Protein AF-A0A8C9U1U5-F1 (afdb_monomer_lite)

InterPro domains:
  IPR011989 Armadillo-like helical [G3DSA:1.25.10.10] (22-219)
  IPR016024 Armadillo-type fold [SSF48371] (52-272)
  IPR021850 Symplekin/Pta1 [PTHR15245] (126-450)
  IPR022075 Symplekin C-terminal [PF12295] (234-415)

Secondary structure (DSSP, 8-state):
--------------GGGSS------------HHHHHHHHHHHHHHS-HHHHHHHHHHHHIIIIII-GGGTTTSHHHHHHGGG-S-HHHHHHHHHHHHHHHHH-TTHHHHHHHHHHHTT----TTS-----HHHHHHHHHHHHHHTTT-TTHHHHHHHHHHHS-HHHHHHHHHHTHHHHHHH-TT-HHHHHHHHT--TT-HHHHHHHHHHHTSSSPPPHHHHHHHHHHHHHT---GGGHHHHGGGS-HHHHHHHHHHHTTS-HHHHHHHHHHHHTTT--SS-----SS-HHHHHHHHHTS-TTTS-HHHHHHHHHHHHH-TTTS-HHHHHHHHHHHHH-SSPPTTHHHHHHHHHHH-GGGHHHHHHHHHHHHHTTGGGSHHHHHHHHHHHHHTTTTTHHHHTTS-HHHHHHHHHH-GGGHHHHHHHHHT--HHHHHHHHHHHS-THHHHSSSS-SS-------TTSHHHHHHHHHHHHHHHT-SS---THHHHHHHHHHHHH-

Radius of gyration: 40.91 Å; chains: 1; bounding box: 82×93×133 Å

Organism: Scleropages formosus (NCBI:txid113540)

Foldseek 3Di:
DDDDDDDDDDDPDDPVPPPDDDDDDDDPPQDLLNLLVVLLVVLVPDDDPVSLVSLVVSLCSCLPVPVVCCVVCVVSLLVQCPPPDPVSVVSSLVSVLSNCVRPVVVVVVLVVLLVVQQDPPDPDDDDPDDLVNLCSSCVSVLSCCLVPVLSVVSVLVSLQRGDPVSVVSCLVPNLVSLVSNAQPNPNLLVCLLVPDVSCPSVNLSSLCSRQVAHAHDLSSQVSLVNCCVPPNVQLSSCQSNQLVDALVVNLVSVQVQLPDDLVSLLSSVCVQDVVRHPDDDCSPRNDQLLRVLLSLLVDDCVSHPPVSSVSSNVSSVVPDVRCDLVSLLVSLVVQLPDPPRRLCSLVSLQSSCVVPVVCLVVSLVSLLSCLVVVLVVRVSSLVSSLVSLVVNPPSSLVSLLLHQPVSNVVSCVVPVVVLVSSLVVLVPDDPVVVVVSCVSRPDPVVVPPPPDDDDDDDDDDDPPVVVVVVVVVVVVVVVVVPVPDDDPVVVSVVVVVVSVVD

Sequence (502 aa):
MASGAGESAGARTSIAKQFFTGEEDTAIDMTTSEKVVDLLNQAALISTEEKLTVLKQVQELIINKDPSLLDNFLDEIIAFQTDKSMEVRKFVIGFIEEACKRDNELLLKLIANLNMLLKDESVNVASPWTEETVKQCLYLYLSLLPLNHRLVHELASVYTEAIADIKRTILRVIEQPIRGMGMNSPDLLLLVENCPKGAETLVTRCLHILTDKVPPSPELVERVRDLYHKRVPDVRFLIPVINGLEKKEVIQALPKLIKLNPIVVKEVFNRLLGTQHSEGSSSMSPLTPGELLISLHNIDTSKCDMKSIIKATNLCFAEKNVYTSEVLAVVMQQLMEQNPLPMLLMRTVIQSLTMYPRLGGFVMNILSRLILKQVWKYPKVWEGFVKCCQRTKPQSFNVLLQLPPPQLTSVFERCPEMREPLLQHVHSFTPHQVSALRRANAPRAAAQNRQLCGSRPSSFLSREGLTIVIVLSAVNRLYTHMSQFTAPSVFLGLVIQLVTVV

Structure (mmCIF, N/CA/C/O backbone):
data_AF-A0A8C9U1U5-F1
#
_entry.id   AF-A0A8C9U1U5-F1
#
loop_
_atom_site.group_PDB
_atom_site.id
_atom_site.type_symbol
_atom_site.label_atom_id
_atom_site.label_alt_id
_atom_site.label_comp_id
_atom_site.label_asym_id
_atom_site.label_entity_id
_atom_site.label_seq_id
_atom_site.pdbx_PDB_ins_code
_atom_site.Cartn_x
_atom_site.Cartn_y
_atom_site.Cartn_z
_atom_site.occupancy
_atom_site.B_iso_or_equiv
_atom_site.auth_seq_id
_atom_site.auth_comp_id
_atom_site.auth_asym_id
_atom_site.auth_atom_id
_atom_site.pdbx_PDB_model_num
ATOM 1 N N . MET A 1 1 ? -18.528 -66.879 57.654 1.00 36.94 1 MET A N 1
ATOM 2 C CA . MET A 1 1 ? -17.717 -65.943 58.460 1.00 36.94 1 MET A CA 1
ATOM 3 C C . MET A 1 1 ? -17.721 -64.623 57.703 1.00 36.94 1 MET A C 1
ATOM 5 O O . MET A 1 1 ? -17.312 -64.645 56.554 1.00 36.94 1 MET A O 1
ATOM 9 N N . ALA A 1 2 ? -18.596 -63.686 58.101 1.00 29.75 2 ALA A N 1
ATOM 10 C CA . ALA A 1 2 ? -18.235 -62.394 58.727 1.00 29.75 2 ALA A CA 1
ATOM 11 C C . ALA A 1 2 ? -17.279 -61.585 57.824 1.00 29.75 2 ALA A C 1
ATOM 13 O O . ALA A 1 2 ? -16.225 -62.104 57.492 1.00 29.75 2 ALA A O 1
ATOM 14 N N . SER A 1 3 ? -17.485 -60.350 57.365 1.00 27.97 3 SER A N 1
ATOM 15 C CA . SER A 1 3 ? -18.305 -59.159 57.694 1.00 27.97 3 SER A CA 1
ATOM 16 C C . SER A 1 3 ? -17.463 -58.006 57.092 1.00 27.97 3 SER A C 1
ATOM 18 O O . SER A 1 3 ? -16.244 -58.098 57.170 1.00 27.97 3 SER A O 1
ATOM 20 N N . GLY A 1 4 ? -17.913 -56.901 56.510 1.00 27.88 4 GLY A N 1
ATOM 21 C CA . GLY A 1 4 ? -19.214 -56.340 56.189 1.00 27.88 4 GLY A CA 1
ATOM 22 C C . GLY A 1 4 ? -19.012 -55.093 55.296 1.00 27.88 4 GLY A C 1
ATOM 23 O O . GLY A 1 4 ? -17.874 -54.781 54.960 1.00 27.88 4 GLY A O 1
ATOM 24 N N . ALA A 1 5 ? -20.141 -54.466 54.929 1.00 30.23 5 ALA A N 1
ATOM 25 C CA . ALA A 1 5 ? -20.425 -53.057 54.566 1.00 30.23 5 ALA A CA 1
ATOM 26 C C . ALA A 1 5 ? -19.316 -52.186 53.921 1.00 30.23 5 ALA A C 1
ATOM 28 O O . ALA A 1 5 ? -18.199 -52.126 54.404 1.00 30.23 5 ALA A O 1
ATOM 29 N N . GLY A 1 6 ? -19.541 -51.359 52.903 1.00 28.97 6 GLY A N 1
ATOM 30 C CA . GLY A 1 6 ? -20.740 -50.763 52.316 1.00 28.97 6 GLY A CA 1
ATOM 31 C C . GLY A 1 6 ? -20.292 -49.489 51.571 1.00 28.97 6 GLY A C 1
ATOM 32 O O . GLY A 1 6 ? -19.286 -48.882 51.931 1.00 28.97 6 GLY A O 1
ATOM 33 N N . GLU A 1 7 ? -20.992 -49.151 50.492 1.00 30.89 7 GLU A N 1
ATOM 34 C CA . GLU A 1 7 ? -20.741 -48.053 49.544 1.00 30.89 7 GLU A CA 1
ATOM 35 C C . GLU A 1 7 ? -20.596 -46.656 50.182 1.00 30.89 7 GLU A C 1
ATOM 37 O O . GLU A 1 7 ? -21.217 -46.379 51.203 1.00 30.89 7 GLU A O 1
ATOM 42 N N . SER A 1 8 ? -19.906 -45.725 49.503 1.00 30.03 8 SER A N 1
ATOM 43 C CA . SER A 1 8 ? -20.505 -44.418 49.165 1.00 30.03 8 SER A CA 1
ATOM 44 C C . SER A 1 8 ? -19.622 -43.581 48.230 1.00 30.03 8 SER A C 1
ATOM 46 O O . SER A 1 8 ? -18.437 -43.349 48.476 1.00 30.03 8 SER A O 1
ATOM 48 N N . ALA A 1 9 ? -20.254 -43.096 47.162 1.00 32.84 9 ALA A N 1
ATOM 49 C CA . ALA A 1 9 ? -19.763 -42.074 46.258 1.00 32.84 9 ALA A CA 1
ATOM 50 C C . ALA A 1 9 ? -19.710 -40.705 46.965 1.00 32.84 9 ALA A C 1
ATOM 52 O O . ALA A 1 9 ? -20.729 -40.156 47.383 1.00 32.84 9 ALA A O 1
ATOM 53 N N . GLY A 1 10 ? -18.510 -40.132 47.069 1.00 29.27 10 GLY A N 1
ATOM 54 C CA . GLY A 1 10 ? -18.291 -38.795 47.618 1.00 29.27 10 GLY A CA 1
ATOM 55 C C . GLY A 1 10 ? -18.718 -37.701 46.640 1.00 29.27 10 GLY A C 1
ATOM 56 O O . GLY A 1 10 ? -18.004 -37.386 45.687 1.00 29.27 10 GLY A O 1
ATOM 57 N N . ALA A 1 11 ? -19.883 -37.110 46.899 1.00 31.72 11 ALA A N 1
ATOM 58 C CA . ALA A 1 11 ? -20.341 -35.870 46.293 1.00 31.72 11 ALA A CA 1
ATOM 59 C C . ALA A 1 11 ? -19.343 -34.728 46.562 1.00 31.72 11 ALA A C 1
ATOM 61 O O . ALA A 1 11 ? -18.920 -34.499 47.694 1.00 31.72 11 ALA A O 1
ATOM 62 N N . ARG A 1 12 ? -18.990 -33.982 45.509 1.00 37.56 12 ARG A N 1
ATOM 63 C CA . ARG A 1 12 ? -18.224 -32.731 45.587 1.00 37.56 12 ARG A CA 1
ATOM 64 C C . ARG A 1 12 ? -19.080 -31.652 46.254 1.00 37.56 12 ARG A C 1
ATOM 66 O O . ARG A 1 12 ? -19.808 -30.927 45.582 1.00 37.56 12 ARG A O 1
ATOM 73 N N . THR A 1 13 ? -19.010 -31.553 47.575 1.00 33.50 13 THR A N 1
ATOM 74 C CA . THR A 1 13 ? -19.577 -30.432 48.327 1.00 33.50 13 THR A CA 1
ATOM 75 C C . THR A 1 13 ? -18.634 -29.232 48.309 1.00 33.50 13 THR A C 1
ATOM 77 O O . THR A 1 13 ? -17.442 -29.350 48.581 1.00 33.50 13 THR A O 1
ATOM 80 N N . SER A 1 14 ? -19.220 -28.086 47.964 1.00 36.41 14 SER A N 1
ATOM 81 C CA . SER A 1 14 ? -18.634 -26.748 47.892 1.00 36.41 14 SER A CA 1
ATOM 82 C C . SER A 1 14 ? -17.838 -26.357 49.146 1.00 36.41 14 SER A C 1
ATOM 84 O O . SER A 1 14 ? -18.272 -26.585 50.275 1.00 36.41 14 SER A O 1
ATOM 86 N N . ILE A 1 15 ? -16.706 -25.686 48.914 1.00 37.25 15 ILE A N 1
ATOM 87 C CA . ILE A 1 15 ? -15.763 -25.096 49.885 1.00 37.25 15 ILE A CA 1
ATOM 88 C C . ILE A 1 15 ? -16.439 -24.061 50.824 1.00 37.25 15 ILE A C 1
ATOM 90 O O . ILE A 1 15 ? -15.867 -23.647 51.827 1.00 37.25 15 ILE A O 1
ATOM 94 N N . ALA A 1 16 ? -17.701 -23.700 50.574 1.00 40.09 16 ALA A N 1
ATOM 95 C CA . ALA A 1 16 ? -18.465 -22.707 51.331 1.00 40.09 16 ALA A CA 1
ATOM 96 C C . ALA A 1 16 ? -18.775 -23.060 52.805 1.00 40.09 16 ALA A C 1
ATOM 98 O O . ALA A 1 16 ? -19.239 -22.196 53.543 1.00 40.09 16 ALA A O 1
ATOM 99 N N . LYS A 1 17 ? -18.543 -24.298 53.266 1.00 35.84 17 LYS A N 1
ATOM 100 C CA . LYS A 1 17 ? -18.922 -24.731 54.630 1.00 35.84 17 LYS A CA 1
ATOM 101 C C . LYS A 1 17 ? -17.814 -24.684 55.689 1.00 35.84 17 LYS A C 1
ATOM 103 O O . LYS A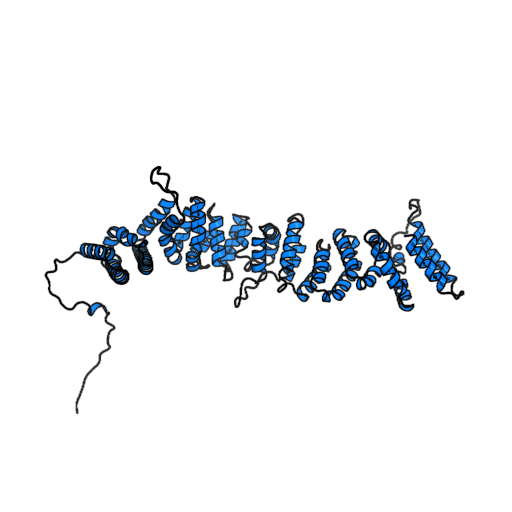 1 17 ? -18.099 -24.997 56.837 1.00 35.84 17 LYS A O 1
ATOM 108 N N . GLN A 1 18 ? -16.587 -24.287 55.350 1.00 37.84 18 GLN A N 1
ATOM 109 C CA . GLN A 1 18 ? -15.467 -24.281 56.311 1.00 37.84 18 GLN A CA 1
ATOM 110 C C . GLN A 1 18 ? -15.172 -22.923 56.971 1.00 37.84 18 GLN A C 1
ATOM 112 O O . GLN A 1 18 ? -14.269 -22.850 57.794 1.00 37.84 18 GLN A O 1
ATOM 117 N N . PHE A 1 19 ? -15.931 -21.866 56.670 1.00 44.72 19 PHE A N 1
ATOM 118 C CA . PHE A 1 19 ? -15.656 -20.513 57.185 1.00 44.72 19 PHE A CA 1
ATOM 119 C C . PHE A 1 19 ? -16.608 -20.021 58.282 1.00 44.72 19 PHE A C 1
ATOM 121 O O . PHE A 1 19 ? -16.478 -18.889 58.733 1.00 44.72 19 PHE A O 1
ATOM 128 N N . PHE A 1 20 ? -17.541 -20.855 58.741 1.00 46.31 20 PHE A N 1
ATOM 129 C CA . PHE A 1 20 ? -18.458 -20.499 59.823 1.00 46.31 20 PHE A CA 1
ATOM 130 C C . PHE A 1 20 ? -18.368 -21.524 60.951 1.00 46.31 20 PHE A C 1
ATOM 132 O O . PHE A 1 20 ? -19.188 -22.434 61.048 1.00 46.31 20 PHE A O 1
ATOM 139 N N . THR A 1 21 ? -17.366 -21.373 61.813 1.00 38.06 21 THR A N 1
ATOM 140 C CA . THR A 1 21 ? -17.381 -21.975 63.150 1.00 38.06 21 THR A CA 1
ATOM 141 C C . THR A 1 21 ? -16.980 -20.931 64.182 1.00 38.06 21 THR A C 1
ATOM 143 O O . THR A 1 21 ? -15.796 -20.703 64.396 1.00 38.06 21 THR A O 1
ATOM 146 N N . GLY A 1 22 ? -18.012 -20.337 64.787 1.00 34.94 22 GLY A N 1
ATOM 147 C CA . GLY A 1 22 ? -18.087 -19.986 66.205 1.00 34.94 22 GLY A CA 1
ATOM 148 C C . GLY A 1 22 ? -17.239 -18.825 66.710 1.00 34.94 22 GLY A C 1
ATOM 149 O O . GLY A 1 22 ? -16.126 -19.058 67.150 1.00 34.94 22 GLY A O 1
ATOM 150 N N . GLU A 1 23 ? -17.859 -17.650 66.807 1.00 31.56 23 GLU A N 1
ATOM 151 C CA . GLU A 1 23 ? -17.844 -16.818 68.018 1.00 31.56 23 GLU A CA 1
ATOM 152 C C . GLU A 1 23 ? -19.253 -16.214 68.156 1.00 31.56 23 GLU A C 1
ATOM 154 O O . GLU A 1 23 ? -19.746 -15.527 67.260 1.00 31.56 23 GLU A O 1
ATOM 159 N N . GLU A 1 24 ? -19.956 -16.597 69.224 1.00 40.12 24 GLU A N 1
ATOM 160 C CA . GLU A 1 24 ? -21.225 -15.997 69.632 1.00 40.12 24 GLU A CA 1
ATOM 161 C C . GLU A 1 24 ? -20.920 -14.636 70.258 1.00 40.12 24 GLU A C 1
ATOM 163 O O . GLU A 1 24 ? -20.481 -14.570 71.401 1.00 40.12 24 GLU A O 1
ATOM 168 N N . ASP A 1 25 ? -21.184 -13.562 69.520 1.00 32.47 25 ASP A N 1
ATOM 169 C CA . ASP A 1 25 ? -21.393 -12.235 70.087 1.00 32.47 25 ASP A CA 1
ATOM 170 C C . ASP A 1 25 ? -22.599 -11.604 69.392 1.00 32.47 25 ASP A C 1
ATOM 172 O O . ASP A 1 25 ? -22.828 -11.786 68.196 1.00 32.47 25 ASP A O 1
ATOM 176 N N . THR A 1 26 ? -23.430 -10.934 70.183 1.00 40.25 26 THR A N 1
ATOM 177 C CA . THR A 1 26 ? -24.767 -10.419 69.860 1.00 40.25 26 THR A CA 1
ATOM 178 C C . THR A 1 26 ? -24.855 -9.730 68.490 1.00 40.25 26 THR A C 1
ATOM 180 O O . THR A 1 26 ? -24.622 -8.527 68.375 1.00 40.25 26 THR A O 1
ATOM 183 N N . ALA A 1 27 ? -25.229 -10.474 67.448 1.00 40.09 27 ALA A N 1
ATOM 184 C CA . ALA A 1 27 ? -25.406 -9.935 66.108 1.00 40.09 27 ALA A CA 1
ATOM 185 C C . ALA A 1 27 ? -26.854 -9.466 65.930 1.00 40.09 27 ALA A C 1
ATOM 187 O O . ALA A 1 27 ? -27.779 -10.267 65.798 1.00 40.09 27 ALA A O 1
ATOM 188 N N . ILE A 1 28 ? -27.043 -8.147 65.927 1.00 46.84 28 ILE A N 1
ATOM 189 C CA . ILE A 1 28 ? -28.168 -7.521 65.228 1.00 46.84 28 ILE A CA 1
ATOM 190 C C . ILE A 1 28 ? -28.139 -8.095 63.808 1.00 46.84 28 ILE A C 1
ATOM 192 O O . ILE A 1 28 ? -27.076 -8.103 63.187 1.00 46.84 28 ILE A O 1
ATOM 196 N N . ASP A 1 29 ? -29.259 -8.645 63.339 1.00 52.19 29 ASP A N 1
ATOM 197 C CA . ASP A 1 29 ? -29.371 -9.280 62.023 1.00 52.19 29 ASP A CA 1
ATOM 198 C C . ASP A 1 29 ? -29.174 -8.204 60.940 1.00 52.19 29 ASP A C 1
ATOM 200 O O . ASP A 1 29 ? -30.119 -7.558 60.490 1.00 52.19 29 ASP A O 1
ATOM 204 N N . MET A 1 30 ? -27.907 -7.918 60.629 1.00 69.69 30 MET A N 1
ATOM 205 C CA . MET A 1 30 ? -27.501 -6.851 59.726 1.00 69.69 30 MET A CA 1
ATOM 206 C C . MET A 1 30 ? -28.062 -7.146 58.345 1.00 69.69 30 MET A C 1
ATOM 208 O O . MET A 1 30 ? -27.804 -8.199 57.748 1.00 69.69 30 MET A O 1
ATOM 212 N N . THR A 1 31 ? -28.807 -6.186 57.815 1.00 85.69 31 THR A N 1
ATOM 213 C CA . THR A 1 31 ? -29.347 -6.279 56.465 1.00 85.69 31 THR A CA 1
ATOM 214 C C . THR A 1 31 ? -28.204 -6.380 55.451 1.00 85.69 31 THR A C 1
ATOM 216 O O . THR A 1 31 ? -27.090 -5.895 55.670 1.00 85.69 31 THR A O 1
ATOM 219 N N . THR A 1 32 ? -28.458 -7.010 54.297 1.00 84.25 32 THR A N 1
ATOM 220 C CA . THR A 1 32 ? -27.439 -7.125 53.235 1.00 84.25 32 THR A CA 1
ATOM 221 C C . THR A 1 32 ? -26.893 -5.746 52.829 1.00 84.25 32 THR A C 1
ATOM 223 O O . THR A 1 32 ? -25.700 -5.630 52.569 1.00 84.25 32 THR A O 1
ATOM 226 N N . SER A 1 33 ? -27.730 -4.702 52.865 1.00 86.56 33 SER A N 1
ATOM 227 C CA . SER A 1 33 ? -27.341 -3.307 52.620 1.00 86.56 33 SER A CA 1
ATOM 228 C C . SER A 1 33 ? -26.359 -2.764 53.666 1.00 86.56 33 SER A C 1
ATOM 230 O O . SER A 1 33 ? -25.322 -2.224 53.297 1.00 86.56 33 SER A O 1
ATOM 232 N N . GLU A 1 34 ? -26.636 -2.930 54.964 1.00 87.81 34 GLU A N 1
ATOM 233 C CA . GLU A 1 34 ? -25.729 -2.487 56.041 1.00 87.81 34 GLU A CA 1
ATOM 234 C C . GLU A 1 34 ? -24.377 -3.196 55.953 1.00 87.81 34 GLU A C 1
ATOM 236 O O . GLU A 1 34 ? -23.325 -2.574 56.085 1.00 87.81 34 GLU A O 1
ATOM 241 N N . LYS A 1 35 ? -24.393 -4.491 55.623 1.00 88.69 35 LYS A N 1
ATOM 242 C CA . LYS A 1 35 ? -23.168 -5.267 55.423 1.00 88.69 35 LYS A CA 1
ATOM 243 C C . LYS A 1 35 ? -22.339 -4.771 54.241 1.00 88.69 35 LYS A C 1
ATOM 245 O O . LYS A 1 35 ? -21.115 -4.771 54.320 1.00 88.69 35 LYS A O 1
ATOM 250 N N . VAL A 1 36 ? -22.982 -4.348 53.153 1.00 89.12 36 VAL A N 1
ATOM 251 C CA . VAL A 1 36 ? -22.293 -3.752 51.998 1.00 89.12 36 VAL A CA 1
ATOM 252 C C . VAL A 1 36 ? -21.662 -2.409 52.370 1.00 89.12 36 VAL A C 1
ATOM 254 O O . VAL A 1 36 ? -20.499 -2.187 52.039 1.00 89.12 36 VAL A O 1
ATOM 257 N N . VAL A 1 37 ? -22.379 -1.553 53.107 1.00 89.38 37 VAL A N 1
ATOM 258 C CA . VAL A 1 37 ? -21.862 -0.258 53.586 1.00 89.38 37 VAL A CA 1
ATOM 259 C C . VAL A 1 37 ? -20.627 -0.445 54.468 1.00 89.38 37 VAL A C 1
ATOM 261 O O . VAL A 1 37 ? -19.604 0.203 54.234 1.00 89.38 37 VAL A O 1
ATOM 264 N N . ASP A 1 38 ? -20.683 -1.359 55.437 1.00 89.06 38 ASP A N 1
ATOM 265 C CA . ASP A 1 38 ? -19.552 -1.633 56.327 1.00 89.06 38 ASP A CA 1
ATOM 266 C C . ASP A 1 38 ? -18.327 -2.123 55.556 1.00 89.06 38 ASP A C 1
ATOM 268 O O . ASP A 1 38 ? -17.222 -1.621 55.766 1.00 89.06 38 ASP A O 1
ATOM 272 N N . LEU A 1 39 ? -18.519 -3.047 54.611 1.00 89.44 39 LEU A N 1
ATOM 273 C CA . LEU A 1 39 ? -17.436 -3.570 53.779 1.00 89.44 39 LEU A CA 1
ATOM 274 C C . LEU A 1 39 ? -16.828 -2.484 52.874 1.00 89.44 39 LEU A C 1
ATOM 276 O O . LEU A 1 39 ? -15.608 -2.434 52.723 1.00 89.44 39 LEU A O 1
ATOM 280 N N . LEU A 1 40 ? -17.630 -1.581 52.301 1.00 89.12 40 LEU A N 1
ATOM 281 C CA . LEU A 1 40 ? -17.127 -0.466 51.486 1.00 89.12 40 LEU A CA 1
ATOM 282 C C . LEU A 1 40 ? -16.319 0.539 52.318 1.00 89.12 40 LEU A C 1
ATOM 284 O O . LEU A 1 40 ? -15.228 0.946 51.908 1.00 89.12 40 LEU A O 1
ATOM 288 N N . ASN A 1 41 ? -16.800 0.878 53.517 1.00 89.50 41 ASN A N 1
ATOM 289 C CA . ASN A 1 41 ? -16.069 1.725 54.462 1.00 89.50 41 ASN A CA 1
ATOM 290 C C . ASN A 1 41 ? -14.750 1.072 54.896 1.00 89.50 41 ASN A C 1
ATOM 292 O O . ASN A 1 41 ? -13.712 1.736 54.958 1.00 89.50 41 ASN A O 1
ATOM 296 N N . GLN A 1 42 ? -14.759 -0.243 55.128 1.00 88.19 42 GLN A N 1
ATOM 297 C CA . GLN A 1 42 ? -13.549 -1.013 55.402 1.00 88.19 42 GLN A CA 1
ATOM 298 C C . GLN A 1 42 ? -12.574 -0.939 54.218 1.00 88.19 42 GLN A C 1
ATOM 300 O O . GLN A 1 42 ? -11.396 -0.623 54.391 1.00 88.19 42 GLN A O 1
ATOM 305 N N . ALA A 1 43 ? -13.060 -1.178 52.998 1.00 86.88 43 ALA A N 1
ATOM 306 C CA . ALA A 1 43 ? -12.252 -1.159 51.783 1.00 86.88 43 ALA A CA 1
ATOM 307 C C . ALA A 1 43 ? -11.609 0.214 51.515 1.00 86.88 43 ALA A C 1
ATOM 309 O O . ALA A 1 43 ? -10.512 0.281 50.955 1.00 86.88 43 ALA A O 1
ATOM 310 N N . ALA A 1 44 ? -12.234 1.313 51.944 1.00 84.62 44 ALA A N 1
ATOM 311 C CA . ALA A 1 44 ? -11.650 2.650 51.843 1.00 84.62 44 ALA A CA 1
ATOM 312 C C . ALA A 1 44 ? -10.406 2.838 52.739 1.00 84.62 44 ALA A C 1
ATOM 314 O O . ALA A 1 44 ? -9.504 3.598 52.381 1.00 84.62 44 ALA A O 1
ATOM 315 N N . LEU A 1 45 ? -10.331 2.128 53.872 1.00 84.62 45 LEU A N 1
ATOM 316 C CA . LEU A 1 45 ? -9.301 2.296 54.907 1.00 84.62 45 LEU A CA 1
ATOM 317 C C . LEU A 1 45 ? -8.188 1.235 54.859 1.00 84.62 45 LEU A C 1
ATOM 319 O O . LEU A 1 45 ? -7.083 1.482 55.343 1.00 84.62 45 LEU A O 1
ATOM 323 N N . ILE A 1 46 ? -8.464 0.058 54.292 1.00 83.75 46 ILE A N 1
ATOM 324 C CA . ILE A 1 46 ? -7.548 -1.091 54.321 1.00 83.75 46 ILE A CA 1
ATOM 325 C C . ILE A 1 46 ? -6.447 -1.007 53.240 1.00 83.75 46 ILE A C 1
ATOM 327 O O . ILE A 1 46 ? -6.592 -0.383 52.182 1.00 83.75 46 ILE A O 1
ATOM 331 N N . SER A 1 47 ? -5.321 -1.675 53.515 1.00 76.56 47 SER A N 1
ATOM 332 C CA . SER A 1 47 ? -4.209 -1.900 52.589 1.00 76.56 47 SER A CA 1
ATOM 333 C C . SER A 1 47 ? -4.598 -2.712 51.336 1.00 76.56 47 SER A C 1
ATOM 335 O O . SER A 1 47 ? -5.631 -3.372 51.261 1.00 76.56 47 SER A O 1
ATOM 337 N N . THR A 1 48 ? -3.752 -2.656 50.310 1.00 70.19 48 THR A N 1
ATOM 338 C CA . THR A 1 48 ? -4.045 -3.125 48.950 1.00 70.19 48 THR A CA 1
ATOM 339 C C . THR A 1 48 ? -4.495 -4.590 48.806 1.00 70.19 48 THR A C 1
ATOM 341 O O . THR A 1 48 ? -5.366 -4.865 47.981 1.00 70.19 48 THR A O 1
ATOM 344 N N . GLU A 1 49 ? -3.896 -5.533 49.540 1.00 70.25 49 GLU A N 1
ATOM 345 C CA . GLU A 1 49 ? -4.164 -6.974 49.360 1.00 70.25 49 GLU A CA 1
ATOM 346 C C . GLU A 1 49 ? -5.499 -7.404 49.978 1.00 70.25 49 GLU A C 1
ATOM 348 O O . GLU A 1 49 ? -6.288 -8.105 49.345 1.00 70.25 49 GLU A O 1
ATOM 353 N N . GLU A 1 50 ? -5.796 -6.931 51.186 1.00 82.19 50 GLU A N 1
ATOM 354 C CA . GLU A 1 50 ? -7.041 -7.243 51.893 1.00 82.19 50 GLU A CA 1
ATOM 355 C C . GLU A 1 50 ? -8.247 -6.515 51.282 1.00 82.19 50 GLU A C 1
ATOM 357 O O . GLU A 1 50 ? -9.339 -7.084 51.200 1.00 82.19 50 GLU A O 1
ATOM 362 N N . LYS A 1 51 ? -8.036 -5.301 50.749 1.00 85.81 51 LYS A N 1
ATOM 363 C CA . LYS A 1 51 ? -9.065 -4.513 50.054 1.00 85.81 51 LYS A CA 1
ATOM 364 C C . LYS A 1 51 ? -9.737 -5.298 48.927 1.00 85.81 51 LYS A C 1
ATOM 366 O O . LYS A 1 51 ? -10.951 -5.242 48.762 1.00 85.81 51 LYS A O 1
ATOM 371 N N . LEU A 1 52 ? -8.961 -6.068 48.169 1.00 84.81 52 LEU A N 1
ATOM 372 C CA . LEU A 1 52 ? -9.464 -6.830 47.025 1.00 84.81 52 LEU A CA 1
ATOM 373 C C . LEU A 1 52 ? -10.388 -7.979 47.460 1.00 84.81 52 LEU A C 1
ATOM 375 O O . LEU A 1 52 ? -11.367 -8.286 46.781 1.00 84.81 52 LEU A O 1
ATOM 379 N N . THR A 1 53 ? -10.110 -8.587 48.612 1.00 87.00 53 THR A N 1
ATOM 380 C CA . THR A 1 53 ? -10.959 -9.625 49.212 1.00 87.00 53 THR A CA 1
ATOM 381 C C . THR A 1 53 ? -12.292 -9.044 49.673 1.00 87.00 53 THR A C 1
ATOM 383 O O . THR A 1 53 ? -13.338 -9.623 49.385 1.00 87.00 53 THR A O 1
ATOM 386 N N . VAL A 1 54 ? -12.263 -7.877 50.322 1.00 90.50 54 VAL A N 1
ATOM 387 C CA . VAL A 1 54 ? -13.468 -7.170 50.783 1.00 90.50 54 VAL A CA 1
ATOM 388 C C . VAL A 1 54 ? -14.340 -6.754 49.600 1.00 90.50 54 VAL A C 1
ATOM 390 O O . VAL A 1 54 ? -15.534 -7.040 49.575 1.00 90.50 54 VAL A O 1
ATOM 393 N N . LEU A 1 55 ? -13.740 -6.170 48.564 1.00 88.38 55 LEU A N 1
ATOM 394 C CA . LEU A 1 55 ? -14.467 -5.762 47.365 1.00 88.38 55 LEU A CA 1
ATOM 395 C C . LEU A 1 55 ? -15.110 -6.954 46.630 1.00 88.38 55 LEU A C 1
ATOM 397 O O . LEU A 1 55 ? -16.249 -6.852 46.178 1.00 88.38 55 LEU A O 1
ATOM 401 N N . LYS A 1 56 ? -14.449 -8.120 46.581 1.00 88.62 56 LYS A N 1
ATOM 402 C CA . LYS A 1 56 ? -15.051 -9.359 46.049 1.00 88.62 56 LYS A CA 1
ATOM 403 C C . LYS A 1 56 ? -16.249 -9.843 46.865 1.00 88.62 56 LYS A C 1
ATOM 405 O O . LYS A 1 56 ? -17.193 -10.375 46.288 1.00 88.62 56 LYS A O 1
ATOM 410 N N . GLN A 1 57 ? -16.232 -9.661 48.184 1.00 89.50 57 GLN A N 1
ATOM 411 C CA . GLN A 1 57 ? -17.396 -9.971 49.017 1.00 89.50 57 GLN A CA 1
ATOM 412 C C . GLN A 1 57 ? -18.548 -9.013 48.723 1.00 89.50 57 GLN A C 1
ATOM 414 O O . GLN A 1 57 ? -19.680 -9.469 48.578 1.00 89.50 57 GLN A O 1
ATOM 419 N N . VAL A 1 58 ? -18.264 -7.715 48.569 1.00 91.50 58 VAL A N 1
ATOM 420 C CA . VAL A 1 58 ? -19.281 -6.737 48.160 1.00 91.50 58 VAL A CA 1
ATOM 421 C C . VAL A 1 58 ? -19.883 -7.130 46.812 1.00 91.50 58 VAL A C 1
ATOM 423 O O . VAL A 1 58 ? -21.103 -7.197 46.710 1.00 91.50 58 VAL A O 1
ATOM 426 N N . GLN A 1 59 ? -19.055 -7.492 45.823 1.00 87.56 59 GLN A N 1
ATOM 427 C CA . GLN A 1 59 ? -19.518 -7.984 44.522 1.00 87.56 59 GLN A CA 1
ATOM 428 C C . GLN A 1 59 ? -20.485 -9.164 44.650 1.00 87.56 59 GLN A C 1
ATOM 430 O O . GLN A 1 59 ? -21.550 -9.143 44.042 1.00 87.56 59 GLN A O 1
ATOM 435 N N . GLU A 1 60 ? -20.146 -10.186 45.437 1.00 89.50 60 GLU A N 1
ATOM 436 C CA . GLU A 1 60 ? -21.024 -11.345 45.630 1.00 89.50 60 GLU A CA 1
ATOM 437 C C . GLU A 1 60 ? -22.375 -10.936 46.243 1.00 89.50 60 GLU A C 1
ATOM 439 O O . GLU A 1 60 ? -23.430 -11.427 45.836 1.00 89.50 60 GLU A O 1
ATOM 444 N N . LEU A 1 61 ? -22.362 -9.992 47.188 1.00 88.56 61 LEU A N 1
ATOM 445 C CA . LEU A 1 61 ? -23.575 -9.503 47.837 1.00 88.56 61 LEU A CA 1
ATOM 446 C C . LEU A 1 61 ? -24.470 -8.711 46.875 1.00 88.56 61 LEU A C 1
ATOM 448 O O . LEU A 1 61 ? -25.668 -8.977 46.839 1.00 88.56 61 LEU A O 1
ATOM 452 N N . ILE A 1 62 ? -23.910 -7.790 46.086 1.00 88.88 62 ILE A N 1
ATOM 453 C CA . ILE A 1 62 ? -24.706 -6.874 45.246 1.00 88.88 62 ILE A CA 1
ATOM 454 C C . ILE A 1 62 ? -24.949 -7.375 43.822 1.00 88.88 62 ILE A C 1
ATOM 456 O O . ILE A 1 62 ? -25.866 -6.895 43.170 1.00 88.88 62 ILE A O 1
ATOM 460 N N . ILE A 1 63 ? -24.169 -8.338 43.319 1.00 83.25 63 ILE A N 1
ATOM 461 C CA . ILE A 1 63 ? -24.402 -8.941 41.994 1.00 83.25 63 ILE A CA 1
ATOM 462 C C . ILE A 1 63 ? -25.178 -10.251 42.101 1.00 83.25 63 ILE A C 1
ATOM 464 O O . ILE A 1 63 ? -26.012 -10.524 41.237 1.00 83.25 63 ILE A O 1
ATOM 468 N N . ASN A 1 64 ? -24.901 -11.085 43.110 1.00 84.62 64 ASN A N 1
ATOM 469 C CA . ASN A 1 64 ? -25.442 -12.446 43.185 1.00 84.62 64 ASN A CA 1
ATOM 470 C C . ASN A 1 64 ? -26.516 -12.617 44.256 1.00 84.62 64 ASN A C 1
ATOM 472 O O . ASN A 1 64 ? -27.548 -13.225 43.970 1.00 84.62 64 ASN A O 1
ATOM 476 N N . LYS A 1 65 ? -26.297 -12.095 45.468 1.00 86.88 65 LYS A N 1
ATOM 477 C CA . LYS A 1 65 ? -27.224 -12.295 46.590 1.00 86.88 65 LYS A CA 1
ATOM 478 C C . LYS A 1 65 ? -28.449 -11.382 46.512 1.00 86.88 65 LYS A C 1
ATOM 480 O O . LYS A 1 65 ? -29.566 -11.874 46.637 1.00 86.88 65 LYS A O 1
ATOM 485 N N . ASP A 1 66 ? -28.242 -10.083 46.322 1.00 86.44 66 ASP A N 1
ATOM 486 C CA . ASP A 1 66 ? -29.309 -9.082 46.250 1.00 86.44 66 ASP A CA 1
ATOM 487 C C . ASP A 1 66 ? -29.025 -8.050 45.141 1.00 86.44 66 ASP A C 1
ATOM 489 O O . ASP A 1 66 ? -28.474 -6.978 45.402 1.00 86.44 66 ASP A O 1
ATOM 493 N N . PRO A 1 67 ? -29.397 -8.370 43.885 1.00 84.19 67 PRO A N 1
ATOM 494 C CA . PRO A 1 67 ? -29.157 -7.502 42.733 1.00 84.19 67 PRO A CA 1
ATOM 495 C C . PRO A 1 67 ? -29.855 -6.142 42.799 1.00 84.19 67 PRO A C 1
ATOM 497 O O . PRO A 1 67 ? -29.449 -5.224 42.093 1.00 84.19 67 PRO A O 1
ATOM 500 N N . SER A 1 68 ? -30.889 -5.983 43.633 1.00 84.94 68 SER A N 1
ATOM 501 C CA . SER A 1 68 ? -31.593 -4.701 43.774 1.00 84.94 68 SER A CA 1
ATOM 502 C C . SER A 1 68 ? -30.710 -3.603 44.380 1.00 84.94 68 SER A C 1
ATOM 504 O O . SER A 1 68 ? -30.971 -2.416 44.194 1.00 84.94 68 SER A O 1
ATOM 506 N N . LEU A 1 69 ? -29.638 -4.000 45.073 1.00 86.44 69 LEU A N 1
ATOM 507 C CA . LEU A 1 69 ? -28.674 -3.100 45.695 1.00 86.44 69 LEU A CA 1
ATOM 508 C C . LEU A 1 69 ? -27.614 -2.591 44.714 1.00 86.44 69 LEU A C 1
ATOM 510 O O . LEU A 1 69 ? -26.891 -1.655 45.046 1.00 86.44 69 LEU A O 1
ATOM 514 N N . LEU A 1 70 ? -27.511 -3.189 43.523 1.00 82.94 70 LEU A N 1
ATOM 515 C CA . LEU A 1 70 ? -26.471 -2.867 42.553 1.00 82.94 70 LEU A CA 1
ATOM 516 C C . LEU A 1 70 ? -26.485 -1.385 42.172 1.00 82.94 70 LEU A C 1
ATOM 518 O O . LEU A 1 70 ? -25.432 -0.758 42.175 1.00 82.94 70 LEU A O 1
ATOM 522 N N . ASP A 1 71 ? -27.664 -0.823 41.900 1.00 79.62 71 ASP A N 1
ATOM 523 C CA . ASP A 1 71 ? -27.778 0.576 41.482 1.00 79.62 71 ASP A CA 1
ATOM 524 C C . ASP A 1 71 ? -27.457 1.562 42.614 1.00 79.62 71 ASP A C 1
ATOM 526 O O . ASP A 1 71 ? -26.929 2.642 42.367 1.00 79.62 71 ASP A O 1
ATOM 530 N N . ASN A 1 72 ? -27.724 1.160 43.861 1.00 85.19 72 ASN A N 1
ATOM 531 C CA . ASN A 1 72 ? -27.507 1.988 45.048 1.00 85.19 72 ASN A CA 1
ATOM 532 C C . ASN A 1 72 ? -26.031 2.090 45.452 1.00 85.19 72 ASN A C 1
ATOM 534 O O . ASN A 1 72 ? -25.673 3.055 46.113 1.00 85.19 72 ASN A O 1
ATOM 538 N N . PHE A 1 73 ? -25.211 1.090 45.105 1.00 86.44 73 PHE A N 1
ATOM 539 C CA . PHE A 1 73 ? -23.800 1.001 45.517 1.00 86.44 73 PHE A CA 1
ATOM 540 C C . PHE A 1 73 ? -22.812 1.023 44.343 1.00 86.44 73 PHE A C 1
ATOM 542 O O . PHE A 1 73 ? -21.622 0.722 44.499 1.00 86.44 73 PHE A O 1
ATOM 549 N N . LEU A 1 74 ? -23.308 1.311 43.137 1.00 78.31 74 LEU A N 1
ATOM 550 C CA . LEU A 1 74 ? -22.502 1.321 41.924 1.00 78.31 74 LEU A CA 1
ATOM 551 C C . LEU A 1 74 ? -21.397 2.382 42.002 1.00 78.31 74 LEU A C 1
ATOM 553 O O . LEU A 1 74 ? -20.240 2.091 41.691 1.00 78.31 74 LEU A O 1
ATOM 557 N N . ASP A 1 75 ? -21.749 3.595 42.428 1.00 74.31 75 ASP A N 1
ATOM 558 C CA . ASP A 1 75 ? -20.846 4.747 42.454 1.00 74.31 75 ASP A CA 1
ATOM 559 C C . ASP A 1 75 ? -19.700 4.539 43.454 1.00 74.31 75 ASP A C 1
ATOM 561 O O . ASP A 1 75 ? -18.542 4.857 43.167 1.00 74.31 75 ASP A O 1
ATOM 565 N N . GLU A 1 76 ? -19.990 3.914 44.594 1.00 84.12 76 GLU A N 1
ATOM 566 C CA . GLU A 1 76 ? -19.023 3.583 45.635 1.00 84.12 76 GLU A CA 1
ATOM 567 C C . GLU A 1 76 ? -17.999 2.552 45.157 1.00 84.12 76 GLU A C 1
ATOM 569 O O . GLU A 1 76 ? -16.811 2.690 45.453 1.00 84.12 76 GLU A O 1
ATOM 574 N N . ILE A 1 77 ? -18.412 1.540 44.383 1.00 81.31 77 ILE A N 1
ATOM 575 C CA . ILE A 1 77 ? -17.466 0.588 43.782 1.00 81.31 77 ILE A CA 1
ATOM 576 C C . ILE A 1 77 ? -16.661 1.259 42.658 1.00 81.31 77 ILE A C 1
ATOM 578 O O . ILE A 1 77 ? -15.444 1.066 42.573 1.00 81.31 77 ILE A O 1
ATOM 582 N N . ILE A 1 78 ? -17.305 2.070 41.809 1.00 71.81 78 ILE A N 1
ATOM 583 C CA . ILE A 1 78 ? -16.634 2.792 40.715 1.00 71.81 78 ILE A CA 1
ATOM 584 C C . ILE A 1 78 ? -15.580 3.765 41.255 1.00 71.81 78 ILE A C 1
ATOM 586 O O . ILE A 1 78 ? -14.539 3.933 40.619 1.00 71.81 78 ILE A O 1
ATOM 590 N N . ALA A 1 79 ? -15.774 4.357 42.436 1.00 75.19 79 ALA A N 1
ATOM 591 C CA . ALA A 1 79 ? -14.800 5.256 43.059 1.00 75.19 79 ALA A CA 1
ATOM 592 C C . ALA A 1 79 ? -13.393 4.627 43.182 1.00 75.19 79 ALA A C 1
ATOM 594 O O . ALA A 1 79 ? -12.376 5.315 43.021 1.00 75.19 79 ALA A O 1
ATOM 595 N N . PHE A 1 80 ? -13.310 3.301 43.349 1.00 74.81 80 PHE A N 1
ATOM 596 C CA . PHE A 1 80 ? -12.047 2.559 43.411 1.00 74.81 80 PHE A CA 1
ATOM 597 C C . PHE A 1 80 ? -11.319 2.428 42.057 1.00 74.81 80 PHE A C 1
ATOM 599 O O . PHE A 1 80 ? -10.189 1.937 42.019 1.00 74.81 80 PHE A O 1
ATOM 606 N N . GLN A 1 81 ? -11.880 2.910 40.940 1.00 64.62 81 GLN A N 1
ATOM 607 C CA . GLN A 1 81 ? -11.193 2.920 39.636 1.00 64.62 81 GLN A CA 1
ATOM 608 C C . GLN A 1 81 ? -9.905 3.763 39.639 1.00 64.62 81 GLN A C 1
ATOM 610 O O . GLN A 1 81 ? -9.023 3.564 38.803 1.00 64.62 81 GLN A O 1
ATOM 615 N N . THR A 1 82 ? -9.789 4.696 40.587 1.00 61.31 82 THR A N 1
ATOM 616 C CA . THR A 1 82 ? -8.612 5.558 40.778 1.00 61.31 82 THR A CA 1
ATOM 617 C C . THR A 1 82 ? -7.660 5.054 41.869 1.00 61.31 82 THR A C 1
ATOM 619 O O . THR A 1 82 ? -6.676 5.724 42.187 1.00 61.31 82 THR A O 1
ATOM 622 N N . ASP A 1 83 ? -7.910 3.866 42.436 1.00 72.81 83 ASP A N 1
ATOM 623 C CA . ASP A 1 83 ? -7.067 3.294 43.487 1.00 72.81 83 ASP A CA 1
ATOM 624 C C . ASP A 1 83 ? -5.622 3.092 42.992 1.00 72.81 83 ASP A C 1
ATOM 626 O O . ASP A 1 83 ? -5.370 2.786 41.822 1.00 72.81 83 ASP A O 1
ATOM 630 N N . LYS A 1 84 ? -4.644 3.257 43.892 1.00 68.62 84 LYS A N 1
ATOM 631 C CA . LYS A 1 84 ? -3.209 3.125 43.587 1.00 68.62 84 LYS A CA 1
ATOM 632 C C . LYS A 1 84 ? -2.855 1.712 43.109 1.00 68.62 84 LYS A C 1
ATOM 634 O O . LYS A 1 84 ? -1.946 1.548 42.291 1.00 68.62 84 LYS A O 1
ATOM 639 N N . SER A 1 85 ? -3.592 0.701 43.562 1.00 70.12 85 SER A N 1
ATOM 640 C CA . SER A 1 85 ? -3.385 -0.697 43.205 1.00 70.12 85 SER A CA 1
ATOM 641 C C . SER A 1 85 ? -3.902 -1.058 41.820 1.00 70.12 85 SER A C 1
ATOM 643 O O . SER A 1 85 ? -5.084 -0.919 41.515 1.00 70.12 85 SER A O 1
ATOM 645 N N . MET A 1 86 ? -3.027 -1.634 40.995 1.00 56.72 86 MET A N 1
ATOM 646 C CA . MET A 1 86 ? -3.417 -2.171 39.690 1.00 56.72 86 MET A CA 1
ATOM 647 C C . MET A 1 86 ? -4.438 -3.309 39.798 1.00 56.72 86 MET A C 1
ATOM 649 O O . MET A 1 86 ? -5.318 -3.410 38.947 1.00 56.72 86 MET A O 1
ATOM 653 N N . GLU A 1 87 ? -4.344 -4.149 40.827 1.00 68.94 87 GLU A N 1
ATOM 654 C CA . GLU A 1 87 ? -5.245 -5.293 40.980 1.00 68.94 87 GLU A CA 1
ATOM 655 C C . GLU A 1 87 ? -6.644 -4.860 41.442 1.00 68.94 87 GLU A C 1
ATOM 657 O O . GLU A 1 87 ? -7.637 -5.423 40.989 1.00 68.94 87 GLU A O 1
ATOM 662 N N . VAL A 1 88 ? -6.747 -3.793 42.244 1.00 71.38 88 VAL A N 1
ATOM 663 C CA . VAL A 1 88 ? -8.044 -3.191 42.607 1.00 71.38 88 VAL A CA 1
ATOM 664 C C . VAL A 1 88 ? -8.700 -2.560 41.380 1.00 71.38 88 VAL A C 1
ATOM 666 O O . VAL A 1 88 ? -9.876 -2.798 41.125 1.00 71.38 88 VAL A O 1
ATOM 669 N N . ARG A 1 89 ? -7.938 -1.842 40.544 1.00 64.12 89 ARG A N 1
ATOM 670 C CA . ARG A 1 89 ? -8.469 -1.282 39.289 1.00 64.12 89 ARG A CA 1
ATOM 671 C C . ARG A 1 89 ? -8.964 -2.365 38.322 1.00 64.12 89 ARG A C 1
ATOM 673 O O . ARG A 1 89 ? -10.024 -2.204 37.725 1.00 64.12 89 ARG A O 1
ATOM 680 N N . LYS A 1 90 ? -8.247 -3.492 38.203 1.00 58.16 90 LYS A N 1
ATOM 681 C CA . LYS A 1 90 ? -8.713 -4.663 37.432 1.00 58.16 90 LYS A CA 1
ATOM 682 C C . LYS A 1 90 ? -9.978 -5.281 38.023 1.00 58.16 90 LYS A C 1
ATOM 684 O O . LYS A 1 90 ? -10.858 -5.675 37.264 1.00 58.16 90 LYS A O 1
ATOM 689 N N . PHE A 1 91 ? -10.072 -5.366 39.350 1.00 75.75 91 PHE A N 1
ATOM 690 C CA . PHE A 1 91 ? -11.284 -5.831 40.016 1.00 75.75 91 PHE A CA 1
ATOM 691 C C . PHE A 1 91 ? -12.482 -4.941 39.664 1.00 75.75 91 PHE A C 1
ATOM 693 O O . PHE A 1 91 ? -13.509 -5.473 39.270 1.00 75.75 91 PHE A O 1
ATOM 700 N N . VAL A 1 92 ? -12.340 -3.612 39.734 1.00 70.25 92 VAL A N 1
ATOM 701 C CA . VAL A 1 92 ? -13.431 -2.673 39.410 1.00 70.25 92 VAL A CA 1
ATOM 702 C C . VAL A 1 92 ? -13.910 -2.866 37.970 1.00 70.25 92 VAL A C 1
ATOM 704 O O . VAL A 1 92 ? -15.110 -2.905 37.728 1.00 70.25 92 VAL A O 1
ATOM 707 N N . ILE A 1 93 ? -13.000 -3.090 37.016 1.00 59.19 93 ILE A N 1
ATOM 708 C CA . ILE A 1 93 ? -13.376 -3.444 35.637 1.00 59.19 93 ILE A CA 1
ATOM 709 C C . ILE A 1 93 ? -14.200 -4.739 35.596 1.00 59.19 93 ILE A C 1
ATOM 711 O O . ILE A 1 93 ? -15.259 -4.763 34.973 1.00 59.19 93 ILE A O 1
ATOM 715 N N . GLY A 1 94 ? -13.727 -5.804 36.252 1.00 65.38 94 GLY A N 1
ATOM 716 C CA . GLY A 1 94 ? -14.424 -7.094 36.281 1.00 65.38 94 GLY A CA 1
ATOM 717 C C . GLY A 1 94 ? -15.779 -7.028 36.994 1.00 65.38 94 GLY A C 1
ATOM 718 O O . GLY A 1 94 ? -16.739 -7.652 36.557 1.00 65.38 94 GLY A O 1
ATOM 719 N N . PHE A 1 95 ? -15.892 -6.224 38.051 1.00 77.69 95 PHE A N 1
ATOM 720 C CA . PHE A 1 95 ? -17.157 -5.949 38.723 1.00 77.69 95 PHE A CA 1
ATOM 721 C C . PHE A 1 95 ? -18.156 -5.290 37.770 1.00 77.69 95 PHE A C 1
ATOM 723 O O . PHE A 1 95 ? -19.304 -5.714 37.686 1.00 77.69 95 PHE A O 1
ATOM 730 N N . ILE A 1 96 ? -17.712 -4.278 37.023 1.00 66.44 96 ILE A N 1
ATOM 731 C CA . ILE A 1 96 ? -18.580 -3.527 36.114 1.00 66.44 96 ILE A CA 1
ATOM 732 C C . ILE A 1 96 ? -19.001 -4.390 34.924 1.00 66.44 96 ILE A C 1
ATOM 734 O O . ILE A 1 96 ? -20.134 -4.272 34.464 1.00 66.44 96 ILE A O 1
ATOM 738 N N . GLU A 1 97 ? -18.139 -5.293 34.456 1.00 62.50 97 GLU A N 1
ATOM 739 C CA . GLU A 1 97 ? -18.514 -6.311 33.473 1.00 62.50 97 GLU A CA 1
ATOM 740 C C . GLU A 1 97 ? -19.679 -7.171 33.983 1.00 62.50 97 GLU A C 1
ATOM 742 O O . GLU A 1 97 ? -20.690 -7.316 33.295 1.00 62.50 97 GLU A O 1
ATOM 747 N N . GLU A 1 98 ? -19.564 -7.711 35.196 1.00 72.44 98 GLU A N 1
ATOM 748 C CA . GLU A 1 98 ? -20.610 -8.535 35.807 1.00 72.44 98 GLU A CA 1
ATOM 749 C C . GLU A 1 98 ? -21.890 -7.731 36.092 1.00 72.44 98 GLU A C 1
ATOM 751 O O . GLU A 1 98 ? -22.995 -8.233 35.878 1.00 72.44 98 GLU A O 1
ATOM 756 N N . ALA A 1 99 ? -21.758 -6.460 36.480 1.00 75.19 99 ALA A N 1
ATOM 757 C CA . ALA A 1 99 ? -22.881 -5.544 36.657 1.00 75.19 99 ALA A CA 1
ATOM 758 C C . ALA A 1 99 ? -23.617 -5.297 35.328 1.00 75.19 99 ALA A C 1
ATOM 760 O O . ALA A 1 99 ? -24.837 -5.425 35.268 1.00 75.19 99 ALA A O 1
ATOM 761 N N . CYS A 1 100 ? -22.883 -5.043 34.238 1.00 67.44 100 CYS A N 1
ATOM 762 C CA . CYS A 1 100 ? -23.451 -4.829 32.902 1.00 67.44 100 CYS A CA 1
ATOM 763 C C . CYS A 1 100 ? -24.081 -6.098 32.306 1.00 67.44 100 CYS A C 1
ATOM 765 O O . CYS A 1 100 ? -25.032 -6.007 31.533 1.00 67.44 100 CYS A O 1
ATOM 767 N N . LYS A 1 101 ? -23.565 -7.292 32.636 1.00 69.19 101 LYS A N 1
ATOM 768 C CA . LYS A 1 101 ? -24.201 -8.568 32.260 1.00 69.19 101 LYS A CA 1
ATOM 769 C C . LYS A 1 101 ? -25.542 -8.769 32.967 1.00 69.19 101 LYS A C 1
ATOM 771 O O . LYS A 1 101 ? -26.410 -9.453 32.427 1.00 69.19 101 LYS A O 1
ATOM 776 N N . ARG A 1 102 ? -25.689 -8.224 34.179 1.00 72.50 102 ARG A N 1
ATOM 777 C CA . ARG A 1 102 ? -26.878 -8.378 35.023 1.00 72.50 102 ARG A CA 1
ATOM 778 C C . ARG A 1 102 ? -27.947 -7.328 34.718 1.00 72.50 102 ARG A C 1
ATOM 780 O O . ARG A 1 102 ? -29.119 -7.692 34.664 1.00 72.50 102 ARG A O 1
ATOM 787 N N . ASP A 1 103 ? -27.551 -6.079 34.487 1.00 68.50 103 ASP A N 1
ATOM 788 C CA . ASP A 1 103 ? -28.448 -4.977 34.138 1.00 68.50 103 ASP A CA 1
ATOM 789 C C . ASP A 1 103 ? -27.877 -4.136 32.982 1.00 68.50 103 ASP A C 1
ATOM 791 O O . ASP A 1 103 ? -26.827 -3.498 33.081 1.00 68.50 103 ASP A O 1
ATOM 795 N N . ASN A 1 104 ? -28.596 -4.144 31.860 1.00 56.72 104 ASN A N 1
ATOM 796 C CA . ASN A 1 104 ? -28.189 -3.481 30.626 1.00 56.72 104 ASN A CA 1
ATOM 797 C C . ASN A 1 104 ? -28.455 -1.957 30.660 1.00 56.72 104 ASN A C 1
ATOM 799 O O . ASN A 1 104 ? -27.924 -1.237 29.815 1.00 56.72 104 ASN A O 1
ATOM 803 N N . GLU A 1 105 ? -29.234 -1.441 31.624 1.00 60.53 105 GLU A N 1
ATOM 804 C CA . GLU A 1 105 ? -29.428 0.007 31.824 1.00 60.53 105 GLU A CA 1
ATOM 805 C C . GLU A 1 105 ? -28.194 0.676 32.455 1.00 60.53 105 GLU A C 1
ATOM 807 O O . GLU A 1 105 ? -27.914 1.846 32.188 1.00 60.53 105 GLU A O 1
ATOM 812 N N . LEU A 1 106 ? -27.363 -0.074 33.187 1.00 59.94 106 LEU A N 1
ATOM 813 C CA . LEU A 1 106 ? -26.079 0.407 33.721 1.00 59.94 106 LEU A CA 1
ATOM 814 C C . LEU A 1 106 ? -25.078 0.759 32.612 1.00 59.94 106 LEU A C 1
ATOM 816 O O . LEU A 1 106 ? -24.259 1.670 32.764 1.00 59.94 106 LEU A O 1
ATOM 820 N N . LEU A 1 107 ? -25.207 0.115 31.448 1.00 57.47 107 LEU A N 1
ATOM 821 C CA . LEU A 1 107 ? -24.473 0.469 30.234 1.00 57.47 107 LEU A CA 1
ATOM 822 C C . LEU A 1 107 ? -24.762 1.922 29.808 1.00 57.47 107 LEU A C 1
ATOM 824 O O . LEU A 1 107 ? -23.856 2.620 29.357 1.00 57.47 107 LEU A O 1
ATOM 828 N N . LEU A 1 108 ? -25.997 2.409 30.003 1.00 55.41 108 LEU A N 1
ATOM 829 C CA . LEU A 1 108 ? -26.401 3.788 29.694 1.00 55.41 108 LEU A CA 1
ATOM 830 C C . LEU A 1 108 ? -25.771 4.803 30.662 1.00 55.41 108 LEU A C 1
ATOM 832 O O . LEU A 1 108 ? -25.399 5.896 30.233 1.00 55.41 108 LEU A O 1
ATOM 836 N N . LYS A 1 109 ? -25.572 4.443 31.940 1.00 53.72 109 LYS A N 1
ATOM 837 C CA . LYS A 1 109 ? -24.825 5.269 32.912 1.00 53.72 109 LYS A CA 1
ATOM 838 C C . LYS A 1 109 ? -23.325 5.328 32.581 1.00 53.72 109 LYS A C 1
ATOM 840 O O . LYS A 1 109 ? -22.706 6.379 32.707 1.00 53.72 109 LYS A O 1
ATOM 845 N N . LEU A 1 110 ? -22.743 4.258 32.038 1.00 54.41 110 LEU A N 1
ATOM 846 C CA . LEU A 1 110 ? -21.364 4.270 31.520 1.00 54.41 110 LEU A CA 1
ATOM 847 C C . LEU A 1 110 ? -21.224 5.075 30.220 1.00 54.41 110 LEU A C 1
ATOM 849 O O . LEU A 1 110 ? -20.227 5.770 30.024 1.00 54.41 110 LEU A O 1
ATOM 853 N N . ILE A 1 111 ? -22.247 5.049 29.362 1.00 54.66 111 ILE A N 1
ATOM 854 C CA . ILE A 1 111 ? -22.379 5.964 28.222 1.00 54.66 111 ILE A CA 1
ATOM 855 C C . ILE A 1 111 ? -22.530 7.413 28.711 1.00 54.66 111 ILE A C 1
ATOM 857 O O . ILE A 1 111 ? -22.083 8.321 28.022 1.00 54.66 111 ILE A O 1
ATOM 861 N N . ALA A 1 112 ? -23.064 7.674 29.911 1.00 52.16 112 ALA A N 1
ATOM 862 C CA . ALA A 1 112 ? -23.067 9.019 30.490 1.00 52.16 112 ALA A CA 1
ATOM 863 C C . ALA A 1 112 ? -21.642 9.554 30.750 1.00 52.16 112 ALA A C 1
ATOM 865 O O . ALA A 1 112 ? -21.393 10.727 30.482 1.00 52.16 112 ALA A O 1
ATOM 866 N N . ASN A 1 113 ? -20.681 8.702 31.138 1.00 52.88 113 ASN A N 1
ATOM 867 C CA . ASN A 1 113 ? -19.258 9.076 31.234 1.00 52.88 113 ASN A CA 1
ATOM 868 C C . ASN A 1 113 ? -18.646 9.411 29.859 1.00 52.88 113 ASN A C 1
ATOM 870 O O . ASN A 1 113 ? -17.792 10.290 29.749 1.00 52.88 113 ASN A O 1
ATOM 874 N N . LEU A 1 114 ? -19.112 8.756 28.790 1.00 51.41 114 LEU A N 1
ATOM 875 C CA . LEU A 1 114 ? -18.790 9.146 27.414 1.00 51.41 114 LEU A CA 1
ATOM 876 C C . LEU A 1 114 ? -19.522 10.424 26.976 1.00 51.41 114 LEU A C 1
ATOM 878 O O . LEU A 1 114 ? -18.947 11.246 26.274 1.00 51.41 114 LEU A O 1
ATOM 882 N N . ASN A 1 115 ? -20.761 10.634 27.415 1.00 46.47 115 ASN A N 1
ATOM 883 C CA . ASN A 1 115 ? -21.512 11.862 27.167 1.00 46.47 115 ASN A CA 1
ATOM 884 C C . ASN A 1 115 ? -20.922 13.055 27.931 1.00 46.47 115 ASN A C 1
ATOM 886 O O . ASN A 1 115 ? -21.046 14.174 27.445 1.00 46.47 115 ASN A O 1
ATOM 890 N N . MET A 1 116 ? -20.235 12.852 29.063 1.00 53.41 116 MET A N 1
ATOM 891 C CA . MET A 1 116 ? -19.425 13.898 29.704 1.00 53.41 116 MET A CA 1
ATOM 892 C C . MET A 1 116 ? -18.295 14.381 28.786 1.00 53.41 116 MET A C 1
ATOM 894 O O . MET A 1 116 ? -18.022 15.575 28.750 1.00 53.41 116 MET A O 1
ATOM 898 N N . LEU A 1 117 ? -17.682 13.490 27.993 1.00 50.78 117 LEU A N 1
ATOM 899 C CA . LEU A 1 117 ? -16.704 13.881 26.965 1.00 50.78 117 LEU A CA 1
ATOM 900 C C . LEU A 1 117 ? -17.347 14.668 25.804 1.00 50.78 117 LEU A C 1
ATOM 902 O O . LEU A 1 117 ? -16.625 15.340 25.067 1.00 50.78 117 LEU A O 1
ATOM 906 N N . LEU A 1 118 ? -18.673 14.574 25.627 1.00 42.56 118 LEU A N 1
ATOM 907 C CA . LEU A 1 118 ? -19.437 15.220 24.550 1.00 42.56 118 LEU A CA 1
ATOM 908 C C . LEU A 1 118 ? -20.140 16.525 24.961 1.00 42.56 118 LEU A C 1
ATOM 910 O O . LEU A 1 118 ? -20.304 17.405 24.123 1.00 42.56 118 LEU A O 1
ATOM 914 N N . LYS A 1 119 ? -20.575 16.667 26.220 1.00 45.88 119 LYS A N 1
ATOM 915 C CA . LYS A 1 119 ? -21.471 17.745 26.683 1.00 45.88 119 LYS A CA 1
ATOM 916 C C . LYS A 1 119 ? -20.810 18.732 27.648 1.00 45.88 119 LYS A C 1
ATOM 918 O O . LYS A 1 119 ? -21.376 19.037 28.694 1.00 45.88 119 LYS A O 1
ATOM 923 N N . ASP A 1 120 ? -19.657 19.281 27.285 1.00 45.53 120 ASP A N 1
ATOM 924 C CA . ASP A 1 120 ? -19.063 20.409 28.019 1.00 45.53 120 ASP A CA 1
ATOM 925 C C . ASP A 1 120 ? -19.367 21.750 27.323 1.00 45.53 120 ASP A C 1
ATOM 927 O O . ASP A 1 120 ? -18.483 22.451 26.833 1.00 45.53 120 ASP A O 1
ATOM 931 N N . GLU A 1 121 ? -20.660 22.089 27.227 1.00 36.22 121 GLU A N 1
ATOM 932 C CA . GLU A 1 121 ? -21.108 23.473 26.979 1.00 36.22 121 GLU A CA 1
ATOM 933 C C . GLU A 1 121 ? -21.342 24.246 28.296 1.00 36.22 121 GLU A C 1
ATOM 935 O O . GLU A 1 121 ? -21.657 25.438 28.273 1.00 36.22 121 GLU A O 1
ATOM 940 N N . SER A 1 122 ? -21.164 23.621 29.469 1.00 35.31 122 SER A N 1
ATOM 941 C CA . SER A 1 122 ? -21.315 24.313 30.751 1.00 35.31 122 SER A CA 1
ATOM 942 C C . SER A 1 122 ? -20.058 25.101 31.110 1.00 35.31 122 SER A C 1
ATOM 944 O O . SER A 1 122 ? -19.169 24.646 31.825 1.00 35.31 122 SER A O 1
ATOM 946 N N . VAL A 1 123 ? -20.043 26.343 30.641 1.00 37.09 123 VAL A N 1
ATOM 947 C CA . VAL A 1 123 ? -19.296 27.469 31.206 1.00 37.09 123 VAL A CA 1
ATOM 948 C C . VAL A 1 123 ? -19.316 27.384 32.748 1.00 37.09 123 VAL A C 1
ATOM 950 O O . VAL A 1 123 ? -20.337 27.723 33.339 1.00 37.09 123 VAL A O 1
ATOM 953 N N . ASN A 1 124 ? -18.225 26.902 33.376 1.00 35.59 124 ASN A N 1
ATOM 954 C CA . ASN A 1 124 ? -17.778 27.124 34.778 1.00 35.59 124 ASN A CA 1
ATOM 955 C C . ASN A 1 124 ? -17.222 25.919 35.577 1.00 35.59 124 ASN A C 1
ATOM 957 O O . ASN A 1 124 ? -16.964 26.089 36.769 1.00 35.59 124 ASN A O 1
ATOM 961 N N . VAL A 1 125 ? -16.904 24.761 34.983 1.00 39.47 125 VAL A N 1
ATOM 962 C CA . VAL A 1 125 ? -15.973 23.809 35.636 1.00 39.47 125 VAL A CA 1
ATOM 963 C C . VAL A 1 125 ? -14.607 23.879 34.954 1.00 39.47 125 VAL A C 1
ATOM 965 O O . VAL A 1 125 ? -14.407 23.491 33.812 1.00 39.47 125 VAL A O 1
ATOM 968 N N . ALA A 1 126 ? -13.668 24.489 35.667 1.00 39.91 126 ALA A N 1
ATOM 969 C CA . ALA A 1 126 ? -12.348 24.871 35.207 1.00 39.91 126 ALA A CA 1
ATOM 970 C C . ALA A 1 126 ? -11.374 23.680 35.086 1.00 39.91 126 ALA A C 1
ATOM 972 O O . ALA A 1 126 ? -10.846 23.218 36.091 1.00 39.91 126 ALA A O 1
ATOM 973 N N . SER A 1 127 ? -11.083 23.230 33.862 1.00 47.19 127 SER A N 1
ATOM 974 C CA . SER A 1 127 ? -9.761 22.754 33.398 1.00 47.19 127 SER A CA 1
ATOM 975 C C . SER A 1 127 ? -9.874 22.275 31.942 1.00 47.19 127 SER A C 1
ATOM 977 O O . SER A 1 127 ? -10.801 21.532 31.637 1.00 47.19 127 SER A O 1
ATOM 979 N N . PRO A 1 128 ? -8.934 22.602 31.034 1.00 58.28 128 PRO A N 1
ATOM 980 C CA . PRO A 1 128 ? -8.888 21.957 29.722 1.00 58.28 128 PRO A CA 1
ATOM 981 C C . PRO A 1 128 ? -8.762 20.431 29.871 1.00 58.28 128 PRO A C 1
ATOM 983 O O . PRO A 1 128 ? -8.044 19.952 30.754 1.00 58.28 128 PRO A O 1
ATOM 986 N N . TRP A 1 129 ? -9.448 19.673 29.007 1.00 60.25 129 TRP A N 1
ATOM 987 C CA . TRP A 1 129 ? -9.315 18.216 28.926 1.00 60.25 129 TRP A CA 1
ATOM 988 C C . TRP A 1 129 ? -7.846 17.841 28.716 1.00 60.25 129 TRP A C 1
ATOM 990 O O . TRP A 1 129 ? -7.246 18.153 27.686 1.00 60.25 129 TRP A O 1
ATOM 1000 N N . THR A 1 130 ? -7.259 17.169 29.702 1.00 68.62 130 THR A N 1
ATOM 1001 C CA . THR A 1 130 ? -5.894 16.653 29.609 1.00 68.62 130 THR A CA 1
ATOM 1002 C C . THR A 1 130 ? -5.915 15.232 29.059 1.00 68.62 130 THR A C 1
ATOM 1004 O O . THR A 1 130 ? -6.916 14.523 29.144 1.00 68.62 130 THR A O 1
ATOM 1007 N N . GLU A 1 131 ? -4.790 14.773 28.511 1.00 71.88 131 GLU A N 1
ATOM 1008 C CA . GLU A 1 131 ? -4.668 13.382 28.063 1.00 71.88 131 GLU A CA 1
ATOM 1009 C C . GLU A 1 131 ? -4.968 12.381 29.196 1.00 71.88 131 GLU A C 1
ATOM 1011 O O . GLU A 1 131 ? -5.557 11.332 28.944 1.00 71.88 131 GLU A O 1
ATOM 1016 N N . GLU A 1 132 ? -4.609 12.715 30.438 1.00 67.38 132 GLU A N 1
ATOM 1017 C CA . GLU A 1 132 ? -4.818 11.858 31.607 1.00 67.38 132 GLU A CA 1
ATOM 1018 C C . GLU A 1 132 ? -6.293 11.784 32.020 1.00 67.38 132 GLU A C 1
ATOM 1020 O O . GLU A 1 132 ? -6.807 10.692 32.250 1.00 67.38 132 GLU A O 1
ATOM 1025 N N . THR A 1 133 ? -7.011 12.913 32.027 1.00 62.69 133 THR A N 1
ATOM 1026 C CA . THR A 1 133 ? -8.447 12.918 32.358 1.00 62.69 133 THR A CA 1
ATOM 1027 C C . THR A 1 133 ? -9.265 12.178 31.302 1.00 62.69 133 THR A C 1
ATOM 1029 O O . THR A 1 133 ? -10.126 11.374 31.645 1.00 62.69 133 THR A O 1
ATOM 1032 N N . VAL A 1 134 ? -8.935 12.342 30.014 1.00 69.44 134 VAL A N 1
ATOM 1033 C CA . VAL A 1 134 ? -9.571 11.569 28.931 1.00 69.44 134 VAL A CA 1
ATOM 1034 C C . VAL A 1 134 ? -9.290 10.069 29.082 1.00 69.44 134 VAL A C 1
ATOM 1036 O O . VAL A 1 134 ? -10.195 9.255 28.905 1.00 69.44 134 VAL A O 1
ATOM 1039 N N . LYS A 1 135 ? -8.055 9.679 29.435 1.00 72.81 135 LYS A N 1
ATOM 1040 C CA . LYS A 1 135 ? -7.701 8.274 29.700 1.00 72.81 135 LYS A CA 1
ATOM 1041 C C . LYS A 1 135 ? -8.510 7.686 30.845 1.00 72.81 135 LYS A C 1
ATOM 1043 O O . LYS A 1 135 ? -9.003 6.575 30.697 1.00 72.81 135 LYS A O 1
ATOM 1048 N N . GLN A 1 136 ? -8.650 8.413 31.949 1.00 66.12 136 GLN A N 1
ATOM 1049 C CA . GLN A 1 136 ? -9.413 7.963 33.113 1.00 66.12 136 GLN A CA 1
ATOM 1050 C C . GLN A 1 136 ? -10.889 7.752 32.762 1.00 66.12 136 GLN A C 1
ATOM 1052 O O . GLN A 1 136 ? -11.418 6.678 33.034 1.00 66.12 136 GLN A O 1
ATOM 1057 N N . CYS A 1 137 ? -11.520 8.701 32.059 1.00 65.69 137 CYS A N 1
ATOM 1058 C CA . CYS A 1 137 ? -12.908 8.562 31.601 1.00 65.69 137 CYS A CA 1
ATOM 1059 C C . CYS A 1 137 ? -13.108 7.368 30.652 1.00 65.69 137 CYS A C 1
ATOM 1061 O O . CYS A 1 137 ? -14.137 6.699 30.697 1.00 65.69 137 CYS A O 1
ATOM 1063 N N . LEU A 1 138 ? -12.125 7.087 29.790 1.00 74.50 138 LEU A N 1
ATOM 1064 C CA . LEU A 1 138 ? -12.196 5.990 28.823 1.00 74.50 138 LEU A CA 1
ATOM 1065 C C . LEU A 1 138 ? -11.730 4.639 29.380 1.00 74.50 138 LEU A C 1
ATOM 1067 O O . LEU A 1 138 ? -11.990 3.620 28.746 1.00 74.50 138 LEU A O 1
ATOM 1071 N N . TYR A 1 139 ? -11.028 4.600 30.514 1.00 73.38 139 TYR A N 1
ATOM 1072 C CA . TYR A 1 139 ? -10.318 3.409 30.992 1.00 73.38 139 TYR A CA 1
ATOM 1073 C C . TYR A 1 139 ? -11.243 2.203 31.129 1.00 73.38 139 TYR A C 1
ATOM 1075 O O . TYR A 1 139 ? -11.001 1.142 30.547 1.00 73.38 139 TYR A O 1
ATOM 1083 N N . LEU A 1 140 ? -12.334 2.397 31.860 1.00 68.25 140 LEU A N 1
ATOM 1084 C CA . LEU A 1 140 ? -13.342 1.379 32.074 1.00 68.25 140 LEU A CA 1
ATOM 1085 C C . LEU A 1 140 ? -14.013 0.964 30.761 1.00 68.25 140 LEU A C 1
ATOM 1087 O O . LEU A 1 140 ? -14.087 -0.220 30.441 1.00 68.25 140 LEU A O 1
ATOM 1091 N N . TYR A 1 141 ? -14.428 1.951 29.967 1.00 75.06 141 TYR A N 1
ATOM 1092 C CA . TYR A 1 141 ? -15.096 1.729 28.691 1.00 75.06 141 TYR A CA 1
ATOM 1093 C C . TYR A 1 141 ? -14.259 0.870 27.732 1.00 75.06 141 TYR A C 1
ATOM 1095 O O . TYR A 1 141 ? -14.726 -0.118 27.168 1.00 75.06 141 TYR A O 1
ATOM 1103 N N . LEU A 1 142 ? -12.984 1.226 27.577 1.00 82.81 142 LEU A N 1
ATOM 1104 C CA . LEU A 1 142 ? -12.039 0.516 26.722 1.00 82.81 142 LEU A CA 1
ATOM 1105 C C . LEU A 1 142 ? -11.712 -0.881 27.248 1.00 82.81 142 LEU A C 1
ATOM 1107 O O . LEU A 1 142 ? -11.426 -1.769 26.450 1.00 82.81 142 LEU A O 1
ATOM 1111 N N . SER A 1 143 ? -11.776 -1.084 28.563 1.00 77.62 143 SER A N 1
ATOM 1112 C CA . SER A 1 143 ? -11.562 -2.396 29.174 1.00 77.62 143 SER A CA 1
ATOM 1113 C C . SER A 1 143 ? -12.737 -3.353 28.941 1.00 77.62 143 SER A C 1
ATOM 1115 O O . SER A 1 143 ? -12.518 -4.557 28.858 1.00 77.62 143 SER A O 1
ATOM 1117 N N . LEU A 1 144 ? -13.958 -2.832 28.766 1.00 79.25 144 LEU A N 1
ATOM 1118 C CA . LEU A 1 144 ? -15.157 -3.615 28.433 1.00 79.25 144 LEU A CA 1
ATOM 1119 C C . LEU A 1 144 ? -15.305 -3.901 26.932 1.00 79.25 144 LEU A C 1
ATOM 1121 O O . LEU A 1 144 ? -16.001 -4.837 26.546 1.00 79.25 144 LEU A O 1
ATOM 1125 N N . LEU A 1 145 ? -14.649 -3.121 26.071 1.00 85.62 145 LEU A N 1
ATOM 1126 C CA . LEU A 1 145 ? -14.756 -3.237 24.613 1.00 85.62 145 LEU A CA 1
ATOM 1127 C C . LEU A 1 145 ? -14.436 -4.652 24.065 1.00 85.62 145 LEU A C 1
ATOM 1129 O O . LEU A 1 145 ? -15.161 -5.094 23.177 1.00 85.62 145 LEU A O 1
ATOM 1133 N N . PRO A 1 146 ? -13.420 -5.395 24.568 1.00 87.38 146 PRO A N 1
ATOM 1134 C CA . PRO A 1 146 ? -13.164 -6.786 24.163 1.00 87.38 146 PRO A CA 1
ATOM 1135 C C . PRO A 1 146 ? -14.223 -7.793 24.623 1.00 87.38 146 PRO A C 1
ATOM 1137 O O . PRO A 1 146 ? -14.264 -8.907 24.119 1.00 87.38 146 PRO A O 1
ATOM 1140 N N . LEU A 1 147 ? -15.036 -7.432 25.615 1.00 82.56 147 LEU A N 1
ATOM 1141 C CA . LEU A 1 147 ? -16.041 -8.304 26.228 1.00 82.56 147 LEU A CA 1
ATOM 1142 C C . LEU A 1 147 ? -17.422 -8.051 25.616 1.00 82.56 147 LEU A C 1
ATOM 1144 O O . LEU A 1 147 ? -18.216 -8.973 25.447 1.00 82.56 147 LEU A O 1
ATOM 1148 N N . ASN A 1 148 ? -17.693 -6.799 25.235 1.00 82.94 148 ASN A N 1
ATOM 1149 C CA . ASN A 1 148 ? -18.905 -6.387 24.545 1.00 82.94 148 ASN A CA 1
ATOM 1150 C C . ASN A 1 148 ? -18.563 -5.526 23.325 1.00 82.94 148 ASN A C 1
ATOM 1152 O O . ASN A 1 148 ? -18.391 -4.308 23.410 1.00 82.94 148 ASN A O 1
ATOM 1156 N N . HIS A 1 149 ? -18.509 -6.172 22.161 1.00 90.25 149 HIS A N 1
ATOM 1157 C CA . HIS A 1 149 ? -18.043 -5.533 20.937 1.00 90.25 149 HIS A CA 1
ATOM 1158 C C . HIS A 1 149 ? -18.976 -4.432 20.412 1.00 90.25 149 HIS A C 1
ATOM 1160 O O . HIS A 1 149 ? -18.513 -3.533 19.708 1.00 90.25 149 HIS A O 1
ATOM 1166 N N . ARG A 1 150 ? -20.260 -4.446 20.796 1.00 88.56 150 ARG A N 1
ATOM 1167 C CA . ARG A 1 150 ? -21.259 -3.438 20.391 1.00 88.56 150 ARG A CA 1
ATOM 1168 C C . ARG A 1 150 ? -20.874 -2.024 20.817 1.00 88.56 150 ARG A C 1
ATOM 1170 O O . ARG A 1 150 ? -21.192 -1.062 20.121 1.00 88.56 150 ARG A O 1
ATOM 1177 N N . LEU A 1 151 ? -20.123 -1.905 21.914 1.00 85.44 151 LEU A N 1
ATOM 1178 C CA . LEU A 1 151 ? -19.580 -0.645 22.423 1.00 85.44 151 LEU A CA 1
ATOM 1179 C C . LEU A 1 151 ? -18.699 0.083 21.392 1.00 85.44 151 LEU A C 1
ATOM 1181 O O . LEU A 1 151 ? -18.504 1.295 21.465 1.00 85.44 151 LEU A O 1
ATOM 1185 N N . VAL A 1 152 ? -18.170 -0.602 20.379 1.00 91.69 152 VAL A N 1
ATOM 1186 C CA . VAL A 1 152 ? -17.381 0.076 19.346 1.00 91.69 152 VAL A CA 1
ATOM 1187 C C . VAL A 1 152 ? -18.206 1.086 18.534 1.00 91.69 152 VAL A C 1
ATOM 1189 O O . VAL A 1 152 ? -17.659 2.091 18.080 1.00 91.69 152 VAL A O 1
ATOM 1192 N N . HIS A 1 153 ? -19.516 0.865 18.383 1.00 91.00 153 HIS A N 1
ATOM 1193 C CA . HIS A 1 153 ? -20.402 1.769 17.646 1.00 91.00 153 HIS A CA 1
ATOM 1194 C C . HIS A 1 153 ? -20.656 3.072 18.408 1.00 91.00 153 HIS A C 1
ATOM 1196 O O . HIS A 1 153 ? -20.542 4.149 17.824 1.00 91.00 153 HIS A O 1
ATOM 1202 N N . GLU A 1 154 ? -20.892 2.984 19.716 1.00 85.31 154 GLU A N 1
ATOM 1203 C CA . GLU A 1 154 ? -21.030 4.158 20.585 1.00 85.31 154 GLU A CA 1
ATOM 1204 C C . GLU A 1 154 ? -19.716 4.942 20.665 1.00 85.31 154 GLU A C 1
ATOM 1206 O O . GLU A 1 154 ? -19.706 6.165 20.537 1.00 85.31 154 GLU A O 1
ATOM 1211 N N . LEU A 1 155 ? -18.575 4.244 20.749 1.00 88.06 155 LEU A N 1
ATOM 1212 C CA . LEU A 1 155 ? -17.264 4.893 20.695 1.00 88.06 155 LEU A CA 1
ATOM 1213 C C . LEU A 1 155 ? -17.057 5.635 19.377 1.00 88.06 155 LEU A C 1
ATOM 1215 O O . LEU A 1 155 ? -16.490 6.723 19.376 1.00 88.06 155 LEU A O 1
ATOM 1219 N N . ALA A 1 156 ? -17.496 5.058 18.256 1.00 90.81 156 ALA A N 1
ATOM 1220 C CA . ALA A 1 156 ? -17.430 5.723 16.964 1.00 90.81 156 ALA A CA 1
ATOM 1221 C C . ALA A 1 156 ? -18.332 6.964 16.928 1.00 90.81 156 ALA A C 1
ATOM 1223 O O . ALA A 1 156 ? -17.884 7.996 16.435 1.00 90.81 156 ALA A O 1
ATOM 1224 N N . SER A 1 157 ? -19.540 6.897 17.497 1.00 87.44 157 SER A N 1
ATOM 1225 C CA . SER A 1 157 ? -20.437 8.053 17.629 1.00 87.44 157 SER A CA 1
ATOM 1226 C C . SER A 1 157 ? -19.772 9.181 18.424 1.00 87.44 157 SER A C 1
ATOM 1228 O O . SER A 1 157 ? -19.575 10.279 17.899 1.00 87.44 157 SER A O 1
ATOM 1230 N N . VAL A 1 158 ? -19.276 8.873 19.627 1.00 83.81 158 VAL A N 1
ATOM 1231 C CA . VAL A 1 158 ? -18.539 9.817 20.484 1.00 83.81 158 VAL A CA 1
ATOM 1232 C C . VAL A 1 158 ? -17.312 10.367 19.765 1.00 83.81 158 VAL A C 1
ATOM 1234 O O . VAL A 1 158 ? -17.033 11.564 19.797 1.00 83.81 158 VAL A O 1
ATOM 1237 N N . TYR A 1 159 ? -16.579 9.504 19.062 1.00 88.94 159 TYR A N 1
ATOM 1238 C CA . TYR A 1 159 ? -15.418 9.910 18.290 1.00 88.94 159 TYR A CA 1
ATOM 1239 C C . TYR A 1 159 ? -15.787 10.923 17.213 1.00 88.94 159 TYR A C 1
ATOM 1241 O O . TYR A 1 159 ? -15.012 11.847 17.009 1.00 88.94 159 TYR A O 1
ATOM 1249 N N . THR A 1 160 ? -16.919 10.795 16.513 1.00 90.06 160 THR A N 1
ATOM 1250 C CA . THR A 1 160 ? -17.273 11.759 15.457 1.00 90.06 160 THR A CA 1
ATOM 1251 C C . THR A 1 160 ? -17.474 13.172 16.001 1.00 90.06 160 THR A C 1
ATOM 1253 O O . THR A 1 160 ? -16.948 14.126 15.414 1.00 90.06 160 THR A O 1
ATOM 1256 N N . GLU A 1 161 ? -18.123 13.286 17.157 1.00 83.62 161 GLU A N 1
ATOM 1257 C CA . GLU A 1 161 ? -18.473 14.547 17.818 1.00 83.62 161 GLU A CA 1
ATOM 1258 C C . GLU A 1 161 ? -17.320 15.137 18.653 1.00 83.62 161 GLU A C 1
ATOM 1260 O O . GLU A 1 161 ? -17.262 16.345 18.874 1.00 83.62 161 GLU A O 1
ATOM 1265 N N . ALA A 1 162 ? -16.342 14.320 19.054 1.00 80.00 162 ALA A N 1
ATOM 1266 C CA . ALA A 1 162 ? -15.226 14.753 19.888 1.00 80.00 162 ALA A CA 1
ATOM 1267 C C . ALA A 1 162 ? -14.294 15.793 19.223 1.00 80.00 162 ALA A C 1
ATOM 1269 O O . ALA A 1 162 ? -14.017 15.773 18.013 1.00 80.00 162 ALA A O 1
ATOM 1270 N N . ILE A 1 163 ? -13.700 16.657 20.055 1.00 80.75 163 ILE A N 1
ATOM 1271 C CA . ILE A 1 163 ? -12.645 17.597 19.647 1.00 80.75 163 ILE A CA 1
ATOM 1272 C C . ILE A 1 163 ? -11.326 16.879 19.307 1.00 80.75 163 ILE A C 1
ATOM 1274 O O . ILE A 1 163 ? -11.095 15.723 19.669 1.00 80.75 163 ILE A O 1
ATOM 1278 N N . ALA A 1 164 ? -10.422 17.575 18.611 1.00 86.12 164 ALA A N 1
ATOM 1279 C CA . ALA A 1 164 ? -9.193 16.987 18.072 1.00 86.12 164 ALA A CA 1
ATOM 1280 C C . ALA A 1 164 ? -8.285 16.338 19.135 1.00 86.12 164 ALA A C 1
ATOM 1282 O O . ALA A 1 164 ? -7.691 15.294 18.864 1.00 86.12 164 ALA A O 1
ATOM 1283 N N . ASP A 1 165 ? -8.176 16.918 20.332 1.00 79.88 165 ASP A N 1
ATOM 1284 C CA . ASP A 1 165 ? -7.322 16.377 21.398 1.00 79.88 165 ASP A CA 1
ATOM 1285 C C . ASP A 1 165 ? -7.880 15.080 21.986 1.00 79.88 165 ASP A C 1
ATOM 1287 O O . ASP A 1 165 ? -7.143 14.102 22.125 1.00 79.88 165 ASP A O 1
ATOM 1291 N N . ILE A 1 166 ? -9.197 15.012 22.199 1.00 80.88 166 ILE A N 1
ATOM 1292 C CA . ILE A 1 166 ? -9.884 13.786 22.625 1.00 80.88 166 ILE A CA 1
ATOM 1293 C C . ILE A 1 166 ? -9.725 12.698 21.553 1.00 80.88 166 ILE A C 1
ATOM 1295 O O . ILE A 1 166 ? -9.317 11.578 21.866 1.00 80.88 166 ILE A O 1
ATOM 1299 N N . LYS A 1 167 ? -9.931 13.036 20.269 1.00 89.19 167 LYS A N 1
ATOM 1300 C CA . LYS A 1 167 ? -9.704 12.116 19.137 1.00 89.19 167 LYS A CA 1
ATOM 1301 C C . LYS A 1 167 ? -8.287 11.537 19.145 1.00 89.19 167 LYS A C 1
ATOM 1303 O O . LYS A 1 167 ? -8.119 10.334 18.951 1.00 89.19 167 LYS A O 1
ATOM 1308 N N . ARG A 1 168 ? -7.259 12.366 19.369 1.00 91.25 168 ARG A N 1
ATOM 1309 C CA . ARG A 1 168 ? -5.857 11.911 19.446 1.00 91.25 168 ARG A CA 1
ATOM 1310 C C . ARG A 1 168 ? -5.641 10.946 20.603 1.00 91.25 168 ARG A C 1
ATOM 1312 O O . ARG A 1 168 ? -4.981 9.928 20.403 1.00 91.25 168 ARG A O 1
ATOM 1319 N N . THR A 1 169 ? -6.198 11.242 21.775 1.00 86.75 169 THR A N 1
ATOM 1320 C CA . THR A 1 169 ? -6.088 10.361 22.940 1.00 86.75 169 THR A CA 1
ATOM 1321 C C . THR A 1 169 ? -6.760 9.020 22.671 1.00 86.75 169 THR A C 1
ATOM 1323 O O . THR A 1 169 ? -6.091 8.001 22.823 1.00 86.75 169 THR A O 1
ATOM 1326 N N . ILE A 1 170 ? -7.999 9.005 22.152 1.00 90.62 170 ILE A N 1
ATOM 1327 C CA . ILE A 1 170 ? -8.715 7.773 21.768 1.00 90.62 170 ILE A CA 1
ATOM 1328 C C . ILE A 1 170 ? -7.844 6.910 20.842 1.00 90.62 170 ILE A C 1
ATOM 1330 O O . ILE A 1 170 ? -7.602 5.740 21.133 1.00 90.62 170 ILE A O 1
ATOM 1334 N N . LEU A 1 171 ? -7.288 7.485 19.768 1.00 94.19 171 LEU A N 1
ATOM 1335 C CA . LEU A 1 171 ? -6.456 6.746 18.804 1.00 94.19 171 LEU A CA 1
ATOM 1336 C C . LEU A 1 171 ? -5.188 6.118 19.419 1.00 94.19 171 LEU A C 1
ATOM 1338 O O . LEU A 1 171 ? -4.688 5.119 18.889 1.00 94.19 171 LEU A O 1
ATOM 1342 N N . ARG A 1 172 ? -4.656 6.695 20.507 1.00 92.62 172 ARG A N 1
ATOM 1343 C CA . ARG A 1 172 ? -3.480 6.173 21.224 1.00 92.62 172 ARG A CA 1
ATOM 1344 C C . ARG A 1 172 ? -3.826 4.999 22.134 1.00 92.62 172 ARG A C 1
ATOM 1346 O O . ARG A 1 172 ? -3.030 4.073 22.231 1.00 92.62 172 ARG A O 1
ATOM 1353 N N . VAL A 1 173 ? -4.989 5.026 22.784 1.00 89.88 173 VAL A N 1
ATOM 1354 C CA . VAL A 1 173 ? -5.363 4.027 23.804 1.00 89.88 173 VAL A CA 1
ATOM 1355 C C . VAL A 1 173 ? -6.153 2.839 23.256 1.00 89.88 173 VAL A C 1
ATOM 1357 O O . VAL A 1 173 ? -6.212 1.795 23.898 1.00 89.88 173 VAL A O 1
ATOM 1360 N N . ILE A 1 174 ? -6.714 2.954 22.050 1.00 93.62 174 ILE A N 1
ATOM 1361 C CA . ILE A 1 174 ? -7.608 1.941 21.470 1.00 93.62 174 ILE A CA 1
ATOM 1362 C C . ILE A 1 174 ? -6.905 0.651 20.995 1.00 93.62 174 ILE A C 1
ATOM 1364 O O . ILE A 1 174 ? -7.560 -0.325 20.639 1.00 93.62 174 ILE A O 1
ATOM 1368 N N . GLU A 1 175 ? -5.569 0.612 20.996 1.00 93.62 175 GLU A N 1
ATOM 1369 C CA . GLU A 1 175 ? -4.793 -0.514 20.456 1.00 93.62 175 GLU A CA 1
ATOM 1370 C C . GLU A 1 175 ? -5.055 -1.850 21.162 1.00 93.62 175 GLU A C 1
ATOM 1372 O O . GLU A 1 175 ? -5.352 -2.842 20.498 1.00 93.62 175 GLU A O 1
ATOM 1377 N N . GLN A 1 176 ? -4.948 -1.889 22.491 1.00 91.75 176 GLN A N 1
ATOM 1378 C CA . GLN A 1 176 ? -5.180 -3.116 23.263 1.00 91.75 176 GLN A CA 1
ATOM 1379 C C . GLN A 1 176 ? -6.640 -3.602 23.164 1.00 91.75 176 GLN A C 1
ATOM 1381 O O . GLN A 1 176 ? -6.837 -4.775 22.842 1.00 91.75 176 GLN A O 1
ATOM 1386 N N . PRO A 1 177 ? -7.657 -2.729 23.329 1.00 91.69 177 PRO A N 1
ATOM 1387 C CA . PRO A 1 177 ? -9.059 -3.114 23.172 1.00 91.69 177 PRO A CA 1
ATOM 1388 C C . PRO A 1 177 ? -9.384 -3.762 21.820 1.00 91.69 177 PRO A C 1
ATOM 1390 O O . PRO A 1 177 ? -9.975 -4.837 21.770 1.00 91.69 177 PRO A O 1
ATOM 1393 N N . ILE A 1 178 ? -8.939 -3.157 20.714 1.00 95.44 178 ILE A N 1
ATOM 1394 C CA . ILE A 1 178 ? -9.238 -3.658 19.360 1.00 95.44 178 ILE A CA 1
ATOM 1395 C C . ILE A 1 178 ? -8.554 -4.999 19.096 1.00 95.44 178 ILE A C 1
ATOM 1397 O O . ILE A 1 178 ? -9.139 -5.870 18.453 1.00 95.44 178 ILE A O 1
ATOM 1401 N N . ARG A 1 179 ? -7.336 -5.207 19.620 1.00 93.44 179 ARG A N 1
ATOM 1402 C CA . ARG A 1 179 ? -6.690 -6.527 19.561 1.00 93.44 179 ARG A CA 1
ATOM 1403 C C . ARG A 1 179 ? -7.480 -7.582 20.331 1.00 93.44 179 ARG A C 1
ATOM 1405 O O . ARG A 1 179 ? -7.579 -8.701 19.843 1.00 93.44 179 ARG A O 1
ATOM 1412 N N . GLY A 1 180 ? -8.037 -7.221 21.488 1.00 90.94 180 GLY A N 1
ATOM 1413 C CA . GLY A 1 180 ? -8.877 -8.109 22.292 1.00 90.94 180 GLY A CA 1
ATOM 1414 C C . GLY A 1 180 ? -10.153 -8.553 21.572 1.00 90.94 180 GLY A C 1
ATOM 1415 O O . GLY A 1 180 ? -10.526 -9.714 21.684 1.00 90.94 180 GLY A O 1
ATOM 1416 N N . MET A 1 181 ? -10.770 -7.670 20.778 1.00 92.75 181 MET A N 1
ATOM 1417 C CA . MET A 1 181 ? -11.964 -8.010 19.988 1.00 92.75 181 MET A CA 1
ATOM 1418 C C . MET A 1 181 ? -11.669 -8.967 18.824 1.00 92.75 181 MET A C 1
ATOM 1420 O O . MET A 1 181 ? -12.490 -9.813 18.469 1.00 92.75 181 MET A O 1
ATOM 1424 N N . GLY A 1 182 ? -10.503 -8.804 18.193 1.00 91.62 182 GLY A N 1
ATOM 1425 C CA . GLY A 1 182 ? -10.094 -9.581 17.028 1.00 91.62 182 GLY A CA 1
ATOM 1426 C C . GLY A 1 182 ? -10.806 -9.196 15.722 1.00 91.62 182 GLY A C 1
ATOM 1427 O O . GLY A 1 182 ? -11.855 -8.557 15.693 1.00 91.62 182 GLY A O 1
ATOM 1428 N N . MET A 1 183 ? -10.213 -9.598 14.594 1.00 90.75 183 MET A N 1
ATOM 1429 C CA . MET A 1 183 ? -10.653 -9.160 13.257 1.00 90.75 183 MET A CA 1
ATOM 1430 C C . MET A 1 183 ? -11.954 -9.804 12.759 1.00 90.75 183 MET A C 1
ATOM 1432 O O . MET A 1 183 ? -12.543 -9.304 11.807 1.00 90.75 183 MET A O 1
ATOM 1436 N N . ASN A 1 184 ? -12.396 -10.891 13.396 1.00 90.25 184 ASN A N 1
ATOM 1437 C CA . ASN A 1 184 ? -13.620 -11.621 13.040 1.00 90.25 184 ASN A CA 1
ATOM 1438 C C . ASN A 1 184 ? -14.840 -11.147 13.848 1.00 90.25 184 ASN A C 1
ATOM 1440 O O . ASN A 1 184 ? -15.894 -11.774 13.808 1.00 90.25 184 ASN A O 1
ATOM 1444 N N . SER A 1 185 ? -14.694 -10.073 14.628 1.00 94.38 185 SER A N 1
ATOM 1445 C CA . SER A 1 185 ? -15.807 -9.494 15.372 1.00 94.38 185 SER A CA 1
ATOM 1446 C C . SER A 1 185 ? -16.881 -8.967 14.404 1.00 94.38 185 SER A C 1
ATOM 1448 O O . SER A 1 185 ? -16.572 -8.100 13.577 1.00 94.38 185 SER A O 1
ATOM 1450 N N . PRO A 1 186 ? -18.142 -9.427 14.515 1.00 94.88 186 PRO A N 1
ATOM 1451 C CA . PRO A 1 186 ? -19.217 -8.981 13.633 1.00 94.88 186 PRO A CA 1
ATOM 1452 C C . PRO A 1 186 ? -19.505 -7.482 13.787 1.00 94.88 186 PRO A C 1
ATOM 1454 O O . PRO A 1 186 ? -19.727 -6.806 12.786 1.00 94.88 186 PRO A O 1
ATOM 1457 N N . ASP A 1 187 ? -19.424 -6.936 15.005 1.00 94.19 187 ASP A N 1
ATOM 1458 C CA . ASP A 1 187 ? -19.630 -5.505 15.263 1.00 94.19 187 ASP A CA 1
ATOM 1459 C C . ASP A 1 187 ? -18.503 -4.644 14.659 1.00 94.19 187 ASP A C 1
ATOM 1461 O O . ASP A 1 187 ? -18.760 -3.572 14.107 1.00 94.19 187 ASP A O 1
ATOM 1465 N N . LEU A 1 188 ? -17.249 -5.126 14.657 1.00 94.62 188 LEU A N 1
ATOM 1466 C CA . LEU A 1 188 ? -16.157 -4.429 13.957 1.00 94.62 188 LEU A CA 1
ATOM 1467 C C . LEU A 1 188 ? -16.357 -4.436 12.442 1.00 94.62 188 LEU A C 1
ATOM 1469 O O . LEU A 1 188 ? -16.170 -3.406 11.794 1.00 94.62 188 LEU A O 1
ATOM 1473 N N . LEU A 1 189 ? -16.755 -5.575 11.872 1.00 95.12 189 LEU A N 1
ATOM 1474 C CA . LEU A 1 189 ? -17.048 -5.679 10.442 1.00 95.12 189 LEU A CA 1
ATOM 1475 C C . LEU A 1 189 ? -18.231 -4.788 10.043 1.00 95.12 189 LEU A C 1
ATOM 1477 O O . LEU A 1 189 ? -18.199 -4.167 8.977 1.00 95.12 189 LEU A O 1
ATOM 1481 N N . LEU A 1 190 ? -19.239 -4.678 10.911 1.00 95.06 190 LEU A N 1
ATOM 1482 C CA . LEU A 1 190 ? -20.376 -3.785 10.725 1.00 95.06 190 LEU A CA 1
ATOM 1483 C C . LEU A 1 190 ? -19.961 -2.311 10.815 1.00 95.06 190 LEU A C 1
ATOM 1485 O O . LEU A 1 190 ? -20.444 -1.496 10.032 1.00 95.06 190 LEU A O 1
ATOM 1489 N N . LEU A 1 191 ? -19.040 -1.958 11.720 1.00 94.31 191 LEU A N 1
ATOM 1490 C CA . LEU A 1 191 ? -18.497 -0.601 11.816 1.00 94.31 191 LEU A CA 1
ATOM 1491 C C . LEU A 1 191 ? -17.725 -0.213 10.548 1.00 94.31 191 LEU A C 1
ATOM 1493 O O . LEU A 1 191 ? -17.852 0.917 10.080 1.00 94.31 191 LEU A O 1
ATOM 1497 N N . VAL A 1 192 ? -16.942 -1.137 9.981 1.00 94.00 192 VAL A N 1
ATOM 1498 C CA . VAL A 1 192 ? -16.231 -0.917 8.710 1.00 94.00 192 VAL A CA 1
ATOM 1499 C C . VAL A 1 192 ? -17.228 -0.729 7.566 1.00 94.00 192 VAL A C 1
ATOM 1501 O O . VAL A 1 192 ? -17.106 0.227 6.803 1.00 94.00 192 VAL A O 1
ATOM 1504 N N . GLU A 1 193 ? -18.234 -1.599 7.466 1.00 92.56 193 GLU A N 1
ATOM 1505 C CA . GLU A 1 193 ? -19.276 -1.515 6.436 1.00 92.56 193 GLU A CA 1
ATOM 1506 C C . GLU A 1 193 ? -20.055 -0.192 6.516 1.00 92.56 193 GLU A C 1
ATOM 1508 O O . GLU A 1 193 ? -20.233 0.504 5.515 1.00 92.56 193 GLU A O 1
ATOM 1513 N N . ASN A 1 194 ? -20.452 0.197 7.729 1.00 91.31 194 ASN A N 1
ATOM 1514 C CA . ASN A 1 194 ? -21.283 1.365 7.997 1.00 91.31 194 ASN A CA 1
ATOM 1515 C C . ASN A 1 194 ? -20.499 2.531 8.615 1.00 91.31 194 ASN A C 1
ATOM 1517 O O . ASN A 1 194 ? -21.047 3.270 9.430 1.00 91.31 194 ASN A O 1
ATOM 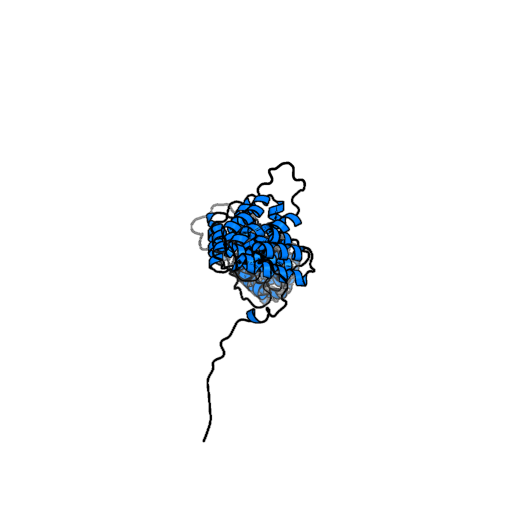1521 N N . CYS A 1 195 ? -19.254 2.759 8.179 1.00 91.56 195 CYS A N 1
ATOM 1522 C CA . CYS A 1 195 ? -18.362 3.785 8.739 1.00 91.56 195 CYS A CA 1
ATOM 1523 C C . CYS A 1 195 ? -19.040 5.169 8.868 1.00 91.56 195 CYS A C 1
ATOM 1525 O O . CYS A 1 195 ? -19.341 5.788 7.838 1.00 91.56 195 CYS A O 1
ATOM 1527 N N . PRO A 1 196 ? -19.262 5.688 10.091 1.00 90.56 196 PRO A N 1
ATOM 1528 C CA . PRO A 1 196 ? -19.812 7.026 10.293 1.00 90.56 196 PRO A CA 1
ATOM 1529 C C . PRO A 1 196 ? -18.923 8.105 9.660 1.00 90.56 196 PRO A C 1
ATOM 1531 O O . PRO A 1 196 ? -17.696 7.977 9.637 1.00 90.56 196 PRO A O 1
ATOM 1534 N N . LYS A 1 197 ? -19.532 9.185 9.155 1.00 89.12 197 LYS A N 1
ATOM 1535 C CA . LYS A 1 197 ? -18.777 10.331 8.622 1.00 89.12 197 LYS A CA 1
ATOM 1536 C C . LYS A 1 197 ? -17.989 10.984 9.759 1.00 89.12 197 LYS A C 1
ATOM 1538 O O . LYS A 1 197 ? -18.579 11.335 10.773 1.00 89.12 197 LYS A O 1
ATOM 1543 N N . GLY A 1 198 ? -16.684 11.167 9.589 1.00 89.00 198 GLY A N 1
ATOM 1544 C CA . GLY A 1 198 ? -15.791 11.685 10.633 1.00 89.00 198 GLY A CA 1
ATOM 1545 C C . GLY A 1 198 ? -15.109 10.605 11.485 1.00 89.00 198 GLY A C 1
ATOM 1546 O O . GLY A 1 198 ? -14.238 10.942 12.288 1.00 89.00 198 GLY A O 1
ATOM 1547 N N . ALA A 1 199 ? -15.460 9.323 11.314 1.00 92.12 199 ALA A N 1
ATOM 1548 C CA . ALA A 1 199 ? -14.825 8.190 11.995 1.00 92.12 199 ALA A CA 1
ATOM 1549 C C . ALA A 1 199 ? -13.741 7.495 11.142 1.00 92.12 199 ALA A C 1
ATOM 1551 O O . ALA A 1 199 ? -13.187 6.473 11.545 1.00 92.12 199 ALA A O 1
ATOM 1552 N N . GLU A 1 200 ? -13.388 8.037 9.975 1.00 91.38 200 GLU A N 1
ATOM 1553 C CA . GLU A 1 200 ? -12.480 7.410 9.006 1.00 91.38 200 GLU A CA 1
ATOM 1554 C C . GLU A 1 200 ? -11.100 7.109 9.607 1.00 91.38 200 GLU A C 1
ATOM 1556 O O . GLU A 1 200 ? -10.519 6.046 9.379 1.00 91.38 200 GLU A O 1
ATOM 1561 N N . THR A 1 201 ? -10.574 8.033 10.413 1.00 92.81 201 THR A N 1
ATOM 1562 C CA . THR A 1 201 ? -9.289 7.892 11.113 1.00 92.81 201 THR A CA 1
ATOM 1563 C C . THR A 1 201 ? -9.334 6.838 12.213 1.00 92.81 201 THR A C 1
ATOM 1565 O O . THR A 1 201 ? -8.342 6.137 12.417 1.00 92.81 201 THR A O 1
ATOM 1568 N N . LEU A 1 202 ? -10.479 6.686 12.886 1.00 94.62 202 LEU A N 1
ATOM 1569 C CA . LEU A 1 202 ? -10.709 5.635 13.875 1.00 94.62 202 LEU A CA 1
ATOM 1570 C C . LEU A 1 202 ? -10.730 4.262 13.202 1.00 94.62 202 LEU A C 1
ATOM 1572 O O . LEU A 1 202 ? -9.969 3.379 13.595 1.00 94.62 202 LEU A O 1
ATOM 1576 N N . VAL A 1 203 ? -11.531 4.107 12.144 1.00 94.00 203 VAL A N 1
ATOM 1577 C CA . VAL A 1 203 ? -11.624 2.854 11.380 1.00 94.00 203 VAL A CA 1
ATOM 1578 C C . VAL A 1 203 ? -10.266 2.488 10.783 1.00 94.00 203 VAL A C 1
ATOM 1580 O O . VAL A 1 203 ? -9.805 1.364 10.960 1.00 94.00 203 VAL A O 1
ATOM 1583 N N . THR A 1 204 ? -9.563 3.445 10.170 1.00 92.19 204 THR A N 1
ATOM 1584 C CA . THR A 1 204 ? -8.207 3.226 9.634 1.00 92.19 204 THR A CA 1
ATOM 1585 C C . THR A 1 204 ? -7.250 2.730 10.721 1.00 92.19 204 THR A C 1
ATOM 1587 O O . THR A 1 204 ? -6.511 1.769 10.501 1.00 92.19 204 THR A O 1
ATOM 1590 N N . ARG A 1 205 ? -7.280 3.331 11.921 1.00 94.81 205 ARG A N 1
ATOM 1591 C CA . ARG A 1 205 ? -6.455 2.892 13.055 1.00 94.81 205 ARG A CA 1
ATOM 1592 C C . ARG A 1 205 ? -6.809 1.470 13.491 1.00 94.81 205 ARG A C 1
ATOM 1594 O O . ARG A 1 205 ? -5.890 0.678 13.680 1.00 94.81 205 ARG A O 1
ATOM 1601 N N . CYS A 1 206 ? -8.096 1.134 13.587 1.00 94.88 206 CYS A N 1
ATOM 1602 C CA . CYS A 1 206 ? -8.551 -0.218 13.920 1.00 94.88 206 CYS A CA 1
ATOM 1603 C C . CYS A 1 206 ? -8.043 -1.244 12.899 1.00 94.88 206 CYS A C 1
ATOM 1605 O O . CYS A 1 206 ? -7.448 -2.245 13.283 1.00 94.88 206 CYS A O 1
ATOM 1607 N N . LEU A 1 207 ? -8.177 -0.959 11.600 1.00 93.94 207 LEU A N 1
ATOM 1608 C CA . LEU A 1 207 ? -7.689 -1.833 10.531 1.00 93.94 207 LEU A CA 1
ATOM 1609 C C . LEU A 1 207 ? -6.176 -2.073 10.625 1.00 93.94 207 LEU A C 1
ATOM 1611 O O . LEU A 1 207 ? -5.730 -3.215 10.514 1.00 93.94 207 LEU A O 1
ATOM 1615 N N . HIS A 1 208 ? -5.379 -1.027 10.867 1.00 92.88 208 HIS A N 1
ATOM 1616 C CA . HIS A 1 208 ? -3.938 -1.188 11.075 1.00 92.88 208 HIS A CA 1
ATOM 1617 C C . HIS A 1 208 ? -3.631 -2.067 12.290 1.00 92.88 208 HIS A C 1
ATOM 1619 O O . HIS A 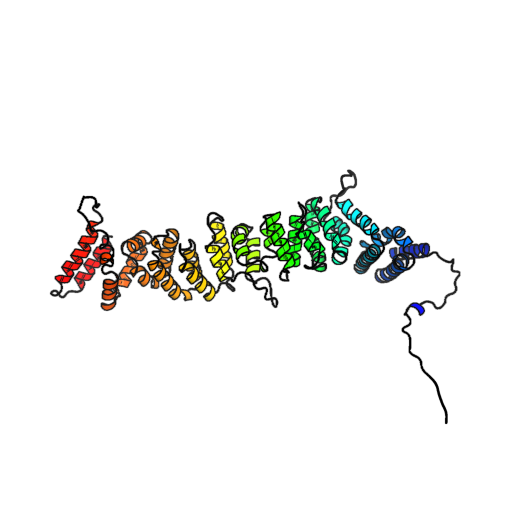1 208 ? -2.784 -2.940 12.175 1.00 92.88 208 HIS A O 1
ATOM 1625 N N . ILE A 1 209 ? -4.327 -1.878 13.417 1.00 93.88 209 ILE A N 1
ATOM 1626 C CA . ILE A 1 209 ? -4.132 -2.682 14.636 1.00 93.88 209 ILE A CA 1
ATOM 1627 C C . ILE A 1 209 ? -4.427 -4.166 14.375 1.00 93.88 209 ILE A C 1
ATOM 1629 O O . ILE A 1 209 ? -3.654 -5.027 14.795 1.00 93.88 209 ILE A O 1
ATOM 1633 N N . LEU A 1 210 ? -5.530 -4.455 13.680 1.00 92.50 210 LEU A N 1
ATOM 1634 C CA . LEU A 1 210 ? -5.983 -5.817 13.388 1.00 92.50 210 LEU A CA 1
ATOM 1635 C C . LEU A 1 210 ? -5.057 -6.553 12.409 1.00 92.50 210 LEU A C 1
ATOM 1637 O O . LEU A 1 210 ? -4.912 -7.766 12.504 1.00 92.50 210 LEU A O 1
ATOM 1641 N N . THR A 1 211 ? -4.423 -5.825 11.487 1.00 90.38 211 THR A N 1
ATOM 1642 C CA . THR A 1 211 ? -3.617 -6.388 10.382 1.00 90.38 211 THR A CA 1
ATOM 1643 C C . THR A 1 211 ? -2.110 -6.187 10.551 1.00 90.38 211 THR A C 1
ATOM 1645 O O . THR A 1 211 ? -1.346 -6.382 9.609 1.00 90.38 211 THR A O 1
ATOM 1648 N N . ASP A 1 212 ? -1.664 -5.739 11.726 1.00 85.88 212 ASP A N 1
ATOM 1649 C CA . ASP A 1 212 ? -0.258 -5.395 11.969 1.00 85.88 212 ASP A CA 1
ATOM 1650 C C . ASP A 1 212 ? 0.654 -6.631 11.972 1.00 85.88 212 ASP A C 1
ATOM 1652 O O . ASP A 1 212 ? 1.732 -6.625 11.388 1.00 85.88 212 ASP A O 1
ATOM 1656 N N . LYS A 1 213 ? 0.202 -7.706 12.630 1.00 81.06 213 LYS A N 1
ATOM 1657 C CA . LYS A 1 213 ? 0.987 -8.936 12.856 1.00 81.06 213 LYS A CA 1
ATOM 1658 C C . LYS A 1 213 ? 0.413 -10.176 12.177 1.00 81.06 213 LYS A C 1
ATOM 1660 O O . LYS A 1 213 ? 1.030 -11.237 12.216 1.00 81.06 213 LYS A O 1
ATOM 1665 N N . VAL A 1 214 ? -0.796 -10.066 11.637 1.00 83.94 214 VAL A N 1
ATOM 1666 C CA . VAL A 1 214 ? -1.579 -11.186 11.112 1.00 83.94 214 VAL A CA 1
ATOM 1667 C C . VAL A 1 214 ? -2.177 -10.748 9.776 1.00 83.94 214 VAL A C 1
ATOM 1669 O O . VAL A 1 214 ? -2.615 -9.597 9.670 1.00 83.94 214 VAL A O 1
ATOM 1672 N N . PRO A 1 215 ? -2.208 -11.620 8.751 1.00 84.94 215 PRO A N 1
ATOM 1673 C CA . PRO A 1 215 ? -2.874 -11.297 7.497 1.00 84.94 215 PRO A CA 1
ATOM 1674 C C . PRO A 1 215 ? -4.366 -10.983 7.713 1.00 84.94 215 PRO A C 1
ATOM 1676 O O . PRO A 1 215 ? -4.992 -11.565 8.601 1.00 84.94 215 PRO A O 1
ATOM 1679 N N . PRO A 1 216 ? -4.952 -10.085 6.902 1.00 91.25 216 PRO A N 1
ATOM 1680 C CA . PRO A 1 216 ? -6.373 -9.760 6.987 1.00 91.25 216 PRO A CA 1
ATOM 1681 C C . PRO A 1 216 ? -7.248 -10.968 6.617 1.00 91.25 216 PRO A C 1
ATOM 1683 O O . PRO A 1 216 ? -6.916 -11.720 5.697 1.00 91.25 216 PRO A O 1
ATOM 1686 N N . SER A 1 217 ? -8.390 -11.129 7.289 1.00 92.50 217 SER A N 1
ATOM 1687 C CA . SER A 1 217 ? -9.387 -12.142 6.925 1.00 92.50 217 SER A CA 1
ATOM 1688 C C . SER A 1 217 ? -10.106 -11.777 5.614 1.00 92.50 217 SER A C 1
ATOM 1690 O O . SER A 1 217 ? -10.264 -10.589 5.315 1.00 92.50 217 SER A O 1
ATOM 1692 N N . PRO A 1 218 ? -10.582 -12.763 4.826 1.00 92.19 218 PRO A N 1
ATOM 1693 C CA . PRO A 1 218 ? -11.304 -12.497 3.578 1.00 92.19 218 PRO A CA 1
ATOM 1694 C C . PRO A 1 218 ? -12.532 -11.593 3.761 1.00 92.19 218 PRO A C 1
ATOM 1696 O O . PRO A 1 218 ? -12.747 -10.684 2.961 1.00 92.19 218 PRO A O 1
ATOM 1699 N N . GLU A 1 219 ? -13.283 -11.788 4.849 1.00 94.12 219 GLU A N 1
ATOM 1700 C CA . GLU A 1 219 ? -14.449 -10.963 5.190 1.00 94.12 219 GLU A CA 1
ATOM 1701 C C . GLU A 1 219 ? -14.056 -9.501 5.432 1.00 94.12 219 GLU A C 1
ATOM 1703 O O . GLU A 1 219 ? -14.694 -8.585 4.913 1.00 94.12 219 GLU A O 1
ATOM 1708 N N . LEU A 1 220 ? -12.959 -9.258 6.162 1.00 94.75 220 LEU A N 1
ATOM 1709 C CA . LEU A 1 220 ? -12.464 -7.904 6.406 1.00 94.75 220 LEU A CA 1
ATOM 1710 C C . LEU A 1 220 ? -12.042 -7.220 5.100 1.00 94.75 220 LEU A C 1
ATOM 1712 O O . LEU A 1 220 ? -12.359 -6.049 4.884 1.00 94.75 220 LEU A O 1
ATOM 1716 N N . VAL A 1 221 ? -11.346 -7.948 4.221 1.00 94.44 221 VAL A N 1
ATOM 1717 C CA . VAL A 1 221 ? -10.938 -7.443 2.902 1.00 94.44 221 VAL A CA 1
ATOM 1718 C C . VAL A 1 221 ? -12.164 -7.028 2.086 1.00 94.44 221 VAL A C 1
ATOM 1720 O O . VAL A 1 221 ? -12.161 -5.951 1.491 1.00 94.44 221 VAL A O 1
ATOM 1723 N N . GLU A 1 222 ? -13.220 -7.843 2.082 1.00 94.25 222 GLU A N 1
ATOM 1724 C CA . GLU A 1 222 ? -14.465 -7.549 1.370 1.00 94.25 222 GLU A CA 1
ATOM 1725 C C . GLU A 1 222 ? -15.152 -6.281 1.895 1.00 94.25 222 GLU A C 1
ATOM 1727 O O . GLU A 1 222 ? -15.458 -5.386 1.105 1.00 94.25 222 GLU A O 1
ATOM 1732 N N . ARG A 1 223 ? -15.305 -6.127 3.218 1.00 93.81 223 ARG A N 1
ATOM 1733 C CA . ARG A 1 223 ? -15.922 -4.920 3.804 1.00 93.81 223 ARG A CA 1
ATOM 1734 C C . ARG A 1 223 ? -15.121 -3.650 3.525 1.00 93.81 223 ARG A C 1
ATOM 1736 O O . ARG A 1 223 ? -15.703 -2.608 3.224 1.00 93.81 223 ARG A O 1
ATOM 1743 N N . VAL A 1 224 ? -13.790 -3.723 3.586 1.00 94.06 224 VAL A N 1
ATOM 1744 C CA . VAL A 1 224 ? -12.918 -2.579 3.271 1.00 94.06 224 VAL A CA 1
ATOM 1745 C C . VAL A 1 224 ? -12.974 -2.230 1.782 1.00 94.06 224 VAL A C 1
ATOM 1747 O O . VAL A 1 224 ? -13.015 -1.047 1.432 1.00 94.06 224 VAL A O 1
ATOM 1750 N N . ARG A 1 225 ? -13.019 -3.236 0.900 1.00 92.19 225 ARG A N 1
ATOM 1751 C CA . ARG A 1 225 ? -13.203 -3.039 -0.544 1.00 92.19 225 ARG A CA 1
ATOM 1752 C C . ARG A 1 225 ? -14.511 -2.304 -0.823 1.00 92.19 225 ARG A C 1
ATOM 1754 O O . ARG A 1 225 ? -14.508 -1.323 -1.567 1.00 92.19 225 ARG A O 1
ATOM 1761 N N . ASP A 1 226 ? -15.603 -2.740 -0.213 1.00 91.75 226 ASP A N 1
ATOM 1762 C CA . ASP A 1 226 ? -16.913 -2.115 -0.368 1.00 91.75 226 ASP A CA 1
ATOM 1763 C C . ASP A 1 226 ? -16.932 -0.672 0.141 1.00 91.75 226 ASP A C 1
ATOM 1765 O O . ASP A 1 226 ? -17.414 0.222 -0.559 1.00 91.75 226 ASP A O 1
ATOM 1769 N N . LEU A 1 227 ? -16.344 -0.419 1.314 1.00 90.81 227 LEU A N 1
ATOM 1770 C CA . LEU A 1 227 ? -16.217 0.924 1.882 1.00 90.81 227 LEU A CA 1
ATOM 1771 C C . LEU A 1 227 ? -15.452 1.874 0.941 1.00 90.81 227 LEU A C 1
ATOM 1773 O O . LEU A 1 227 ? -15.895 3.006 0.704 1.00 90.81 227 LEU A O 1
ATOM 1777 N N . TYR A 1 228 ? -14.333 1.404 0.376 1.00 91.12 228 TYR A N 1
ATOM 1778 C CA . TYR A 1 228 ? -13.494 2.177 -0.542 1.00 91.12 228 TYR A CA 1
ATOM 1779 C C . TYR A 1 228 ? -14.244 2.590 -1.817 1.00 91.12 228 TYR A C 1
ATOM 1781 O O . TYR A 1 228 ? -14.117 3.727 -2.277 1.00 91.12 228 TYR A O 1
ATOM 1789 N N . HIS A 1 229 ? -15.047 1.684 -2.384 1.00 87.50 229 HIS A N 1
ATOM 1790 C CA . HIS A 1 229 ? -15.792 1.950 -3.616 1.00 87.50 229 HIS A CA 1
ATOM 1791 C C . HIS A 1 229 ? -17.076 2.759 -3.384 1.00 87.50 229 HIS A C 1
ATOM 1793 O O . HIS A 1 229 ? -17.412 3.603 -4.214 1.00 87.50 229 HIS A O 1
ATOM 1799 N N . LYS A 1 230 ? -17.799 2.516 -2.282 1.00 84.50 230 LYS A N 1
ATOM 1800 C CA . LYS A 1 230 ? -19.128 3.106 -2.034 1.00 84.50 230 LYS A CA 1
ATOM 1801 C C . LYS A 1 230 ? -19.075 4.490 -1.388 1.00 84.50 230 LYS A C 1
ATOM 1803 O O . LYS A 1 230 ? -19.958 5.306 -1.645 1.00 84.50 230 LYS A O 1
ATOM 1808 N N . ARG A 1 231 ? -18.102 4.749 -0.507 1.00 75.50 231 ARG A N 1
ATOM 1809 C CA . ARG A 1 231 ? -18.190 5.873 0.444 1.00 75.50 231 ARG A CA 1
ATOM 1810 C C . ARG A 1 231 ? -16.960 6.769 0.476 1.00 75.50 231 ARG A C 1
ATOM 1812 O O . ARG A 1 231 ? -17.120 7.987 0.460 1.00 75.50 231 ARG A O 1
ATOM 1819 N N . VAL A 1 232 ? -15.753 6.200 0.524 1.00 70.12 232 VAL A N 1
ATOM 1820 C CA . VAL A 1 232 ? -14.524 6.984 0.729 1.00 70.12 232 VAL A CA 1
ATOM 1821 C C . VAL A 1 232 ? -13.407 6.521 -0.213 1.00 70.12 232 VAL A C 1
ATOM 1823 O O . VAL A 1 232 ? -12.751 5.521 0.069 1.00 70.12 232 VAL A O 1
ATOM 1826 N N . PRO A 1 233 ? -13.087 7.268 -1.289 1.00 79.19 233 PRO A N 1
ATOM 1827 C CA . PRO A 1 233 ? -12.032 6.891 -2.231 1.00 79.19 233 PRO A CA 1
ATOM 1828 C C . PRO A 1 233 ? -10.613 7.199 -1.708 1.00 79.19 233 PRO A C 1
ATOM 1830 O O . PRO A 1 233 ? -9.683 7.389 -2.503 1.00 79.19 233 PRO A O 1
ATOM 1833 N N . ASP A 1 234 ? -10.424 7.263 -0.385 1.00 87.50 234 ASP A N 1
ATOM 1834 C CA . ASP A 1 234 ? -9.111 7.423 0.237 1.00 87.50 234 ASP A CA 1
ATOM 1835 C C . ASP A 1 234 ? -8.366 6.088 0.205 1.00 87.50 234 ASP A C 1
ATOM 1837 O O . ASP A 1 234 ? -8.759 5.096 0.814 1.00 87.50 234 ASP A O 1
ATOM 1841 N N . VAL A 1 235 ? -7.262 6.063 -0.536 1.00 91.12 235 VAL A N 1
ATOM 1842 C CA . VAL A 1 235 ? -6.479 4.846 -0.767 1.00 91.12 235 VAL A CA 1
ATOM 1843 C C . VAL A 1 235 ? -5.835 4.301 0.515 1.00 91.12 235 VAL A C 1
ATOM 1845 O O . VAL A 1 235 ? -5.426 3.143 0.545 1.00 91.12 235 VAL A O 1
ATOM 1848 N N . ARG A 1 236 ? -5.763 5.101 1.590 1.00 91.38 236 ARG A N 1
ATOM 1849 C CA . ARG A 1 236 ? -5.195 4.686 2.881 1.00 91.38 236 ARG A CA 1
ATOM 1850 C C . ARG A 1 236 ? -5.959 3.533 3.532 1.00 91.38 236 ARG A C 1
ATOM 1852 O O . ARG A 1 236 ? -5.326 2.710 4.183 1.00 91.38 236 ARG A O 1
ATOM 1859 N N . PHE A 1 237 ? -7.262 3.402 3.276 1.00 91.12 237 PHE A N 1
ATOM 1860 C CA . PHE A 1 237 ? -8.059 2.263 3.747 1.00 91.12 237 PHE A CA 1
ATOM 1861 C C . PHE A 1 237 ? -7.597 0.923 3.174 1.00 91.12 237 PHE A C 1
ATOM 1863 O O . PHE A 1 237 ? -7.762 -0.106 3.819 1.00 91.12 237 PHE A O 1
ATOM 1870 N N . LEU A 1 238 ? -6.989 0.926 1.984 1.00 93.31 238 LEU A N 1
ATOM 1871 C CA . LEU A 1 238 ? -6.500 -0.296 1.350 1.00 93.31 238 LEU A CA 1
ATOM 1872 C C . LEU A 1 238 ? -5.165 -0.768 1.938 1.00 93.31 238 LEU A C 1
ATOM 1874 O O . LEU A 1 238 ? -4.830 -1.936 1.784 1.00 93.31 238 LEU A O 1
ATOM 1878 N N . ILE A 1 239 ? -4.398 0.102 2.610 1.00 93.50 239 ILE A N 1
ATOM 1879 C CA . ILE A 1 239 ? -3.047 -0.219 3.106 1.00 93.50 239 ILE A CA 1
ATOM 1880 C C . ILE A 1 239 ? -3.064 -1.368 4.131 1.00 93.50 239 ILE A C 1
ATOM 1882 O O . ILE A 1 239 ? -2.277 -2.302 3.961 1.00 93.50 239 ILE A O 1
ATOM 1886 N N . PRO A 1 240 ? -3.946 -1.364 5.153 1.00 92.75 240 PRO A N 1
ATOM 1887 C CA . PRO A 1 240 ? -4.048 -2.465 6.109 1.00 92.75 240 PRO A CA 1
ATOM 1888 C C . PRO A 1 240 ? -4.339 -3.821 5.461 1.00 92.75 240 PRO A C 1
ATOM 1890 O O . PRO A 1 240 ? -3.753 -4.832 5.837 1.00 92.75 240 PRO A O 1
ATOM 1893 N N . VAL A 1 241 ? -5.212 -3.836 4.450 1.00 93.12 241 VAL A N 1
ATOM 1894 C CA . VAL A 1 241 ? -5.716 -5.064 3.817 1.00 93.12 241 VAL A CA 1
ATOM 1895 C C . VAL A 1 241 ? -5.004 -5.421 2.511 1.00 93.12 241 VAL A C 1
ATOM 1897 O O . VAL A 1 241 ? -5.421 -6.345 1.819 1.00 93.12 241 VAL A O 1
ATOM 1900 N N . ILE A 1 242 ? -3.925 -4.714 2.160 1.00 92.81 242 ILE A N 1
ATOM 1901 C CA . ILE A 1 242 ? -3.346 -4.755 0.810 1.00 92.81 242 ILE A CA 1
ATOM 1902 C C . ILE A 1 242 ? -2.890 -6.154 0.379 1.00 92.81 242 ILE A C 1
ATOM 1904 O O . ILE A 1 242 ? -2.987 -6.488 -0.797 1.00 92.81 242 ILE A O 1
ATOM 1908 N N . ASN A 1 243 ? -2.455 -6.988 1.328 1.00 90.25 243 ASN A N 1
ATOM 1909 C CA . ASN A 1 243 ? -2.016 -8.360 1.061 1.00 90.25 243 ASN A CA 1
ATOM 1910 C C . ASN A 1 243 ? -3.178 -9.337 0.812 1.00 90.25 243 ASN A C 1
ATOM 1912 O O . ASN A 1 243 ? -2.941 -10.435 0.327 1.00 90.25 243 ASN A O 1
ATOM 1916 N N . GLY A 1 244 ? -4.416 -8.950 1.131 1.00 90.06 244 GLY A N 1
ATOM 1917 C CA . GLY A 1 244 ? -5.620 -9.726 0.824 1.00 90.06 244 GLY A CA 1
ATOM 1918 C C . GLY A 1 244 ? -6.316 -9.310 -0.476 1.00 90.06 244 GLY A C 1
ATOM 1919 O O . GLY A 1 244 ? -7.279 -9.957 -0.880 1.00 90.06 244 GLY A O 1
ATOM 1920 N N . LEU A 1 245 ? -5.862 -8.233 -1.127 1.00 92.44 245 LEU A N 1
ATOM 1921 C CA . LEU A 1 245 ? -6.434 -7.745 -2.384 1.00 92.44 245 LEU A CA 1
ATOM 1922 C C . LEU A 1 245 ? -5.936 -8.551 -3.584 1.00 92.44 245 LEU A C 1
ATOM 1924 O O . LEU A 1 245 ? -4.842 -9.113 -3.573 1.00 92.44 245 LEU A O 1
ATOM 1928 N N . GLU A 1 246 ? -6.696 -8.536 -4.677 1.00 92.31 246 GLU A N 1
ATOM 1929 C CA . GLU A 1 246 ? -6.231 -9.116 -5.928 1.00 92.31 246 GLU A CA 1
ATOM 1930 C C . GLU A 1 246 ? -5.117 -8.275 -6.563 1.00 92.31 246 GLU A C 1
ATOM 1932 O O . GLU A 1 246 ? -5.099 -7.041 -6.501 1.00 92.31 246 GLU A O 1
ATOM 1937 N N . LYS A 1 247 ? -4.234 -8.938 -7.318 1.00 93.06 247 LYS A N 1
ATOM 1938 C CA . LYS A 1 247 ? -3.163 -8.295 -8.096 1.00 93.06 247 LYS A CA 1
ATOM 1939 C C . LYS A 1 247 ? -3.650 -7.094 -8.918 1.00 93.06 247 LYS A C 1
ATOM 1941 O O . LYS A 1 247 ? -2.985 -6.059 -8.967 1.00 93.06 247 LYS A O 1
ATOM 1946 N N . LYS A 1 248 ? -4.805 -7.220 -9.582 1.00 93.88 248 LYS A N 1
ATOM 1947 C CA . LYS A 1 248 ? -5.373 -6.150 -10.420 1.00 93.88 248 LYS A CA 1
ATOM 1948 C C . LYS A 1 248 ? -5.774 -4.931 -9.589 1.00 93.88 248 LYS A C 1
ATOM 1950 O O . LYS A 1 248 ? -5.509 -3.809 -10.016 1.00 93.88 248 LYS A O 1
ATOM 1955 N N . GLU A 1 249 ? -6.362 -5.147 -8.416 1.00 93.56 249 GLU A N 1
ATOM 1956 C CA . GLU A 1 249 ? -6.793 -4.087 -7.499 1.00 93.56 249 GLU A CA 1
ATOM 1957 C C . GLU A 1 249 ? -5.586 -3.302 -6.972 1.00 93.56 249 GLU A C 1
ATOM 1959 O O . GLU A 1 249 ? -5.567 -2.070 -7.023 1.00 93.56 249 GLU A O 1
ATOM 1964 N N . VAL A 1 250 ? -4.524 -4.007 -6.566 1.00 94.94 250 VAL A N 1
ATOM 1965 C CA . VAL A 1 250 ? -3.279 -3.381 -6.094 1.00 94.94 250 VAL A CA 1
ATOM 1966 C C . VAL A 1 250 ? -2.641 -2.524 -7.188 1.00 94.94 250 VAL A C 1
ATOM 1968 O O . VAL A 1 250 ? -2.273 -1.376 -6.937 1.00 94.94 250 VAL A O 1
ATOM 1971 N N . ILE A 1 251 ? -2.560 -3.033 -8.423 1.00 94.94 251 ILE A N 1
ATOM 1972 C CA . ILE A 1 251 ? -2.008 -2.283 -9.564 1.00 94.94 251 ILE A CA 1
ATOM 1973 C C . ILE A 1 251 ? -2.841 -1.025 -9.858 1.00 94.94 251 ILE A C 1
ATOM 1975 O O . ILE A 1 251 ? -2.276 0.028 -10.156 1.00 94.94 251 ILE A O 1
ATOM 1979 N N . GLN A 1 252 ? -4.171 -1.097 -9.749 1.00 93.12 252 GLN A N 1
ATOM 1980 C CA . GLN A 1 252 ? -5.050 0.061 -9.946 1.00 93.12 252 GLN A CA 1
ATOM 1981 C C . GLN A 1 252 ? -4.909 1.111 -8.832 1.00 93.12 252 GLN A C 1
ATOM 1983 O O . GLN A 1 252 ? -4.990 2.311 -9.111 1.00 93.12 252 GLN A O 1
ATOM 1988 N N . ALA A 1 253 ? -4.666 0.68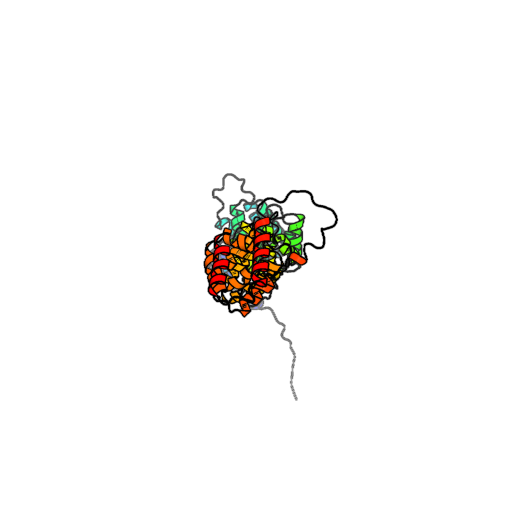5 -7.590 1.00 93.94 253 ALA A N 1
ATOM 1989 C CA . ALA A 1 253 ? -4.450 1.571 -6.447 1.00 93.94 253 ALA A CA 1
ATOM 1990 C C . ALA A 1 253 ? -3.038 2.190 -6.416 1.00 93.94 253 ALA A C 1
ATOM 1992 O O . ALA A 1 253 ? -2.856 3.288 -5.879 1.00 93.94 253 ALA A O 1
ATOM 1993 N N . LEU A 1 254 ? -2.045 1.530 -7.024 1.00 95.12 254 LEU A N 1
ATOM 1994 C CA . LEU A 1 254 ? -0.627 1.901 -6.968 1.00 95.12 254 LEU A CA 1
ATOM 1995 C C . LEU A 1 254 ? -0.338 3.380 -7.304 1.00 95.12 254 LEU A C 1
ATOM 1997 O O . LEU A 1 254 ? 0.376 4.014 -6.525 1.00 95.12 254 LEU A O 1
ATOM 2001 N N . PRO A 1 255 ? -0.919 3.998 -8.358 1.00 95.19 255 PRO A N 1
ATOM 2002 C CA . PRO A 1 255 ? -0.691 5.414 -8.667 1.00 95.19 255 PRO A CA 1
ATOM 2003 C C . PRO A 1 255 ? -1.163 6.375 -7.569 1.00 95.19 255 PRO A C 1
ATOM 2005 O O . PRO A 1 255 ? -0.609 7.466 -7.432 1.00 95.19 255 PRO A O 1
ATOM 2008 N N . LYS A 1 256 ? -2.194 5.998 -6.800 1.00 94.31 256 LYS A N 1
ATOM 2009 C CA . LYS A 1 256 ? -2.674 6.776 -5.649 1.00 94.31 256 LYS A CA 1
ATOM 2010 C C . LYS A 1 256 ? -1.791 6.526 -4.423 1.00 94.31 256 LYS A C 1
ATOM 2012 O O . LYS A 1 256 ? -1.465 7.478 -3.723 1.00 94.31 256 LYS A O 1
ATOM 2017 N N . LEU A 1 257 ? -1.358 5.281 -4.203 1.00 95.50 257 LEU A N 1
ATOM 2018 C CA . LEU A 1 257 ? -0.486 4.898 -3.084 1.00 95.50 257 LEU A CA 1
ATOM 2019 C C . LEU A 1 257 ? 0.867 5.618 -3.133 1.00 95.50 257 LEU A C 1
ATOM 2021 O O . LEU A 1 257 ? 1.292 6.184 -2.133 1.00 95.50 257 LEU A O 1
ATOM 2025 N N . ILE A 1 258 ? 1.524 5.673 -4.295 1.00 95.81 258 ILE A N 1
ATOM 2026 C CA . ILE A 1 258 ? 2.863 6.283 -4.415 1.00 95.81 258 ILE A CA 1
ATOM 2027 C C . ILE A 1 258 ? 2.870 7.817 -4.316 1.00 95.81 258 ILE A C 1
ATOM 2029 O O . ILE A 1 258 ? 3.940 8.416 -4.219 1.00 95.81 258 ILE A O 1
ATOM 2033 N N . LYS A 1 259 ? 1.693 8.458 -4.342 1.00 94.06 259 LYS A N 1
ATOM 2034 C CA . LYS A 1 259 ? 1.531 9.902 -4.100 1.00 94.06 259 LYS A CA 1
ATOM 2035 C C . LYS A 1 259 ? 1.455 10.255 -2.614 1.00 94.06 259 LYS A C 1
ATOM 2037 O O . LYS A 1 259 ? 1.488 11.436 -2.273 1.00 94.06 259 LYS A O 1
ATOM 2042 N N . LEU A 1 260 ? 1.324 9.258 -1.739 1.00 94.06 260 LEU A N 1
ATOM 2043 C CA . LEU A 1 260 ? 1.299 9.467 -0.296 1.00 94.06 260 LEU A CA 1
ATOM 2044 C C . LEU A 1 260 ? 2.678 9.904 0.228 1.00 94.06 260 LEU A C 1
ATOM 2046 O O . LEU A 1 260 ? 3.673 9.967 -0.498 1.00 94.06 260 LEU A O 1
ATOM 2050 N N . ASN A 1 261 ? 2.741 10.214 1.523 1.00 92.50 261 ASN A N 1
ATOM 2051 C CA . ASN A 1 261 ? 3.994 10.550 2.192 1.00 92.50 261 ASN A CA 1
ATOM 2052 C C . ASN A 1 261 ? 5.026 9.406 2.022 1.00 92.50 261 ASN A C 1
ATOM 2054 O O . ASN A 1 261 ? 4.650 8.247 2.197 1.00 92.50 261 ASN A O 1
ATOM 2058 N N . PRO A 1 262 ? 6.315 9.693 1.743 1.00 90.31 262 PRO A N 1
ATOM 2059 C CA . PRO A 1 262 ? 7.347 8.669 1.552 1.00 90.31 262 PRO A CA 1
ATOM 2060 C C . PRO A 1 262 ? 7.432 7.601 2.650 1.00 90.31 262 PRO A C 1
ATOM 2062 O O . PRO A 1 262 ? 7.731 6.450 2.344 1.00 90.31 262 PRO A O 1
ATOM 2065 N N . ILE A 1 263 ? 7.148 7.958 3.908 1.00 91.88 263 ILE A N 1
ATOM 2066 C CA . ILE A 1 263 ? 7.127 7.010 5.033 1.00 91.88 263 ILE A CA 1
ATOM 2067 C C . ILE A 1 263 ? 6.002 5.985 4.840 1.00 91.88 263 ILE A C 1
ATOM 2069 O O . ILE A 1 263 ? 6.230 4.785 4.964 1.00 91.88 263 ILE A O 1
ATOM 2073 N N . VAL A 1 264 ? 4.815 6.452 4.448 1.00 93.00 264 VAL A N 1
ATOM 2074 C CA . VAL A 1 264 ? 3.650 5.601 4.167 1.00 93.00 264 VAL A CA 1
ATOM 2075 C C . VAL A 1 264 ? 3.894 4.744 2.925 1.00 93.00 264 VAL A C 1
ATOM 2077 O O . VAL A 1 264 ? 3.589 3.558 2.931 1.00 93.00 264 VAL A O 1
ATOM 2080 N N . VAL A 1 265 ? 4.506 5.297 1.870 1.00 94.81 265 VAL A N 1
ATOM 2081 C CA . VAL A 1 265 ? 4.873 4.518 0.669 1.00 94.81 265 VAL A CA 1
ATOM 2082 C C . VAL A 1 265 ? 5.842 3.389 1.023 1.00 94.81 265 VAL A C 1
ATOM 2084 O O . VAL A 1 265 ? 5.686 2.270 0.537 1.00 94.81 265 VAL A O 1
ATOM 2087 N N . LYS A 1 266 ? 6.819 3.660 1.898 1.00 92.00 266 LYS A N 1
ATOM 2088 C CA . LYS A 1 266 ? 7.740 2.635 2.391 1.00 92.00 266 LYS A CA 1
ATOM 2089 C C . LYS A 1 266 ? 7.002 1.545 3.171 1.00 92.00 266 LYS A C 1
ATOM 2091 O O . LYS A 1 266 ? 7.269 0.373 2.938 1.00 92.00 266 LYS A O 1
ATOM 2096 N N . GLU A 1 267 ? 6.048 1.902 4.031 1.00 90.50 267 GLU A N 1
ATOM 2097 C CA . GLU A 1 267 ? 5.214 0.918 4.737 1.00 90.50 267 GLU A CA 1
ATOM 2098 C C . GLU A 1 267 ? 4.422 0.036 3.759 1.00 90.50 267 GLU A C 1
ATOM 2100 O O . GLU A 1 267 ? 4.447 -1.188 3.876 1.00 90.50 267 GLU A O 1
ATOM 2105 N N . VAL A 1 268 ? 3.773 0.639 2.757 1.00 93.25 268 VAL A N 1
ATOM 2106 C CA . VAL A 1 268 ? 3.031 -0.083 1.709 1.00 93.25 268 VAL A CA 1
ATOM 2107 C C . VAL A 1 268 ? 3.934 -1.090 1.002 1.00 93.25 268 VAL A C 1
ATOM 2109 O O . VAL A 1 268 ? 3.553 -2.244 0.814 1.00 93.25 268 VAL A O 1
ATOM 2112 N N . PHE A 1 269 ? 5.144 -0.674 0.626 1.00 93.56 269 PHE A N 1
ATOM 2113 C CA . PHE A 1 269 ? 6.096 -1.555 -0.047 1.00 93.56 269 PHE A CA 1
ATOM 2114 C C . PHE A 1 269 ? 6.573 -2.658 0.881 1.00 93.56 269 PHE A C 1
ATOM 2116 O O . PHE A 1 269 ? 6.640 -3.802 0.462 1.00 93.56 269 PHE A O 1
ATOM 2123 N N . ASN A 1 270 ? 6.822 -2.357 2.149 1.00 89.31 270 ASN A N 1
ATOM 2124 C CA . ASN A 1 270 ? 7.218 -3.371 3.109 1.00 89.31 270 ASN A CA 1
ATOM 2125 C C . ASN A 1 270 ? 6.128 -4.434 3.333 1.00 89.31 270 ASN A C 1
ATOM 2127 O O . ASN A 1 270 ? 6.440 -5.621 3.440 1.00 89.31 270 ASN A O 1
ATOM 2131 N N . ARG A 1 271 ? 4.847 -4.034 3.341 1.00 88.88 271 ARG A N 1
ATOM 2132 C CA . ARG A 1 271 ? 3.712 -4.973 3.380 1.00 88.88 271 ARG A CA 1
ATOM 2133 C C . ARG A 1 271 ? 3.664 -5.845 2.119 1.00 88.88 271 ARG A C 1
ATOM 2135 O O . ARG A 1 271 ? 3.598 -7.065 2.247 1.00 88.88 271 ARG A O 1
ATOM 2142 N N . LEU A 1 272 ? 3.787 -5.239 0.933 1.00 90.50 272 LEU A N 1
ATOM 2143 C CA . LEU A 1 272 ? 3.774 -5.938 -0.363 1.00 90.50 272 LEU A CA 1
ATOM 2144 C C . LEU A 1 272 ? 5.011 -6.812 -0.619 1.00 90.50 272 LEU A C 1
ATOM 2146 O O . LEU A 1 272 ? 4.939 -7.775 -1.371 1.00 90.50 272 LEU A O 1
ATOM 2150 N N . LEU A 1 273 ? 6.164 -6.479 -0.046 1.00 86.25 273 LEU A N 1
ATOM 2151 C CA . LEU A 1 273 ? 7.401 -7.249 -0.204 1.00 86.25 273 LEU A CA 1
ATOM 2152 C C . LEU A 1 273 ? 7.577 -8.299 0.901 1.00 86.25 273 LEU A C 1
ATOM 2154 O O . LEU A 1 273 ? 8.537 -9.062 0.858 1.00 86.25 273 LEU A O 1
ATOM 2158 N N . GLY A 1 274 ? 6.674 -8.337 1.888 1.00 77.69 274 GLY A N 1
ATOM 2159 C CA . GLY A 1 274 ? 6.737 -9.273 3.009 1.00 77.69 274 GLY A CA 1
ATOM 2160 C C . GLY A 1 274 ? 7.864 -8.986 4.007 1.00 77.69 274 GLY A C 1
ATOM 2161 O O . GLY A 1 274 ? 8.189 -9.851 4.811 1.00 77.69 274 GLY A O 1
ATOM 2162 N N . THR A 1 275 ? 8.462 -7.788 3.999 1.00 69.81 275 THR A N 1
ATOM 2163 C CA . THR A 1 275 ? 9.634 -7.464 4.838 1.00 69.81 275 THR A CA 1
ATOM 2164 C C . THR A 1 275 ? 9.293 -7.159 6.303 1.00 69.81 275 THR A C 1
ATOM 2166 O O . THR A 1 275 ? 10.201 -7.061 7.121 1.00 69.81 275 THR A O 1
ATOM 2169 N N . GLN A 1 276 ? 8.007 -7.021 6.653 1.00 60.94 276 GLN A N 1
ATOM 2170 C CA . GLN A 1 276 ? 7.548 -6.701 8.022 1.00 60.94 276 GLN A CA 1
ATOM 2171 C C . GLN A 1 276 ? 7.282 -7.934 8.895 1.00 60.94 276 GLN A C 1
ATOM 2173 O O . GLN A 1 276 ? 7.271 -7.816 10.117 1.00 60.94 276 GLN A O 1
ATOM 2178 N N . HIS A 1 277 ? 7.066 -9.108 8.298 1.00 56.50 277 HIS A N 1
ATOM 2179 C CA . HIS A 1 277 ? 6.718 -10.315 9.045 1.00 56.50 277 HIS A CA 1
ATOM 2180 C C . HIS A 1 277 ? 7.986 -11.137 9.286 1.00 56.50 277 HIS A C 1
ATOM 2182 O O . HIS A 1 277 ? 8.372 -11.962 8.459 1.00 56.50 277 HIS A O 1
ATOM 2188 N N . SER A 1 278 ? 8.660 -10.893 10.414 1.00 44.19 278 SER A N 1
ATOM 2189 C CA . SER A 1 278 ? 9.695 -11.807 10.893 1.00 44.19 278 SER A CA 1
ATOM 2190 C C . SER A 1 278 ? 9.038 -13.135 11.275 1.00 44.19 278 SER A C 1
ATOM 2192 O O . SER A 1 278 ? 8.214 -13.169 12.183 1.00 44.19 278 SER A O 1
ATOM 2194 N N . GLU A 1 279 ? 9.428 -14.199 10.576 1.00 45.38 279 GLU A N 1
ATOM 2195 C CA . GLU A 1 279 ? 9.289 -15.602 10.985 1.00 45.38 279 GLU A CA 1
ATOM 2196 C C . GLU A 1 279 ? 7.847 -16.113 11.193 1.00 45.38 279 GLU A C 1
ATOM 2198 O O . GLU A 1 279 ? 7.260 -16.022 12.265 1.00 45.38 279 GLU A O 1
ATOM 2203 N N . GLY A 1 280 ? 7.295 -16.761 10.158 1.00 45.59 280 GLY A N 1
ATOM 2204 C CA . GLY A 1 280 ? 6.314 -17.842 10.352 1.00 45.59 280 GLY A CA 1
ATOM 2205 C C . GLY A 1 280 ? 4.959 -17.710 9.656 1.00 45.59 280 GLY A C 1
ATOM 2206 O O . GLY A 1 280 ? 4.261 -18.713 9.545 1.00 45.59 280 GLY A O 1
ATOM 2207 N N . SER A 1 281 ? 4.583 -16.542 9.129 1.00 46.47 281 SER A N 1
ATOM 2208 C CA . SER A 1 281 ? 3.353 -16.399 8.334 1.00 46.47 281 SER A CA 1
ATOM 2209 C C . SER A 1 281 ? 3.678 -16.032 6.889 1.00 46.47 281 SER A C 1
ATOM 2211 O O . SER A 1 281 ? 3.959 -14.886 6.544 1.00 46.47 281 SER A O 1
ATOM 2213 N N . SER A 1 282 ? 3.631 -17.032 6.011 1.00 49.06 282 SER A N 1
ATOM 2214 C CA . SER A 1 282 ? 3.651 -16.872 4.558 1.00 49.06 282 SER A CA 1
ATOM 2215 C C . SER A 1 282 ? 2.338 -16.238 4.081 1.00 49.06 282 SER A C 1
ATOM 2217 O O . SER A 1 282 ? 1.534 -16.862 3.391 1.00 49.06 282 SER A O 1
ATOM 2219 N N . SER A 1 283 ? 2.094 -14.977 4.456 1.00 55.03 283 SER A N 1
ATOM 2220 C CA . SER A 1 283 ? 1.102 -14.169 3.751 1.00 55.03 283 SER A CA 1
ATOM 2221 C C . SER A 1 283 ? 1.616 -13.968 2.323 1.00 55.03 283 SER A C 1
ATOM 2223 O O . SER A 1 283 ? 2.641 -13.326 2.089 1.00 55.03 283 SER A O 1
ATOM 2225 N N . MET A 1 284 ? 0.965 -14.631 1.368 1.00 66.75 284 MET A N 1
ATOM 2226 C CA . MET A 1 284 ? 1.316 -14.536 -0.045 1.00 66.75 284 MET A CA 1
ATOM 2227 C C . MET A 1 284 ? 0.930 -13.144 -0.525 1.00 66.75 284 MET A C 1
ATOM 2229 O O . MET A 1 284 ? -0.246 -12.856 -0.727 1.00 66.75 284 MET A O 1
ATOM 2233 N N . SER A 1 285 ? 1.923 -12.271 -0.673 1.00 82.94 285 SER A N 1
ATOM 2234 C CA . SER A 1 285 ? 1.699 -10.969 -1.290 1.00 82.94 285 SER A CA 1
ATOM 2235 C C . SER A 1 285 ? 1.089 -11.142 -2.688 1.00 82.94 285 SER A C 1
ATOM 2237 O O . SER A 1 285 ? 1.537 -12.010 -3.445 1.00 82.94 285 SER A O 1
ATOM 2239 N N . PRO A 1 286 ? 0.117 -10.299 -3.080 1.00 86.38 286 PRO A N 1
ATOM 2240 C CA . PRO A 1 286 ? -0.488 -10.345 -4.410 1.00 86.38 286 PRO A CA 1
ATOM 2241 C C . PRO A 1 286 ? 0.473 -9.942 -5.538 1.00 86.38 286 PRO A C 1
ATOM 2243 O O . PRO A 1 286 ? 0.138 -10.096 -6.716 1.00 86.38 286 PRO A O 1
ATOM 2246 N N . LEU A 1 287 ? 1.645 -9.394 -5.200 1.00 90.69 287 LEU A N 1
ATOM 2247 C CA . LEU A 1 287 ? 2.686 -9.009 -6.145 1.00 90.69 287 LEU A CA 1
ATOM 2248 C C . LEU A 1 287 ? 4.040 -9.554 -5.703 1.00 90.69 287 LEU A C 1
ATOM 2250 O O . LEU A 1 287 ? 4.495 -9.313 -4.587 1.00 90.69 287 LEU A O 1
ATOM 2254 N N . THR A 1 288 ? 4.746 -10.193 -6.630 1.00 92.31 288 THR A N 1
ATOM 2255 C CA . THR A 1 288 ? 6.179 -10.441 -6.455 1.00 92.31 288 THR A CA 1
ATOM 2256 C C . THR A 1 288 ? 6.969 -9.124 -6.535 1.00 92.31 288 THR A C 1
ATOM 2258 O O . THR A 1 288 ? 6.514 -8.161 -7.167 1.00 92.31 288 THR A O 1
ATOM 2261 N N . PRO A 1 289 ? 8.194 -9.054 -5.975 1.00 93.12 289 PRO A N 1
ATOM 2262 C CA . PRO A 1 289 ? 9.025 -7.852 -6.074 1.00 93.12 289 PRO A CA 1
ATOM 2263 C C . PRO A 1 289 ? 9.266 -7.398 -7.519 1.00 93.12 289 PRO A C 1
ATOM 2265 O O . PRO A 1 289 ? 9.187 -6.210 -7.837 1.00 93.12 289 PRO A O 1
ATOM 2268 N N . GLY A 1 290 ? 9.500 -8.353 -8.425 1.00 94.81 290 GLY A N 1
ATOM 2269 C CA . GLY A 1 290 ? 9.668 -8.060 -9.844 1.00 94.81 290 GLY A CA 1
ATOM 2270 C C . GLY A 1 290 ? 8.410 -7.449 -10.463 1.00 94.81 290 GLY A C 1
ATOM 2271 O O . GLY A 1 290 ? 8.489 -6.427 -11.145 1.00 94.81 290 GLY A O 1
ATOM 2272 N N . GLU A 1 291 ? 7.237 -8.014 -10.173 1.00 95.31 291 GLU A N 1
ATOM 2273 C CA . GLU A 1 291 ? 5.962 -7.489 -10.666 1.00 95.31 291 GLU A CA 1
ATOM 2274 C C . GLU A 1 291 ? 5.641 -6.103 -10.113 1.00 95.31 291 GLU A C 1
ATOM 2276 O O . GLU A 1 291 ? 5.101 -5.284 -10.855 1.00 95.31 291 GLU A O 1
ATOM 2281 N N . LEU A 1 292 ? 5.987 -5.807 -8.855 1.00 96.38 292 LEU A N 1
ATOM 2282 C CA . LEU A 1 292 ? 5.826 -4.466 -8.294 1.00 96.38 292 LEU A CA 1
ATOM 2283 C C . LEU A 1 292 ? 6.662 -3.451 -9.081 1.00 96.38 292 LEU A C 1
ATOM 2285 O O . LEU A 1 292 ? 6.130 -2.440 -9.545 1.00 96.38 292 LEU A O 1
ATOM 2289 N N . LEU A 1 293 ? 7.951 -3.733 -9.291 1.00 96.94 293 LEU A N 1
ATOM 2290 C CA . LEU A 1 293 ? 8.834 -2.826 -10.021 1.00 96.94 293 LEU A CA 1
ATOM 2291 C C . LEU A 1 293 ? 8.395 -2.646 -11.480 1.00 96.94 293 LEU A C 1
ATOM 2293 O O . LEU A 1 293 ? 8.419 -1.524 -11.986 1.00 96.94 293 LEU A O 1
ATOM 2297 N N . ILE A 1 294 ? 7.933 -3.707 -12.144 1.00 97.19 294 ILE A N 1
ATOM 2298 C CA . ILE A 1 294 ? 7.362 -3.620 -13.497 1.00 97.19 294 ILE A CA 1
ATOM 2299 C C . ILE A 1 294 ? 6.073 -2.796 -13.496 1.00 97.19 294 ILE A C 1
ATOM 2301 O O . ILE A 1 294 ? 5.897 -1.929 -14.349 1.00 97.19 294 ILE A O 1
ATOM 2305 N N . SER A 1 295 ? 5.196 -3.011 -12.515 1.00 96.62 295 SER A N 1
ATOM 2306 C CA . SER A 1 295 ? 3.940 -2.269 -12.391 1.00 96.62 295 SER A CA 1
ATOM 2307 C C . SER A 1 295 ? 4.195 -0.774 -12.227 1.00 96.62 295 SER A C 1
ATOM 2309 O O . SER A 1 295 ? 3.513 0.013 -12.873 1.00 96.62 295 SER A O 1
ATOM 2311 N N . LEU A 1 296 ? 5.224 -0.376 -11.465 1.00 96.75 296 LEU A N 1
ATOM 2312 C CA . LEU A 1 296 ? 5.647 1.026 -11.347 1.00 96.75 296 LEU A CA 1
ATOM 2313 C C . LEU A 1 296 ? 6.077 1.631 -12.692 1.00 96.75 296 LEU A C 1
ATOM 2315 O O . LEU A 1 296 ? 5.761 2.785 -12.967 1.00 96.75 296 LEU A O 1
ATOM 2319 N N . HIS A 1 297 ? 6.769 0.866 -13.542 1.00 95.62 297 HIS A N 1
ATOM 2320 C CA . HIS A 1 297 ? 7.183 1.325 -14.875 1.00 95.62 297 HIS A CA 1
ATOM 2321 C C . HIS A 1 297 ? 6.015 1.470 -15.852 1.00 95.62 297 HIS A C 1
ATOM 2323 O O . HIS A 1 297 ? 6.104 2.263 -16.789 1.00 95.62 297 HIS A O 1
ATOM 2329 N N . ASN A 1 298 ? 4.942 0.715 -15.620 1.00 95.12 298 ASN A N 1
ATOM 2330 C CA . ASN A 1 298 ? 3.746 0.694 -16.454 1.00 95.12 298 ASN A CA 1
ATOM 2331 C C . ASN A 1 298 ? 2.682 1.705 -15.996 1.00 95.12 298 ASN A C 1
ATOM 2333 O O . ASN A 1 298 ? 1.611 1.776 -16.601 1.00 95.12 298 ASN A O 1
ATOM 2337 N N . ILE A 1 299 ? 2.944 2.484 -14.938 1.00 94.62 299 ILE A N 1
ATOM 2338 C CA . ILE A 1 299 ? 2.032 3.544 -14.504 1.00 94.62 299 ILE A CA 1
ATOM 2339 C C . ILE A 1 299 ? 1.949 4.613 -15.593 1.00 94.62 299 ILE A C 1
ATOM 2341 O O . ILE A 1 299 ? 2.951 5.205 -15.996 1.00 94.62 299 ILE A O 1
ATOM 2345 N N . ASP A 1 300 ? 0.722 4.893 -16.024 1.00 88.75 300 ASP A N 1
ATOM 2346 C CA . ASP A 1 300 ? 0.434 5.978 -16.950 1.00 88.75 300 ASP A CA 1
ATOM 2347 C C . ASP A 1 300 ? 0.817 7.335 -16.336 1.00 88.75 300 ASP A C 1
ATOM 2349 O O . ASP A 1 300 ? 0.355 7.714 -15.252 1.00 88.75 300 ASP A O 1
ATOM 2353 N N . THR A 1 301 ? 1.633 8.089 -17.071 1.00 86.19 301 THR A N 1
ATOM 2354 C CA . THR A 1 301 ? 2.094 9.430 -16.704 1.00 86.19 301 THR A CA 1
ATOM 2355 C C . THR A 1 301 ? 0.968 10.460 -16.595 1.00 86.19 301 THR A C 1
ATOM 2357 O O . THR A 1 301 ? 1.167 11.507 -15.986 1.00 86.19 301 THR A O 1
ATOM 2360 N N . SER A 1 302 ? -0.218 10.181 -17.150 1.00 87.69 302 SER A N 1
ATOM 2361 C CA . SER A 1 302 ? -1.415 11.009 -16.948 1.00 87.69 302 SER A CA 1
ATOM 2362 C C . SER A 1 302 ? -1.974 10.884 -15.523 1.00 87.69 302 SER A C 1
ATOM 2364 O O . SER A 1 302 ? -2.515 11.840 -14.968 1.00 87.69 302 SER A O 1
ATOM 2366 N N . LYS A 1 303 ? -1.814 9.710 -14.897 1.00 85.69 303 LYS A N 1
ATOM 2367 C CA . LYS A 1 303 ? -2.371 9.395 -13.574 1.00 85.69 303 LYS A CA 1
ATOM 2368 C C . LYS A 1 303 ? -1.411 9.744 -12.446 1.00 85.69 303 LYS A C 1
ATOM 2370 O O . LYS A 1 303 ? -1.857 10.068 -11.342 1.00 85.69 303 LYS A O 1
ATOM 2375 N N . CYS A 1 304 ? -0.105 9.681 -12.687 1.00 89.50 304 CYS A N 1
ATOM 2376 C CA . CYS A 1 304 ? 0.922 9.971 -11.693 1.00 89.50 304 CYS A CA 1
ATOM 2377 C C . CYS A 1 304 ? 2.124 10.672 -12.322 1.00 89.50 304 CYS A C 1
ATOM 2379 O O . CYS A 1 304 ? 2.560 10.326 -13.417 1.00 89.50 304 CYS A O 1
ATOM 2381 N N . ASP A 1 305 ? 2.668 11.659 -11.612 1.00 91.06 305 ASP A N 1
ATOM 2382 C CA . ASP A 1 305 ? 3.830 12.394 -12.078 1.00 91.06 305 ASP A CA 1
ATOM 2383 C C . ASP A 1 305 ? 5.094 11.520 -12.043 1.00 91.06 305 ASP A C 1
ATOM 2385 O O . ASP A 1 305 ? 5.304 10.680 -11.163 1.00 91.06 305 ASP A O 1
ATOM 2389 N N . MET A 1 306 ? 5.990 11.769 -12.996 1.00 90.56 306 MET A N 1
ATOM 2390 C CA . MET A 1 306 ? 7.221 10.996 -13.153 1.00 90.56 306 MET A CA 1
ATOM 2391 C C . MET A 1 306 ? 8.121 11.037 -11.907 1.00 90.56 306 MET A C 1
ATOM 2393 O O . MET A 1 306 ? 8.857 10.089 -11.641 1.00 90.56 306 MET A O 1
ATOM 2397 N N . LYS A 1 307 ? 8.083 12.123 -11.123 1.00 92.25 307 LYS A N 1
ATOM 2398 C CA . LYS A 1 307 ? 8.928 12.282 -9.933 1.00 92.25 307 LYS A CA 1
ATOM 2399 C C . LYS A 1 307 ? 8.488 11.320 -8.830 1.00 92.25 307 LYS A C 1
ATOM 2401 O O . LYS A 1 307 ? 9.351 10.717 -8.193 1.00 92.25 307 LYS A O 1
ATOM 2406 N N . SER A 1 308 ? 7.185 11.142 -8.636 1.00 94.62 308 SER A N 1
ATOM 2407 C CA . SER A 1 308 ? 6.615 10.163 -7.706 1.00 94.62 308 SER A CA 1
ATOM 2408 C C . SER A 1 308 ? 6.955 8.728 -8.116 1.00 94.62 308 SER A C 1
ATOM 2410 O O . SER A 1 308 ? 7.449 7.965 -7.285 1.00 94.62 308 SER A O 1
ATOM 2412 N N . ILE A 1 309 ? 6.828 8.386 -9.405 1.00 95.00 309 ILE A N 1
ATOM 2413 C CA . ILE A 1 309 ? 7.222 7.063 -9.925 1.00 95.00 309 ILE A CA 1
ATOM 2414 C C . ILE A 1 309 ? 8.721 6.821 -9.701 1.00 95.00 309 ILE A C 1
ATOM 2416 O O . ILE A 1 309 ? 9.111 5.786 -9.167 1.00 95.00 309 ILE A O 1
ATOM 2420 N N . ILE A 1 310 ? 9.576 7.797 -10.021 1.00 93.94 310 ILE A N 1
ATOM 2421 C CA . ILE A 1 310 ? 11.024 7.688 -9.798 1.00 93.94 310 ILE A CA 1
ATOM 2422 C C . ILE A 1 310 ? 11.337 7.467 -8.311 1.00 93.94 310 ILE A C 1
ATOM 2424 O O . ILE A 1 310 ? 12.139 6.594 -7.981 1.00 93.94 310 ILE A O 1
ATOM 2428 N N . LYS A 1 311 ? 10.708 8.220 -7.401 1.00 94.38 311 LYS A N 1
ATOM 2429 C CA . LYS A 1 311 ? 10.892 8.032 -5.953 1.00 94.38 311 LYS A CA 1
ATOM 2430 C C . LYS A 1 311 ? 10.490 6.625 -5.512 1.00 94.38 311 LYS A C 1
ATOM 2432 O O . LYS A 1 311 ? 11.261 5.991 -4.801 1.00 94.38 311 LYS A O 1
ATOM 2437 N N . ALA A 1 312 ? 9.344 6.134 -5.979 1.00 95.62 312 ALA A N 1
ATOM 2438 C CA . ALA A 1 312 ? 8.876 4.782 -5.699 1.00 95.62 312 ALA A CA 1
ATOM 2439 C C . ALA A 1 312 ? 9.864 3.723 -6.216 1.00 95.62 312 ALA A C 1
ATOM 2441 O O . ALA A 1 312 ? 10.306 2.875 -5.450 1.00 95.62 312 ALA A O 1
ATOM 2442 N N . THR A 1 313 ? 10.320 3.822 -7.469 1.00 95.44 313 THR A N 1
ATOM 2443 C CA . THR A 1 313 ? 11.331 2.886 -7.999 1.00 95.44 313 THR A CA 1
ATOM 2444 C C . THR A 1 313 ? 12.631 2.910 -7.187 1.00 95.44 313 THR A C 1
ATOM 2446 O O . THR A 1 313 ? 13.203 1.858 -6.923 1.00 95.44 313 THR A O 1
ATOM 2449 N N . ASN A 1 314 ? 13.079 4.079 -6.709 1.00 95.06 314 ASN A N 1
ATOM 2450 C CA . ASN A 1 314 ? 14.267 4.168 -5.858 1.00 95.06 314 ASN A CA 1
ATOM 2451 C C . ASN A 1 314 ? 14.071 3.480 -4.494 1.00 95.06 314 ASN A C 1
ATOM 2453 O O . ASN A 1 314 ? 15.039 2.936 -3.971 1.00 95.06 314 ASN A O 1
ATOM 2457 N N . LEU A 1 315 ? 12.855 3.489 -3.928 1.00 94.44 315 LEU A N 1
ATOM 2458 C CA . LEU A 1 315 ? 12.550 2.742 -2.700 1.00 94.44 315 LEU A CA 1
ATOM 2459 C C . LEU A 1 315 ? 12.690 1.234 -2.926 1.00 94.44 315 LEU A C 1
ATOM 2461 O O . LEU A 1 315 ? 13.273 0.563 -2.085 1.00 94.44 315 LEU A O 1
ATOM 2465 N N . CYS A 1 316 ? 12.259 0.713 -4.081 1.00 94.81 316 CYS A N 1
ATOM 2466 C CA . CYS A 1 316 ? 12.509 -0.684 -4.445 1.00 94.81 316 CYS A CA 1
ATOM 2467 C C . CYS A 1 316 ? 14.015 -0.996 -4.447 1.00 94.81 316 CYS A C 1
ATOM 2469 O O . CYS A 1 316 ? 14.462 -1.920 -3.780 1.00 94.81 316 CYS A O 1
ATOM 2471 N N . PHE A 1 317 ? 14.825 -0.175 -5.121 1.00 94.00 317 PHE A N 1
ATOM 2472 C CA . PHE A 1 317 ? 16.281 -0.364 -5.172 1.00 94.00 317 PHE A CA 1
ATOM 2473 C C . PHE A 1 317 ? 17.002 -0.188 -3.823 1.00 94.00 317 PHE A C 1
ATOM 2475 O O . PHE A 1 317 ? 18.149 -0.621 -3.690 1.00 94.00 317 PHE A O 1
ATOM 2482 N N . ALA A 1 318 ? 16.376 0.455 -2.834 1.00 92.81 318 ALA A N 1
ATOM 2483 C CA . ALA A 1 318 ? 16.931 0.557 -1.487 1.00 92.81 318 ALA A CA 1
ATOM 2484 C C . ALA A 1 318 ? 16.878 -0.791 -0.740 1.00 92.81 318 ALA A C 1
ATOM 2486 O O . ALA A 1 318 ? 17.765 -1.072 0.068 1.00 92.81 318 ALA A O 1
ATOM 2487 N N . GLU A 1 319 ? 15.907 -1.650 -1.062 1.00 91.50 319 GLU A N 1
ATOM 2488 C CA . GLU A 1 319 ? 15.704 -2.966 -0.445 1.00 91.50 319 GLU A CA 1
ATOM 2489 C C . GLU A 1 319 ? 16.573 -4.045 -1.120 1.00 91.50 319 GLU A C 1
ATOM 2491 O O . GLU A 1 319 ? 16.096 -4.933 -1.831 1.00 91.50 319 GLU A O 1
ATOM 2496 N N . LYS A 1 320 ? 17.894 -3.967 -0.901 1.00 90.00 320 LYS A N 1
ATOM 2497 C CA . LYS A 1 320 ? 18.905 -4.805 -1.584 1.00 90.00 320 LYS A CA 1
ATOM 2498 C C . LYS A 1 320 ? 18.751 -6.311 -1.362 1.00 90.00 320 LYS A C 1
ATOM 2500 O O . LYS A 1 320 ? 19.187 -7.095 -2.199 1.00 90.00 320 LYS A O 1
ATOM 2505 N N . ASN A 1 321 ? 18.158 -6.698 -0.236 1.00 90.19 321 ASN A N 1
ATOM 2506 C CA . ASN A 1 321 ? 17.910 -8.101 0.100 1.00 90.19 321 ASN A CA 1
ATOM 2507 C C . ASN A 1 321 ? 16.774 -8.695 -0.743 1.00 90.19 321 ASN A C 1
ATOM 2509 O O . ASN A 1 321 ? 16.717 -9.904 -0.929 1.00 90.19 321 ASN A O 1
ATOM 2513 N N . VAL A 1 322 ? 15.884 -7.842 -1.256 1.00 92.19 322 VAL A N 1
ATOM 2514 C CA . VAL A 1 322 ? 14.722 -8.243 -2.049 1.00 92.19 322 VAL A CA 1
ATOM 2515 C C . VAL A 1 322 ? 15.022 -8.129 -3.546 1.00 92.19 322 VAL A C 1
ATOM 2517 O O . VAL A 1 322 ? 14.721 -9.038 -4.317 1.00 92.19 322 VAL A O 1
ATOM 2520 N N . TYR A 1 323 ? 15.643 -7.027 -3.976 1.00 95.06 323 TYR A N 1
ATOM 2521 C CA . TYR A 1 323 ? 15.950 -6.766 -5.386 1.00 95.06 323 TYR A CA 1
ATOM 2522 C C . TYR A 1 323 ? 17.367 -7.211 -5.752 1.00 95.06 323 TYR A C 1
ATOM 2524 O O . TYR A 1 323 ? 18.253 -6.389 -5.987 1.00 95.06 323 TYR A O 1
ATOM 2532 N N . THR A 1 324 ? 17.563 -8.528 -5.813 1.00 95.75 324 THR A N 1
ATOM 2533 C CA . THR A 1 324 ? 18.838 -9.162 -6.176 1.00 95.75 324 THR A CA 1
ATOM 2534 C C . THR A 1 324 ? 19.152 -9.060 -7.675 1.00 95.75 324 THR A C 1
ATOM 2536 O O . THR A 1 324 ? 18.329 -8.612 -8.484 1.00 95.75 324 THR A O 1
ATOM 2539 N N . SER A 1 325 ? 20.346 -9.515 -8.078 1.00 95.81 325 SER A N 1
ATOM 2540 C CA . SER A 1 325 ? 20.745 -9.601 -9.489 1.00 95.81 325 SER A CA 1
ATOM 2541 C C . SER A 1 325 ? 19.775 -10.424 -10.336 1.00 95.81 325 SER A C 1
ATOM 2543 O O . SER A 1 325 ? 19.497 -10.042 -11.471 1.00 95.81 325 SER A O 1
ATOM 2545 N N . GLU A 1 326 ? 19.242 -11.519 -9.795 1.00 95.44 326 GLU A N 1
ATOM 2546 C CA . GLU A 1 326 ? 18.325 -12.419 -10.500 1.00 95.44 326 GLU A CA 1
ATOM 2547 C C . GLU A 1 326 ? 16.967 -11.744 -10.716 1.00 95.44 326 GLU A C 1
ATOM 2549 O O . GLU A 1 326 ? 16.463 -11.707 -11.840 1.00 95.44 326 GLU A O 1
ATOM 2554 N N . VAL A 1 327 ? 16.408 -11.134 -9.663 1.00 96.44 327 VAL A N 1
ATOM 2555 C CA . VAL A 1 327 ? 15.124 -10.418 -9.734 1.00 96.44 327 VAL A CA 1
ATOM 2556 C C . VAL A 1 327 ? 15.212 -9.268 -10.736 1.00 96.44 327 VAL A C 1
ATOM 2558 O O . VAL A 1 327 ? 14.358 -9.132 -11.612 1.00 96.44 327 VAL A O 1
ATOM 2561 N N . LEU A 1 328 ? 16.271 -8.457 -10.658 1.00 97.56 328 LEU A N 1
ATOM 2562 C CA . LEU A 1 328 ? 16.467 -7.332 -11.572 1.00 97.56 328 LEU A CA 1
ATOM 2563 C C . LEU A 1 328 ? 16.712 -7.784 -13.016 1.00 97.56 328 LEU A C 1
ATOM 2565 O O . LEU A 1 328 ? 16.261 -7.104 -13.938 1.00 97.56 328 LEU A O 1
ATOM 2569 N N . ALA A 1 329 ? 17.378 -8.921 -13.239 1.00 96.88 329 ALA A N 1
ATOM 2570 C CA . ALA A 1 329 ? 17.542 -9.484 -14.578 1.00 96.88 329 ALA A CA 1
ATOM 2571 C C . ALA A 1 329 ? 16.188 -9.843 -15.208 1.00 96.88 329 ALA A C 1
ATOM 2573 O O . ALA A 1 329 ? 15.923 -9.448 -16.345 1.00 96.88 329 ALA A O 1
ATOM 2574 N N . VAL A 1 330 ? 15.302 -10.504 -14.452 1.00 97.19 330 VAL A N 1
ATOM 2575 C CA . VAL A 1 330 ? 13.936 -10.824 -14.902 1.00 97.19 330 VAL A CA 1
ATOM 2576 C C . VAL A 1 330 ? 13.140 -9.550 -15.191 1.00 97.19 330 VAL A C 1
ATOM 2578 O O . VAL A 1 330 ? 12.516 -9.446 -16.247 1.00 97.19 330 VAL A O 1
ATOM 2581 N N . VAL A 1 331 ? 13.207 -8.548 -14.307 1.00 97.94 331 VAL A N 1
ATOM 2582 C CA . VAL A 1 331 ? 12.529 -7.257 -14.510 1.00 97.94 331 VAL A CA 1
ATOM 2583 C C . VAL A 1 331 ? 12.999 -6.578 -15.793 1.00 97.94 331 VAL A C 1
ATOM 2585 O O . VAL A 1 331 ? 12.180 -6.185 -16.622 1.00 97.94 331 VAL A O 1
ATOM 2588 N N . MET A 1 332 ? 14.313 -6.452 -15.991 1.00 97.75 332 MET A N 1
ATOM 2589 C CA . MET A 1 332 ? 14.868 -5.819 -17.187 1.00 97.75 332 MET A CA 1
ATOM 2590 C C . MET A 1 332 ? 14.505 -6.583 -18.468 1.00 97.75 332 MET A C 1
ATOM 2592 O O . MET A 1 332 ? 14.193 -5.949 -19.478 1.00 97.75 332 MET A O 1
ATOM 2596 N N . GLN A 1 333 ? 14.501 -7.921 -18.424 1.00 96.44 333 GLN A N 1
ATOM 2597 C CA . GLN A 1 333 ? 14.078 -8.759 -19.546 1.00 96.44 333 GLN A CA 1
ATOM 2598 C C . GLN A 1 333 ? 12.622 -8.474 -19.931 1.00 96.44 333 GLN A C 1
ATOM 2600 O O . GLN A 1 333 ? 12.342 -8.174 -21.091 1.00 96.44 333 GLN A O 1
ATOM 2605 N N . GLN A 1 334 ? 11.709 -8.499 -18.956 1.00 97.12 334 GLN A N 1
ATOM 2606 C CA . GLN A 1 334 ? 10.284 -8.276 -19.204 1.00 97.12 334 GLN A CA 1
ATOM 2607 C C . GLN A 1 334 ? 10.001 -6.847 -19.683 1.00 97.12 334 GLN A C 1
ATOM 2609 O O . GLN A 1 334 ? 9.236 -6.659 -20.625 1.00 97.12 334 GLN A O 1
ATOM 2614 N N . LEU A 1 335 ? 10.647 -5.830 -19.102 1.00 97.12 335 LEU A N 1
ATOM 2615 C CA . LEU A 1 335 ? 10.476 -4.436 -19.533 1.00 97.12 335 LEU A CA 1
ATOM 2616 C C . LEU A 1 335 ? 10.981 -4.197 -20.968 1.00 97.12 335 LEU A C 1
ATOM 2618 O O . LEU A 1 335 ? 10.367 -3.436 -21.713 1.00 97.12 335 LEU A O 1
ATOM 2622 N N . MET A 1 336 ? 12.078 -4.844 -21.377 1.00 95.44 336 MET A N 1
ATOM 2623 C CA . MET A 1 336 ? 12.607 -4.769 -22.748 1.00 95.44 336 MET A CA 1
ATOM 2624 C C . MET A 1 336 ? 11.643 -5.376 -23.781 1.00 95.44 336 MET A C 1
ATOM 2626 O O . MET A 1 336 ? 11.600 -4.936 -24.935 1.00 95.44 336 MET A O 1
ATOM 2630 N N . GLU A 1 337 ? 10.897 -6.411 -23.402 1.00 95.06 337 GLU A N 1
ATOM 2631 C CA . GLU A 1 337 ? 9.989 -7.117 -24.307 1.00 95.06 337 GLU A CA 1
ATOM 2632 C C . GLU A 1 337 ? 8.714 -6.324 -24.615 1.00 95.06 337 GLU A C 1
ATOM 2634 O O . GLU A 1 337 ? 8.140 -6.506 -25.692 1.00 95.06 337 GLU A O 1
ATOM 2639 N N . GLN A 1 338 ? 8.346 -5.360 -23.769 1.00 94.56 338 GLN A N 1
ATOM 2640 C CA . GLN A 1 338 ? 7.162 -4.519 -23.949 1.00 94.56 338 GLN A CA 1
ATOM 2641 C C . GLN A 1 338 ? 7.210 -3.645 -25.218 1.00 94.56 338 GLN A C 1
ATOM 2643 O O . GLN A 1 338 ? 8.271 -3.360 -25.793 1.00 94.56 338 GLN A O 1
ATOM 2648 N N . ASN A 1 339 ? 6.021 -3.247 -25.678 1.00 90.25 339 ASN A N 1
ATOM 2649 C CA . ASN A 1 339 ? 5.811 -2.318 -26.783 1.00 90.25 339 ASN A CA 1
ATOM 2650 C C . ASN A 1 339 ? 4.546 -1.477 -26.507 1.00 90.25 339 ASN A C 1
ATOM 2652 O O . ASN A 1 339 ? 3.465 -2.064 -26.439 1.00 90.25 339 ASN A O 1
ATOM 2656 N N . PRO A 1 340 ? 4.639 -0.141 -26.359 1.00 91.69 340 PRO A N 1
ATOM 2657 C CA . PRO A 1 340 ? 5.849 0.686 -26.440 1.00 91.69 340 PRO A CA 1
ATOM 2658 C C . PRO A 1 340 ? 6.853 0.408 -25.308 1.00 91.69 340 PRO A C 1
ATOM 2660 O O . PRO A 1 340 ? 6.508 -0.187 -24.290 1.00 91.69 340 PRO A O 1
ATOM 2663 N N . LEU A 1 341 ? 8.110 0.828 -25.488 1.00 93.81 341 LEU A N 1
ATOM 2664 C CA . LEU A 1 341 ? 9.140 0.682 -24.453 1.00 93.81 341 LEU A CA 1
ATOM 2665 C C . LEU A 1 341 ? 8.848 1.605 -23.251 1.00 93.81 341 LEU A C 1
ATOM 2667 O O . LEU A 1 341 ? 8.624 2.803 -23.460 1.00 93.81 341 LEU A O 1
ATOM 2671 N N . PRO A 1 342 ? 8.932 1.110 -22.000 1.00 94.44 342 PRO A N 1
ATOM 2672 C CA . PRO A 1 342 ? 8.736 1.935 -20.811 1.00 94.44 342 PRO A CA 1
ATOM 2673 C C . PRO A 1 342 ? 9.750 3.070 -20.715 1.00 94.44 342 PRO A C 1
ATOM 2675 O O . PRO A 1 342 ? 10.959 2.863 -20.852 1.00 94.44 342 PRO A O 1
ATOM 2678 N N . MET A 1 343 ? 9.276 4.275 -20.394 1.00 92.94 343 MET A N 1
ATOM 2679 C CA . MET A 1 343 ? 10.113 5.480 -20.365 1.00 92.94 343 MET A CA 1
ATOM 2680 C C . MET A 1 343 ? 11.282 5.379 -19.368 1.00 92.94 343 MET A C 1
ATOM 2682 O O . MET A 1 343 ? 12.354 5.933 -19.613 1.00 92.94 343 MET A O 1
ATOM 2686 N N . LEU A 1 344 ? 11.088 4.655 -18.261 1.00 94.56 344 LEU A N 1
ATOM 2687 C CA . LEU A 1 344 ? 12.077 4.474 -17.194 1.00 94.56 344 LEU A CA 1
ATOM 2688 C C . LEU A 1 344 ? 12.979 3.239 -17.371 1.00 94.56 344 LEU A C 1
ATOM 2690 O O . LEU A 1 344 ? 13.886 3.050 -16.561 1.00 94.56 344 LEU A O 1
ATOM 2694 N N . LEU A 1 345 ? 12.805 2.442 -18.436 1.00 96.81 345 LEU A N 1
ATOM 2695 C CA . LEU A 1 345 ? 13.563 1.201 -18.661 1.00 96.81 345 LEU A CA 1
ATOM 2696 C C . LEU A 1 345 ? 15.074 1.408 -18.499 1.00 96.81 345 LEU A C 1
ATOM 2698 O O . LEU A 1 345 ? 15.717 0.736 -17.697 1.00 96.81 345 LEU A O 1
ATOM 2702 N N . MET A 1 346 ? 15.648 2.374 -19.220 1.00 96.94 346 MET A N 1
ATOM 2703 C CA . MET A 1 346 ? 17.097 2.588 -19.183 1.00 96.94 346 MET A CA 1
ATOM 2704 C C . MET A 1 346 ? 17.597 3.127 -17.845 1.00 96.94 346 MET A C 1
ATOM 2706 O O . MET A 1 346 ? 18.749 2.887 -17.491 1.00 96.94 346 MET A O 1
ATOM 2710 N N . ARG A 1 347 ? 16.745 3.814 -17.074 1.00 96.25 347 ARG A N 1
ATOM 2711 C CA . ARG A 1 347 ? 17.092 4.225 -15.711 1.00 96.25 347 ARG A CA 1
ATOM 2712 C C . ARG A 1 347 ? 17.289 2.989 -14.835 1.00 96.25 347 ARG A C 1
ATOM 2714 O O . ARG A 1 347 ? 18.314 2.891 -14.168 1.00 96.25 347 ARG A O 1
ATOM 2721 N N . THR A 1 348 ? 16.358 2.042 -14.915 1.00 97.19 348 THR A N 1
ATOM 2722 C CA . THR A 1 348 ? 16.429 0.750 -14.220 1.00 97.19 348 THR A CA 1
ATOM 2723 C C . THR A 1 348 ? 17.641 -0.052 -14.665 1.00 97.19 348 THR A C 1
ATOM 2725 O O . THR A 1 348 ? 18.415 -0.467 -13.814 1.00 97.19 348 THR A O 1
ATOM 2728 N N . VAL A 1 349 ? 17.905 -0.159 -15.972 1.00 97.75 349 VAL A N 1
ATOM 2729 C CA . VAL A 1 349 ? 19.101 -0.848 -16.493 1.00 97.75 349 VAL A CA 1
ATOM 2730 C C . VAL A 1 349 ? 20.400 -0.254 -15.933 1.00 97.75 349 VAL A C 1
ATOM 2732 O O . VAL A 1 349 ? 21.257 -0.983 -15.435 1.00 97.75 349 VAL A O 1
ATOM 2735 N N . ILE A 1 350 ? 20.547 1.074 -15.966 1.00 97.00 350 ILE A N 1
ATOM 2736 C CA . ILE A 1 350 ? 21.744 1.756 -15.451 1.00 97.00 350 ILE A CA 1
ATOM 2737 C C . ILE A 1 350 ? 21.877 1.576 -13.931 1.00 97.00 350 ILE A C 1
ATOM 2739 O O . ILE A 1 350 ? 22.986 1.368 -13.431 1.00 97.00 350 ILE A O 1
ATOM 2743 N N . GLN A 1 351 ? 20.771 1.660 -13.191 1.00 96.50 351 GLN A N 1
ATOM 2744 C CA . GLN A 1 351 ? 20.765 1.515 -11.737 1.00 96.50 351 GLN A CA 1
ATOM 2745 C C . GLN A 1 351 ? 21.097 0.080 -11.313 1.00 96.50 351 GLN A C 1
ATOM 2747 O O . GLN A 1 351 ? 21.977 -0.108 -10.474 1.00 96.50 351 GLN A O 1
ATOM 2752 N N . SER A 1 352 ? 20.491 -0.923 -11.955 1.00 96.88 352 SER A N 1
ATOM 2753 C CA . SER A 1 352 ? 20.806 -2.340 -11.754 1.00 96.88 352 SER A CA 1
ATOM 2754 C C . SER A 1 352 ? 22.277 -2.636 -12.032 1.00 96.88 352 SER A C 1
ATOM 2756 O O . SER A 1 352 ? 22.910 -3.333 -11.246 1.00 96.88 352 SER A O 1
ATOM 2758 N N . LEU A 1 353 ? 22.854 -2.069 -13.096 1.00 96.00 353 LEU A N 1
ATOM 2759 C CA . LEU A 1 353 ? 24.269 -2.263 -13.417 1.00 96.00 353 LEU A CA 1
ATOM 2760 C C . LEU A 1 353 ? 25.212 -1.582 -12.415 1.00 96.00 353 LEU A C 1
ATOM 2762 O O . LEU A 1 353 ? 26.259 -2.131 -12.084 1.00 96.00 353 LEU A O 1
ATOM 2766 N N . THR A 1 354 ? 24.838 -0.401 -11.919 1.00 95.31 354 THR A N 1
ATOM 2767 C CA . THR A 1 354 ? 25.609 0.311 -10.884 1.00 95.31 354 THR A CA 1
ATOM 2768 C C . THR A 1 354 ? 25.630 -0.488 -9.580 1.00 95.31 354 THR A C 1
ATOM 2770 O O . THR A 1 354 ? 26.645 -0.534 -8.893 1.00 95.31 354 THR A O 1
ATOM 2773 N N . MET A 1 355 ? 24.513 -1.136 -9.251 1.00 95.19 355 MET A N 1
ATOM 2774 C CA . MET A 1 355 ? 24.371 -1.960 -8.055 1.00 95.19 355 MET A CA 1
ATOM 2775 C C . MET A 1 355 ? 25.036 -3.336 -8.200 1.00 95.19 355 MET A C 1
ATOM 2777 O O . MET A 1 355 ? 25.656 -3.825 -7.258 1.00 95.19 355 MET A O 1
ATOM 2781 N N . TYR A 1 356 ? 24.938 -3.940 -9.386 1.00 96.50 356 TYR A N 1
ATOM 2782 C CA . TYR A 1 356 ? 25.443 -5.276 -9.690 1.00 96.50 356 TYR A CA 1
ATOM 2783 C C . TYR A 1 356 ? 26.249 -5.279 -11.003 1.00 96.50 356 TYR A C 1
ATOM 2785 O O . TYR A 1 356 ? 25.739 -5.698 -12.046 1.00 96.50 356 TYR A O 1
ATOM 2793 N N . PRO A 1 357 ? 27.543 -4.901 -10.968 1.00 95.19 357 PRO A N 1
ATOM 2794 C CA . PRO A 1 357 ? 28.394 -4.837 -12.165 1.00 95.19 357 PRO A CA 1
ATOM 2795 C C . PRO A 1 357 ? 28.513 -6.161 -12.937 1.00 95.19 357 PRO A C 1
ATOM 2797 O O . PRO A 1 357 ? 28.735 -6.165 -14.146 1.00 95.19 357 PRO A O 1
ATOM 2800 N N . ARG A 1 358 ? 28.304 -7.299 -12.257 1.00 95.19 358 ARG A N 1
ATOM 2801 C CA . ARG A 1 358 ? 28.285 -8.646 -12.858 1.00 95.19 358 ARG A CA 1
ATOM 2802 C C . ARG A 1 358 ? 27.214 -8.816 -13.942 1.00 95.19 358 ARG A C 1
ATOM 2804 O O . ARG A 1 358 ? 27.370 -9.663 -14.814 1.00 95.19 358 ARG A O 1
ATOM 2811 N N . LEU A 1 359 ? 26.170 -7.984 -13.941 1.00 95.62 359 LEU A N 1
ATOM 2812 C CA . LEU A 1 359 ? 25.142 -7.973 -14.984 1.00 95.62 359 LEU A CA 1
ATOM 2813 C C . LEU A 1 359 ? 25.627 -7.360 -16.310 1.00 95.62 359 LEU A C 1
ATOM 2815 O O . LEU A 1 359 ? 24.860 -7.344 -17.267 1.00 95.62 359 LEU A O 1
ATOM 2819 N N . GLY A 1 360 ? 26.876 -6.883 -16.409 1.00 94.88 360 GLY A N 1
ATOM 2820 C CA . GLY A 1 360 ? 27.411 -6.211 -17.600 1.00 94.88 360 GLY A CA 1
ATOM 2821 C C . GLY A 1 360 ? 27.160 -6.961 -18.912 1.00 94.88 360 GLY A C 1
ATOM 2822 O O . GLY A 1 360 ? 26.574 -6.395 -19.832 1.00 94.88 360 GLY A O 1
ATOM 2823 N N . GLY A 1 361 ? 27.502 -8.254 -18.981 1.00 95.06 361 GLY A N 1
ATOM 2824 C CA . GLY A 1 361 ? 27.268 -9.068 -20.184 1.00 95.06 361 GLY A CA 1
ATOM 2825 C C . GLY A 1 361 ? 25.783 -9.213 -20.540 1.00 95.06 361 GLY A C 1
ATOM 2826 O O . GLY A 1 361 ? 25.404 -9.103 -21.706 1.00 95.06 361 GLY A O 1
ATOM 2827 N N . PHE A 1 362 ? 24.921 -9.380 -19.534 1.00 96.62 362 PHE A N 1
ATOM 2828 C CA . PHE A 1 362 ? 23.470 -9.425 -19.721 1.00 96.62 362 PHE A CA 1
ATOM 2829 C C . PHE A 1 362 ? 22.921 -8.084 -20.232 1.00 96.62 362 PHE A C 1
ATOM 2831 O O . PHE A 1 362 ? 22.132 -8.055 -21.176 1.00 96.62 362 PHE A O 1
ATOM 2838 N N . VAL A 1 363 ? 23.396 -6.965 -19.680 1.00 97.25 363 VAL A N 1
ATOM 2839 C CA . VAL A 1 363 ? 23.024 -5.621 -20.133 1.00 97.25 363 VAL A CA 1
ATOM 2840 C C . VAL A 1 363 ? 23.461 -5.385 -21.580 1.00 97.25 363 VAL A C 1
ATOM 2842 O O . VAL A 1 363 ? 22.671 -4.845 -22.348 1.00 97.25 363 VAL A O 1
ATOM 2845 N N . MET A 1 364 ? 24.647 -5.838 -22.004 1.00 96.38 364 MET A N 1
ATOM 2846 C CA . MET A 1 364 ? 25.053 -5.731 -23.416 1.00 96.38 364 MET A CA 1
ATOM 2847 C C . MET A 1 364 ? 24.068 -6.446 -24.351 1.00 96.38 364 MET A C 1
ATOM 2849 O O . MET A 1 364 ? 23.686 -5.889 -25.381 1.00 96.38 364 MET A O 1
ATOM 2853 N N . ASN A 1 365 ? 23.582 -7.632 -23.964 1.00 95.81 365 ASN A N 1
ATOM 2854 C CA . ASN A 1 365 ? 22.562 -8.357 -24.727 1.00 95.81 365 ASN A CA 1
ATOM 2855 C C . ASN A 1 365 ? 21.234 -7.589 -24.800 1.00 95.81 365 ASN A C 1
ATOM 2857 O O . ASN A 1 365 ? 20.610 -7.549 -25.863 1.00 95.81 365 ASN A O 1
ATOM 2861 N N . ILE A 1 366 ? 20.814 -6.951 -23.700 1.00 96.38 366 ILE A N 1
ATOM 2862 C CA . ILE A 1 366 ? 19.642 -6.064 -23.695 1.00 96.38 366 ILE A CA 1
ATOM 2863 C C . ILE A 1 366 ? 19.845 -4.914 -24.679 1.00 96.38 366 ILE A C 1
ATOM 2865 O O . ILE A 1 366 ? 18.985 -4.679 -25.526 1.00 96.38 366 ILE A O 1
ATOM 2869 N N . LEU A 1 367 ? 20.981 -4.213 -24.610 1.00 96.56 367 LEU A N 1
ATOM 2870 C CA . LEU A 1 367 ? 21.256 -3.079 -25.491 1.00 96.56 367 LEU A CA 1
ATOM 2871 C C . LEU A 1 367 ? 21.226 -3.506 -26.970 1.00 96.56 367 LEU A C 1
ATOM 2873 O O . LEU A 1 367 ? 20.549 -2.866 -27.772 1.00 96.56 367 LEU A O 1
ATOM 2877 N N . SER A 1 368 ? 21.851 -4.630 -27.331 1.00 94.38 368 SER A N 1
ATOM 2878 C CA . SER A 1 368 ? 21.771 -5.181 -28.693 1.00 94.38 368 SER A CA 1
ATOM 2879 C C . SER A 1 368 ? 20.334 -5.482 -29.137 1.00 94.38 368 SER A C 1
ATOM 2881 O O . SER A 1 368 ? 19.952 -5.169 -30.265 1.00 94.38 368 SER A O 1
ATOM 2883 N N . ARG A 1 369 ? 19.486 -6.030 -28.261 1.00 95.00 369 ARG A N 1
ATOM 2884 C CA . ARG A 1 369 ? 18.066 -6.279 -28.576 1.00 95.00 369 ARG A CA 1
ATOM 2885 C C . ARG A 1 369 ? 17.257 -4.986 -28.720 1.00 95.00 369 ARG A C 1
ATOM 2887 O O . ARG A 1 369 ? 16.373 -4.911 -29.572 1.00 95.00 369 ARG A O 1
ATOM 2894 N N . LEU A 1 370 ? 17.575 -3.949 -27.946 1.00 95.00 370 LEU A N 1
ATOM 2895 C CA . LEU A 1 370 ? 16.937 -2.633 -28.058 1.00 95.00 370 LEU A CA 1
ATOM 2896 C C . LEU A 1 370 ? 17.216 -1.952 -29.409 1.00 95.00 370 LEU A C 1
ATOM 2898 O O . LEU A 1 370 ? 16.359 -1.218 -29.907 1.00 95.00 370 LEU A O 1
ATOM 2902 N N . ILE A 1 371 ? 18.356 -2.240 -30.049 1.00 93.62 371 ILE A N 1
ATOM 2903 C CA . ILE A 1 371 ? 18.644 -1.794 -31.424 1.00 93.62 371 ILE A CA 1
ATOM 2904 C C . ILE A 1 371 ? 17.627 -2.389 -32.405 1.00 93.62 371 ILE A C 1
ATOM 2906 O O . ILE A 1 371 ? 17.086 -1.663 -33.239 1.00 93.62 371 ILE A O 1
ATOM 2910 N N . LEU A 1 372 ? 17.302 -3.682 -32.276 1.00 92.12 372 LEU A N 1
ATOM 2911 C CA . LEU A 1 372 ? 16.299 -4.341 -33.125 1.00 92.12 372 LEU A CA 1
ATOM 2912 C C . LEU A 1 372 ? 14.904 -3.721 -32.954 1.00 92.12 372 LEU A C 1
ATOM 2914 O O . LEU A 1 372 ? 14.147 -3.631 -33.918 1.00 92.12 372 LEU A O 1
ATOM 2918 N N . LYS A 1 373 ? 14.591 -3.230 -31.749 1.00 93.19 373 LYS A N 1
ATOM 2919 C CA . LYS A 1 373 ? 13.359 -2.487 -31.436 1.00 93.19 373 LYS A CA 1
ATOM 2920 C C . LYS A 1 373 ? 13.411 -0.997 -31.805 1.00 93.19 373 LYS A C 1
ATOM 2922 O O . LYS A 1 373 ? 12.473 -0.267 -31.495 1.00 93.19 373 LYS A O 1
ATOM 2927 N N . GLN A 1 374 ? 14.470 -0.538 -32.477 1.00 93.75 374 GLN A N 1
ATOM 2928 C CA . GLN A 1 374 ? 14.646 0.854 -32.901 1.00 93.75 374 GLN A CA 1
ATOM 2929 C C . GLN A 1 374 ? 14.518 1.847 -31.735 1.00 93.75 374 GLN A C 1
ATOM 2931 O O . GLN A 1 374 ? 13.766 2.820 -31.808 1.00 93.75 374 GLN A O 1
ATOM 2936 N N . VAL A 1 375 ? 15.258 1.602 -30.649 1.00 95.00 375 VAL A N 1
ATOM 2937 C CA . VAL A 1 375 ? 15.224 2.391 -29.400 1.00 95.00 375 VAL A CA 1
ATOM 2938 C C . VAL A 1 375 ? 15.321 3.914 -29.596 1.00 95.00 375 VAL A C 1
ATOM 2940 O O . VAL A 1 375 ? 14.748 4.669 -28.814 1.00 95.00 375 VAL A O 1
ATOM 2943 N N . TRP A 1 376 ? 15.960 4.381 -30.672 1.00 94.69 376 TRP A N 1
ATOM 2944 C CA . TRP A 1 376 ? 16.048 5.800 -31.047 1.00 94.69 376 TRP A CA 1
ATOM 2945 C C . TRP A 1 376 ? 14.698 6.474 -31.330 1.00 94.69 376 TRP A C 1
ATOM 2947 O O . TRP A 1 376 ? 14.609 7.696 -31.262 1.00 94.69 376 TRP A O 1
ATOM 2957 N N . LYS A 1 377 ? 13.632 5.711 -31.600 1.00 94.12 377 LYS A N 1
ATOM 2958 C CA . LYS A 1 377 ? 12.266 6.246 -31.728 1.00 94.12 377 LYS A CA 1
ATOM 2959 C C . LYS A 1 377 ? 11.683 6.749 -30.404 1.00 94.12 377 LYS A C 1
ATOM 2961 O O . LYS A 1 377 ? 10.698 7.478 -30.422 1.00 94.12 377 LYS A O 1
ATOM 2966 N N . TYR A 1 378 ? 12.283 6.382 -29.271 1.00 94.81 378 TYR A N 1
ATOM 2967 C CA . TYR A 1 378 ? 11.831 6.740 -27.928 1.00 94.81 378 TYR A CA 1
ATOM 2968 C C . TYR A 1 378 ? 12.856 7.688 -27.280 1.00 94.81 378 TYR A C 1
ATOM 2970 O O . TYR A 1 378 ? 13.808 7.211 -26.662 1.00 94.81 378 TYR A O 1
ATOM 2978 N N . PRO A 1 379 ? 12.702 9.026 -27.366 1.00 93.56 379 PRO A N 1
ATOM 2979 C CA . PRO A 1 379 ? 13.780 9.974 -27.056 1.00 93.56 379 PRO A CA 1
ATOM 2980 C C . PRO A 1 379 ? 14.402 9.826 -25.660 1.00 93.56 379 PRO A C 1
ATOM 2982 O O . PRO A 1 379 ? 15.620 9.926 -25.512 1.00 93.56 379 PRO A O 1
ATOM 2985 N N . LYS A 1 380 ? 13.578 9.553 -24.638 1.00 93.06 380 LYS A N 1
ATOM 2986 C CA . LYS A 1 380 ? 14.030 9.365 -23.247 1.00 93.06 380 LYS A CA 1
ATOM 2987 C C . LYS A 1 380 ? 14.760 8.040 -23.037 1.00 93.06 380 LYS A C 1
ATOM 2989 O O . LYS A 1 380 ? 15.780 8.000 -22.353 1.00 93.06 380 LYS A O 1
ATOM 2994 N N . VAL A 1 381 ? 14.275 6.971 -23.665 1.00 95.81 381 VAL A N 1
ATOM 2995 C CA . VAL A 1 381 ? 14.929 5.657 -23.620 1.00 95.81 381 VAL A CA 1
ATOM 2996 C C . VAL A 1 381 ? 16.240 5.711 -24.410 1.00 95.81 381 VAL A C 1
ATOM 2998 O O . VAL A 1 381 ? 17.252 5.219 -23.927 1.00 95.81 381 VAL A O 1
ATOM 3001 N N . TRP A 1 382 ? 16.265 6.392 -25.560 1.00 96.75 382 TRP A N 1
ATOM 3002 C CA . TRP A 1 382 ? 17.471 6.630 -26.359 1.00 96.75 382 TRP A CA 1
ATOM 3003 C C . TRP A 1 382 ? 18.551 7.391 -25.592 1.00 96.75 382 TRP A C 1
ATOM 3005 O O . TRP A 1 382 ? 19.714 7.001 -25.599 1.00 96.75 382 TRP A O 1
ATOM 3015 N N . GLU A 1 383 ? 18.176 8.447 -24.871 1.00 95.62 383 GLU A N 1
ATOM 3016 C CA . GLU A 1 383 ? 19.110 9.173 -24.008 1.00 95.62 383 GLU A CA 1
ATOM 3017 C C . GLU A 1 383 ? 19.748 8.249 -22.957 1.00 95.62 383 GLU A C 1
ATOM 3019 O O . GLU A 1 383 ? 20.964 8.265 -22.759 1.00 95.62 383 GLU A O 1
ATOM 3024 N N . GLY A 1 384 ? 18.939 7.398 -22.319 1.00 96.12 384 GLY A N 1
ATOM 3025 C CA . GLY A 1 384 ? 19.431 6.397 -21.377 1.00 96.12 384 GLY A CA 1
ATOM 3026 C C . GLY A 1 384 ? 20.287 5.308 -22.036 1.00 96.12 384 GLY A C 1
ATOM 3027 O O . GLY A 1 384 ? 21.274 4.878 -21.446 1.00 96.12 384 GLY A O 1
ATOM 3028 N N . PHE A 1 385 ? 19.962 4.900 -23.264 1.00 97.69 385 PHE A N 1
ATOM 3029 C CA . PHE A 1 385 ? 20.744 3.947 -24.054 1.00 97.69 385 PHE A CA 1
ATOM 3030 C C . PHE A 1 385 ? 22.168 4.460 -24.266 1.00 97.69 385 PHE A C 1
ATOM 3032 O O . PHE A 1 385 ? 23.130 3.791 -23.891 1.00 97.69 385 PHE A O 1
ATOM 3039 N N . VAL A 1 386 ? 22.299 5.692 -24.766 1.00 96.50 386 VAL A N 1
ATOM 3040 C CA . VAL A 1 386 ? 23.599 6.327 -25.018 1.00 96.50 386 VAL A CA 1
ATOM 3041 C C . VAL A 1 386 ? 24.407 6.471 -23.726 1.00 96.50 386 VAL A C 1
ATOM 3043 O O . VAL A 1 386 ? 25.573 6.077 -23.682 1.00 96.50 386 VAL A O 1
ATOM 3046 N N . LYS A 1 387 ? 23.775 6.933 -22.637 1.00 96.06 387 LYS A N 1
ATOM 3047 C CA . LYS A 1 387 ? 24.414 7.032 -21.311 1.00 96.06 387 LYS A CA 1
ATOM 3048 C C . LYS A 1 387 ? 24.889 5.675 -20.784 1.00 96.06 387 LYS A C 1
ATOM 3050 O O . LYS A 1 387 ? 25.947 5.589 -20.161 1.00 96.06 387 LYS A O 1
ATOM 3055 N N . CYS A 1 388 ? 24.128 4.608 -21.019 1.00 96.81 388 CYS A N 1
ATOM 3056 C CA . CYS A 1 388 ? 24.522 3.260 -20.620 1.00 96.81 388 CYS A CA 1
ATOM 3057 C C . CYS A 1 388 ? 25.744 2.784 -21.416 1.00 96.81 388 CYS A C 1
ATOM 3059 O O . CYS A 1 388 ? 26.716 2.332 -20.809 1.00 96.81 388 CYS A O 1
ATOM 3061 N N . CYS A 1 389 ? 25.755 2.970 -22.742 1.00 96.00 389 CYS A N 1
ATOM 3062 C CA . CYS A 1 389 ? 26.916 2.664 -23.581 1.00 96.00 389 CYS A CA 1
ATOM 3063 C C . CYS A 1 389 ? 28.167 3.438 -23.138 1.00 96.00 389 CYS A C 1
ATOM 3065 O O . CYS A 1 389 ? 29.250 2.865 -23.047 1.00 96.00 389 CYS A O 1
ATOM 3067 N N . GLN A 1 390 ? 28.025 4.719 -22.798 1.00 93.81 390 GLN A N 1
ATOM 3068 C CA . GLN A 1 390 ? 29.129 5.553 -22.322 1.00 93.81 390 GLN A CA 1
ATOM 3069 C C . GLN A 1 390 ? 29.743 5.031 -21.012 1.00 93.81 390 GLN A C 1
ATOM 3071 O O . GLN A 1 390 ? 30.964 5.021 -20.874 1.00 93.81 390 GLN A O 1
ATOM 3076 N N . ARG A 1 391 ? 28.918 4.560 -20.067 1.00 93.56 391 ARG A N 1
ATOM 3077 C CA . ARG A 1 391 ? 29.375 4.023 -18.770 1.00 93.56 391 ARG A CA 1
ATOM 3078 C C . ARG A 1 391 ? 29.983 2.626 -18.845 1.00 93.56 391 ARG A C 1
ATOM 3080 O O . ARG A 1 391 ? 30.635 2.200 -17.902 1.00 93.56 391 ARG A O 1
ATOM 3087 N N . THR A 1 392 ? 29.745 1.908 -19.936 1.00 93.88 392 THR A N 1
ATOM 3088 C CA . THR A 1 392 ? 30.125 0.495 -20.095 1.00 93.88 392 THR A CA 1
ATOM 3089 C C . THR A 1 392 ? 31.230 0.289 -21.122 1.00 93.88 392 THR A C 1
ATOM 3091 O O . THR A 1 392 ? 31.432 -0.819 -21.620 1.00 93.88 392 THR A O 1
ATOM 3094 N N . LYS A 1 393 ? 31.980 1.350 -21.436 1.00 91.81 393 LYS A N 1
ATOM 3095 C CA . LYS A 1 393 ? 33.219 1.239 -22.210 1.00 91.81 393 LYS A CA 1
ATOM 3096 C C . LYS A 1 393 ? 34.193 0.279 -21.503 1.00 91.81 393 LYS A C 1
ATOM 3098 O O . LYS A 1 393 ? 34.297 0.334 -20.280 1.00 91.81 393 LYS A O 1
ATOM 3103 N N . PRO A 1 394 ? 34.934 -0.566 -22.239 1.00 91.44 394 PRO A N 1
ATOM 3104 C CA . PRO A 1 394 ? 34.909 -0.730 -23.696 1.00 91.44 394 PRO A CA 1
ATOM 3105 C C . PRO A 1 394 ? 33.851 -1.732 -24.202 1.00 91.44 394 PRO A C 1
ATOM 3107 O O . PRO A 1 394 ? 33.674 -1.878 -25.406 1.00 91.44 394 PRO A O 1
ATOM 3110 N N . GLN A 1 395 ? 33.136 -2.434 -23.316 1.00 90.75 395 GLN A N 1
ATOM 3111 C CA . GLN A 1 395 ? 32.222 -3.533 -23.676 1.00 90.75 395 GLN A CA 1
ATOM 3112 C C . GLN A 1 395 ? 31.100 -3.097 -24.631 1.00 90.75 395 GLN A C 1
ATOM 3114 O O . GLN A 1 395 ? 30.712 -3.846 -25.528 1.00 90.75 395 GLN A O 1
ATOM 3119 N N . SER A 1 396 ? 30.617 -1.864 -24.479 1.00 92.62 396 SER A N 1
ATOM 3120 C CA . SER A 1 396 ? 29.562 -1.283 -25.311 1.00 92.62 396 SER A CA 1
ATOM 3121 C C . SER A 1 396 ? 29.957 -1.009 -26.761 1.00 92.62 396 SER A C 1
ATOM 3123 O O . SER A 1 396 ? 29.071 -0.798 -27.589 1.00 92.62 396 SER A O 1
ATOM 3125 N N . PHE A 1 397 ? 31.246 -1.022 -27.109 1.00 89.12 397 PHE A N 1
ATOM 3126 C CA . PHE A 1 397 ? 31.695 -0.719 -28.469 1.00 89.12 397 PHE A CA 1
ATOM 3127 C C . PHE A 1 397 ? 31.103 -1.680 -29.503 1.00 89.12 397 PHE A C 1
ATOM 3129 O O . PHE A 1 397 ? 30.572 -1.233 -30.517 1.00 89.12 397 PHE A O 1
ATOM 3136 N N . ASN A 1 398 ? 31.061 -2.979 -29.200 1.00 87.44 398 ASN A N 1
ATOM 3137 C CA . ASN A 1 398 ? 30.437 -3.976 -30.077 1.00 87.44 398 ASN A CA 1
ATOM 3138 C C . ASN A 1 398 ? 28.933 -3.747 -30.285 1.00 87.44 398 ASN A C 1
ATOM 3140 O O . ASN A 1 398 ? 28.395 -4.119 -31.325 1.00 87.44 398 ASN A O 1
ATOM 3144 N N . VAL A 1 399 ? 28.250 -3.139 -29.311 1.00 91.25 399 VAL A N 1
ATOM 3145 C CA . VAL A 1 399 ? 26.833 -2.775 -29.423 1.00 91.25 399 VAL A CA 1
ATOM 3146 C C . VAL A 1 399 ? 26.673 -1.544 -30.315 1.00 91.25 399 VAL A C 1
ATOM 3148 O O . VAL A 1 399 ? 25.820 -1.530 -31.196 1.00 91.25 399 VAL A O 1
ATOM 3151 N N . LEU A 1 400 ? 27.515 -0.522 -30.137 1.00 87.44 400 LEU A N 1
ATOM 3152 C CA . LEU A 1 400 ? 27.469 0.703 -30.943 1.00 87.44 400 LEU A CA 1
ATOM 3153 C C . LEU A 1 400 ? 27.718 0.431 -32.427 1.00 87.44 400 LEU A C 1
ATOM 3155 O O . LEU A 1 400 ? 27.059 1.024 -33.274 1.00 87.44 400 LEU A O 1
ATOM 3159 N N . LEU A 1 401 ? 28.608 -0.511 -32.743 1.00 85.56 401 LEU A N 1
ATOM 3160 C CA . LEU A 1 401 ? 28.896 -0.917 -34.121 1.00 85.56 401 LEU A CA 1
ATOM 3161 C C . LEU A 1 401 ? 27.716 -1.624 -34.820 1.00 85.56 401 LEU A C 1
ATOM 3163 O O . LEU A 1 401 ? 27.760 -1.794 -36.035 1.00 85.56 401 LEU A O 1
ATOM 3167 N N . GLN A 1 402 ? 26.668 -2.018 -34.083 1.00 86.38 402 GLN A N 1
ATOM 3168 C CA . GLN A 1 402 ? 25.426 -2.579 -34.637 1.00 86.38 402 GLN A CA 1
ATOM 3169 C C . GLN A 1 402 ? 24.386 -1.500 -34.987 1.00 86.38 402 GLN A C 1
ATOM 3171 O O . GLN A 1 402 ? 23.357 -1.816 -35.591 1.00 86.38 402 GLN A O 1
ATOM 3176 N N . LEU A 1 403 ? 24.604 -0.242 -34.585 1.00 84.06 403 LEU A N 1
ATOM 3177 C CA . LEU A 1 403 ? 23.686 0.854 -34.888 1.00 84.06 403 LEU A CA 1
ATOM 3178 C C . LEU A 1 403 ? 23.741 1.218 -36.377 1.00 84.06 403 LEU A C 1
ATOM 3180 O O . LEU A 1 403 ? 24.819 1.210 -36.974 1.00 84.06 403 LEU A O 1
ATOM 3184 N N . PRO A 1 404 ? 22.610 1.618 -36.985 1.00 84.44 404 PRO A N 1
ATOM 3185 C CA . PRO A 1 404 ? 22.658 2.175 -38.325 1.00 84.44 404 PRO A CA 1
ATOM 3186 C C . PRO A 1 404 ? 23.418 3.520 -38.337 1.00 84.44 404 PRO A C 1
ATOM 3188 O O . PRO A 1 404 ? 23.428 4.230 -37.324 1.00 84.44 404 PRO A O 1
ATOM 3191 N N . PRO A 1 405 ? 24.014 3.912 -39.482 1.00 80.88 405 PRO A N 1
ATOM 3192 C CA . PRO A 1 405 ? 24.863 5.100 -39.577 1.00 80.88 405 PRO A CA 1
ATOM 3193 C C . PRO A 1 405 ? 24.266 6.395 -38.995 1.00 80.88 405 PRO A C 1
ATOM 3195 O O . PRO A 1 405 ? 24.954 7.028 -38.198 1.00 80.88 405 PRO A O 1
ATOM 3198 N N . PRO A 1 406 ? 23.001 6.784 -39.282 1.00 83.69 406 PRO A N 1
ATOM 3199 C CA . PRO A 1 406 ? 22.464 8.035 -38.739 1.00 83.69 406 PRO A CA 1
ATOM 3200 C C . PRO A 1 406 ? 22.313 8.008 -37.211 1.00 83.69 406 PRO A C 1
ATOM 3202 O O . PRO A 1 406 ? 22.467 9.033 -36.552 1.00 83.69 406 PRO A O 1
ATOM 3205 N N . GLN A 1 407 ? 22.047 6.841 -36.618 1.00 87.75 407 GLN A N 1
ATOM 3206 C CA . GLN A 1 407 ? 21.971 6.711 -35.163 1.00 87.75 407 GLN A CA 1
ATOM 3207 C C . GLN A 1 407 ? 23.354 6.760 -34.526 1.00 87.75 407 GLN A C 1
ATOM 3209 O O . GLN A 1 407 ? 23.491 7.350 -33.459 1.00 87.75 407 GLN A O 1
ATOM 3214 N N . LEU A 1 408 ? 24.370 6.179 -35.169 1.00 84.88 408 LEU A N 1
ATOM 3215 C CA . LEU A 1 408 ? 25.746 6.257 -34.686 1.00 84.88 408 LEU A CA 1
ATOM 3216 C C . LEU A 1 408 ? 26.261 7.706 -34.697 1.00 84.88 408 LEU A C 1
ATOM 3218 O O . LEU A 1 408 ? 26.839 8.141 -33.705 1.00 84.88 408 LEU A O 1
ATOM 3222 N N . THR A 1 409 ? 25.964 8.484 -35.744 1.00 84.31 409 THR A N 1
ATOM 3223 C CA . THR A 1 409 ? 26.245 9.932 -35.766 1.00 84.31 409 THR A CA 1
ATOM 3224 C C . THR A 1 409 ? 25.560 10.647 -34.601 1.00 84.31 409 THR A C 1
ATOM 3226 O O . THR A 1 409 ? 26.217 11.370 -33.858 1.00 84.31 409 THR A O 1
ATOM 3229 N N . SER A 1 410 ? 24.278 10.355 -34.346 1.00 87.38 410 SER A N 1
ATOM 3230 C CA . SER A 1 410 ? 23.550 10.926 -33.202 1.00 87.38 410 SER A CA 1
ATOM 3231 C C . SER A 1 410 ? 24.185 10.587 -31.842 1.00 87.38 410 SER A C 1
ATOM 3233 O O . SER A 1 410 ? 24.098 11.381 -30.903 1.00 87.38 410 SER A O 1
ATOM 3235 N N . VAL A 1 411 ? 24.839 9.425 -31.706 1.00 86.94 411 VAL A N 1
ATOM 3236 C CA . VAL A 1 411 ? 25.619 9.096 -30.500 1.00 86.94 411 VAL A CA 1
ATOM 3237 C C . VAL A 1 411 ? 26.819 10.030 -30.357 1.00 86.94 411 VAL A C 1
ATOM 3239 O O . VAL A 1 411 ? 27.051 10.531 -29.259 1.00 86.94 411 VAL A O 1
ATOM 3242 N N . PHE A 1 412 ? 27.564 10.285 -31.434 1.00 87.44 412 PHE A N 1
ATOM 3243 C CA . PHE A 1 412 ? 28.738 11.163 -31.393 1.00 87.44 412 PHE A CA 1
ATOM 3244 C C . PHE A 1 412 ? 28.382 12.630 -31.170 1.00 87.44 412 PHE A C 1
ATOM 3246 O O . PHE A 1 412 ? 29.090 13.306 -30.435 1.00 87.44 412 PHE A O 1
ATOM 3253 N N . GLU A 1 413 ? 27.265 13.103 -31.719 1.00 88.38 413 GLU A N 1
ATOM 3254 C CA . GLU A 1 413 ? 26.754 14.450 -31.437 1.00 88.38 413 GLU A CA 1
ATOM 3255 C C . GLU A 1 413 ? 26.434 14.635 -29.947 1.00 88.38 413 GLU A C 1
ATOM 3257 O O . GLU A 1 413 ? 26.674 15.696 -29.375 1.00 88.38 413 GLU A O 1
ATOM 3262 N N . ARG A 1 414 ? 25.900 13.594 -29.295 1.00 88.69 414 ARG A N 1
ATOM 3263 C CA . ARG A 1 414 ? 25.532 13.632 -27.870 1.00 88.69 414 ARG A CA 1
ATOM 3264 C C . ARG A 1 414 ? 26.704 13.378 -26.929 1.00 88.69 414 ARG A C 1
ATOM 3266 O O . ARG A 1 414 ? 26.713 13.907 -25.820 1.00 88.69 414 ARG A O 1
ATOM 3273 N N . CYS A 1 415 ? 27.647 12.532 -27.332 1.00 88.62 415 CYS A N 1
ATOM 3274 C CA . CYS A 1 415 ? 28.814 12.154 -26.541 1.00 88.62 415 CYS A CA 1
ATOM 3275 C C . CYS A 1 415 ? 30.067 12.122 -27.437 1.00 88.62 415 CYS A C 1
ATOM 3277 O O . CYS A 1 415 ? 30.507 11.034 -27.831 1.00 88.62 415 CYS A O 1
ATOM 3279 N N . PRO A 1 416 ? 30.663 13.287 -27.754 1.00 85.88 416 PRO A N 1
ATOM 3280 C CA . PRO A 1 416 ? 31.825 13.370 -28.640 1.00 85.88 416 PRO A CA 1
ATOM 3281 C C . PRO A 1 416 ? 33.025 12.550 -28.149 1.00 85.88 416 PRO A C 1
ATOM 3283 O O . PRO A 1 416 ? 33.738 11.955 -28.957 1.00 85.88 416 PRO A O 1
ATOM 3286 N N . GLU A 1 417 ? 33.208 12.399 -26.829 1.00 86.50 417 GLU A N 1
ATOM 3287 C CA . GLU A 1 417 ? 34.296 11.588 -26.263 1.00 86.50 417 GLU A CA 1
ATOM 3288 C C . GLU A 1 417 ? 34.167 10.072 -26.525 1.00 86.50 417 GLU A C 1
ATOM 3290 O O . GLU A 1 417 ? 35.006 9.277 -26.099 1.00 86.50 417 GLU A O 1
ATOM 3295 N N . MET A 1 418 ? 33.078 9.620 -27.152 1.00 81.38 418 MET A N 1
ATOM 3296 C CA . MET A 1 418 ? 32.917 8.231 -27.596 1.00 81.38 418 MET A CA 1
ATOM 3297 C C . MET A 1 418 ? 33.696 7.936 -28.879 1.00 81.38 418 MET A C 1
ATOM 3299 O O . MET A 1 418 ? 33.997 6.773 -29.138 1.00 81.38 418 MET A O 1
ATOM 3303 N N . ARG A 1 419 ? 33.988 8.967 -29.680 1.00 78.88 419 ARG A N 1
ATOM 3304 C CA . ARG A 1 419 ? 34.476 8.832 -31.054 1.00 78.88 419 ARG A CA 1
ATOM 3305 C C . ARG A 1 419 ? 35.870 8.220 -31.118 1.00 78.88 419 ARG A C 1
ATOM 3307 O O . ARG A 1 419 ? 36.052 7.176 -31.738 1.00 78.88 419 ARG A O 1
ATOM 3314 N N . GLU A 1 420 ? 36.815 8.836 -30.419 1.00 82.50 420 GLU A N 1
ATOM 3315 C CA . GLU A 1 420 ? 38.219 8.417 -30.411 1.00 82.50 420 GLU A CA 1
ATOM 3316 C C . GLU A 1 420 ? 38.407 7.005 -29.815 1.00 82.50 420 GLU A C 1
ATOM 3318 O O . GLU A 1 420 ? 38.992 6.151 -30.483 1.00 82.50 420 GLU A O 1
ATOM 3323 N N . PRO A 1 421 ? 37.824 6.659 -28.645 1.00 83.88 421 PRO A N 1
ATOM 3324 C CA . PRO A 1 421 ? 37.941 5.302 -28.106 1.00 83.88 421 PRO A CA 1
ATOM 3325 C C . PRO A 1 421 ? 37.313 4.221 -28.996 1.00 83.88 421 PRO A C 1
ATOM 3327 O O . PRO A 1 421 ? 37.828 3.105 -29.066 1.00 83.88 421 PRO A O 1
ATOM 3330 N N . LEU A 1 422 ? 36.204 4.529 -29.682 1.00 80.44 422 LEU A N 1
ATOM 3331 C CA . LEU A 1 422 ? 35.580 3.579 -30.603 1.00 80.44 422 LEU A CA 1
ATOM 3332 C C . LEU A 1 422 ? 36.439 3.376 -31.857 1.00 80.44 422 LEU A C 1
ATOM 3334 O O . LEU A 1 422 ? 36.567 2.249 -32.330 1.00 80.44 422 LEU A O 1
ATOM 3338 N N . LEU A 1 423 ? 37.056 4.443 -32.370 1.00 78.25 423 LEU A N 1
ATOM 3339 C CA . LEU A 1 423 ? 37.978 4.372 -33.501 1.00 78.25 423 LEU A CA 1
ATOM 3340 C C . LEU A 1 423 ? 39.200 3.506 -33.163 1.00 78.25 423 LEU A C 1
ATOM 3342 O O . LEU A 1 423 ? 39.523 2.584 -33.912 1.00 78.25 423 LEU A O 1
ATOM 3346 N N . GLN A 1 424 ? 39.816 3.726 -31.999 1.00 80.44 424 GLN A N 1
ATOM 3347 C CA . GLN A 1 424 ? 40.930 2.908 -31.503 1.00 80.44 424 GLN A CA 1
ATOM 3348 C C . GLN A 1 424 ? 40.545 1.429 -31.362 1.00 80.44 424 GLN A C 1
ATOM 3350 O O . GLN A 1 424 ? 41.329 0.545 -31.707 1.00 80.44 424 GLN A O 1
ATOM 3355 N N . HIS A 1 425 ? 39.319 1.147 -30.915 1.00 78.38 425 HIS A N 1
ATOM 3356 C CA . HIS A 1 425 ? 38.806 -0.217 -30.838 1.00 78.38 425 HIS A CA 1
ATOM 3357 C C . HIS A 1 425 ? 38.645 -0.868 -32.217 1.00 78.38 425 HIS A C 1
ATOM 3359 O O . HIS A 1 425 ? 39.011 -2.023 -32.393 1.00 78.38 425 HIS A O 1
ATOM 3365 N N . VAL A 1 426 ? 38.144 -0.141 -33.217 1.00 78.06 426 VAL A N 1
ATOM 3366 C CA . VAL A 1 426 ? 38.044 -0.663 -34.590 1.00 78.06 426 VAL A CA 1
ATOM 3367 C C . VAL A 1 426 ? 39.431 -0.864 -35.207 1.00 78.06 426 VAL A C 1
ATOM 3369 O O . VAL A 1 426 ? 39.633 -1.819 -35.955 1.00 78.06 426 VAL A O 1
ATOM 3372 N N . HIS A 1 427 ? 40.409 -0.016 -34.878 1.00 75.62 427 HIS A N 1
ATOM 3373 C CA . HIS A 1 427 ? 41.790 -0.178 -35.337 1.00 75.62 427 HIS A CA 1
ATOM 3374 C C . HIS A 1 427 ? 42.486 -1.420 -34.775 1.00 75.62 427 HIS A C 1
ATOM 3376 O O . HIS A 1 427 ? 43.382 -1.946 -35.432 1.00 75.62 427 HIS A O 1
ATOM 3382 N N . SER A 1 428 ? 42.067 -1.927 -33.612 1.00 79.81 428 SER A N 1
ATOM 3383 C CA . SER A 1 428 ? 42.603 -3.174 -33.055 1.00 79.81 428 SER A CA 1
ATOM 3384 C C . SER A 1 428 ? 41.963 -4.440 -33.640 1.00 79.81 428 SER A C 1
ATOM 3386 O O . SER A 1 428 ? 42.334 -5.550 -33.254 1.00 79.81 428 SER A O 1
ATOM 3388 N N . PHE A 1 429 ? 41.020 -4.312 -34.584 1.00 79.25 429 PHE A N 1
ATOM 3389 C CA . PHE A 1 429 ? 40.350 -5.460 -35.191 1.00 79.25 429 PHE A CA 1
ATOM 3390 C C . PHE A 1 429 ? 41.255 -6.218 -36.157 1.00 79.25 429 PHE A C 1
ATOM 3392 O O . PHE A 1 429 ? 41.961 -5.654 -36.992 1.00 79.25 429 PHE A O 1
ATOM 3399 N N . THR A 1 430 ? 41.136 -7.541 -36.116 1.00 79.38 430 THR A N 1
ATOM 3400 C CA . THR A 1 430 ? 41.738 -8.416 -37.122 1.00 79.38 430 THR A CA 1
ATOM 3401 C C . THR A 1 430 ? 41.078 -8.224 -38.497 1.00 79.38 430 THR A C 1
ATOM 3403 O O . THR A 1 430 ? 39.897 -7.859 -38.581 1.00 79.38 430 THR A O 1
ATOM 3406 N N . PRO A 1 431 ? 41.772 -8.549 -39.606 1.00 69.75 431 PRO A N 1
ATOM 3407 C CA . PRO A 1 431 ? 41.203 -8.465 -40.956 1.00 69.75 431 PRO A CA 1
ATOM 3408 C C . PRO A 1 431 ? 39.867 -9.213 -41.115 1.00 69.75 431 PRO A C 1
ATOM 3410 O O . PRO A 1 431 ? 38.961 -8.750 -41.814 1.00 69.75 431 PRO A O 1
ATOM 3413 N N . HIS A 1 432 ? 39.696 -10.339 -40.414 1.00 70.56 432 HIS A N 1
ATOM 3414 C CA . HIS A 1 432 ? 38.445 -11.097 -40.401 1.00 70.56 432 HIS A CA 1
ATOM 3415 C C . HIS A 1 432 ? 37.301 -10.345 -39.705 1.00 70.56 432 HIS A C 1
ATOM 3417 O O . HIS A 1 432 ? 36.198 -10.291 -40.253 1.00 70.56 432 HIS A O 1
ATOM 3423 N N . GLN A 1 433 ? 37.549 -9.701 -38.562 1.00 68.06 433 GLN A N 1
ATOM 3424 C CA . GLN A 1 433 ? 36.552 -8.883 -37.857 1.00 68.06 433 GLN A CA 1
ATOM 3425 C C . GLN A 1 433 ? 36.137 -7.658 -38.680 1.00 68.06 433 GLN A C 1
ATOM 3427 O O . GLN A 1 433 ? 34.946 -7.366 -38.801 1.00 68.06 433 GLN A O 1
ATOM 3432 N N . VAL A 1 434 ? 37.094 -7.005 -39.345 1.00 66.88 434 VAL A N 1
ATOM 3433 C CA . VAL A 1 434 ? 36.817 -5.899 -40.274 1.00 66.88 434 VAL A CA 1
ATOM 3434 C C . VAL A 1 434 ? 35.936 -6.369 -41.440 1.00 66.88 434 VAL A C 1
ATOM 3436 O O . VAL A 1 434 ? 34.981 -5.688 -41.813 1.00 66.88 434 VAL A O 1
ATOM 3439 N N . SER A 1 435 ? 36.193 -7.559 -41.994 1.00 60.38 435 SER A N 1
ATOM 3440 C CA . SER A 1 435 ? 35.364 -8.135 -43.065 1.00 60.38 435 SER A CA 1
ATOM 3441 C C . SER A 1 435 ? 33.934 -8.475 -42.613 1.00 60.38 435 SER A C 1
ATOM 3443 O O . SER A 1 435 ? 32.985 -8.329 -43.384 1.00 60.38 435 SER A O 1
ATOM 3445 N N . ALA A 1 436 ? 33.756 -8.922 -41.366 1.00 59.97 436 ALA A N 1
ATOM 3446 C CA . ALA A 1 436 ? 32.447 -9.221 -40.791 1.00 59.97 436 ALA A CA 1
ATOM 3447 C C . ALA A 1 436 ? 31.639 -7.938 -40.558 1.00 59.97 436 ALA A C 1
ATOM 3449 O O . ALA A 1 436 ? 30.468 -7.875 -40.927 1.00 59.97 436 ALA A O 1
ATOM 3450 N N . LEU A 1 437 ? 32.290 -6.890 -40.050 1.00 61.91 437 LEU A N 1
ATOM 3451 C CA . LEU A 1 437 ? 31.683 -5.576 -39.857 1.00 61.91 437 LEU A CA 1
ATOM 3452 C C . LEU A 1 437 ? 31.250 -4.943 -41.188 1.00 61.91 437 LEU A C 1
ATOM 3454 O O . LEU A 1 437 ? 30.144 -4.419 -41.301 1.00 61.91 437 LEU A O 1
ATOM 3458 N N . ARG A 1 438 ? 32.077 -5.070 -42.234 1.00 58.56 438 ARG A N 1
ATOM 3459 C CA . ARG A 1 438 ? 31.717 -4.643 -43.597 1.00 58.56 438 ARG A CA 1
ATOM 3460 C C . ARG A 1 438 ? 30.506 -5.393 -44.145 1.00 58.56 438 ARG A C 1
ATOM 3462 O O . ARG A 1 438 ? 29.674 -4.771 -44.788 1.00 58.56 438 ARG A O 1
ATOM 3469 N N . ARG A 1 439 ? 30.385 -6.699 -43.886 1.00 57.91 439 ARG A N 1
ATOM 3470 C CA . ARG A 1 439 ? 29.224 -7.505 -44.311 1.00 57.91 439 ARG A CA 1
ATOM 3471 C C . ARG A 1 439 ? 27.951 -7.159 -43.540 1.00 57.91 439 ARG A C 1
ATOM 3473 O O . ARG A 1 439 ? 26.894 -7.083 -44.152 1.00 57.91 439 ARG A O 1
ATOM 3480 N N . ALA A 1 440 ? 28.049 -6.913 -42.235 1.00 53.19 440 ALA A N 1
ATOM 3481 C CA . ALA A 1 440 ? 26.911 -6.510 -41.406 1.00 53.19 440 ALA A CA 1
ATOM 3482 C C . ALA A 1 440 ? 26.358 -5.125 -41.793 1.00 53.19 440 ALA A C 1
ATOM 3484 O O . ALA A 1 440 ? 25.150 -4.904 -41.726 1.00 53.19 440 ALA A O 1
ATOM 3485 N N . ASN A 1 441 ? 27.242 -4.229 -42.248 1.00 50.84 441 ASN A N 1
ATOM 3486 C CA . ASN A 1 441 ? 26.912 -2.863 -42.660 1.00 50.84 441 ASN A CA 1
ATOM 3487 C C . ASN A 1 441 ? 26.770 -2.693 -44.188 1.00 50.84 441 ASN A C 1
ATOM 3489 O O . ASN A 1 441 ? 26.447 -1.600 -44.657 1.00 50.84 441 ASN A O 1
ATOM 3493 N N . ALA A 1 442 ? 26.975 -3.760 -44.972 1.00 44.53 442 ALA A N 1
ATOM 3494 C CA . ALA A 1 442 ? 26.667 -3.796 -46.400 1.00 44.53 442 ALA A CA 1
ATOM 3495 C C . ALA A 1 442 ? 25.148 -3.632 -46.600 1.00 44.53 442 ALA A C 1
ATOM 3497 O O . ALA A 1 442 ? 24.363 -4.043 -45.742 1.00 44.53 442 ALA A O 1
ATOM 3498 N N . PRO A 1 443 ? 24.695 -2.995 -47.692 1.00 47.38 443 PRO A N 1
ATOM 3499 C CA . PRO A 1 443 ? 23.382 -2.375 -47.741 1.00 47.38 443 PRO A CA 1
ATOM 3500 C C . PRO A 1 443 ? 22.220 -3.357 -47.513 1.00 47.38 443 PRO A C 1
ATOM 3502 O O . PRO A 1 443 ? 21.671 -3.941 -48.444 1.00 47.38 443 PRO A O 1
ATOM 3505 N N . ARG A 1 444 ? 21.676 -3.306 -46.289 1.00 41.66 444 ARG A N 1
ATOM 3506 C CA . ARG A 1 444 ? 20.228 -3.380 -46.008 1.00 41.66 444 ARG A CA 1
ATOM 3507 C C . ARG A 1 444 ? 19.408 -2.362 -46.833 1.00 41.66 444 ARG A C 1
ATOM 3509 O O . ARG A 1 444 ? 18.184 -2.429 -46.836 1.00 41.66 444 ARG A O 1
ATOM 3516 N N . ALA A 1 445 ? 20.064 -1.470 -47.586 1.00 36.16 445 ALA A N 1
ATOM 3517 C CA . ALA A 1 445 ? 19.460 -0.549 -48.549 1.00 36.16 445 ALA A CA 1
ATOM 3518 C C . ALA A 1 445 ? 18.851 -1.230 -49.796 1.00 36.16 445 ALA A C 1
ATOM 3520 O O . ALA A 1 445 ? 18.044 -0.607 -50.479 1.00 36.16 445 ALA A O 1
ATOM 3521 N N . ALA A 1 446 ? 19.158 -2.501 -50.092 1.00 33.56 446 ALA A N 1
ATOM 3522 C CA . ALA A 1 446 ? 18.526 -3.197 -51.223 1.00 33.56 446 ALA A CA 1
ATOM 3523 C C . ALA A 1 446 ? 17.072 -3.643 -50.945 1.00 33.56 446 ALA A C 1
ATOM 3525 O O . ALA A 1 446 ? 16.307 -3.852 -51.885 1.00 33.56 446 ALA A O 1
ATOM 3526 N N . ALA A 1 447 ? 16.669 -3.768 -49.673 1.00 32.84 447 ALA A N 1
ATOM 3527 C CA . ALA A 1 447 ? 15.344 -4.275 -49.300 1.00 32.84 447 ALA A CA 1
ATOM 3528 C C . ALA A 1 447 ? 14.287 -3.174 -49.096 1.00 32.84 447 ALA A C 1
ATOM 3530 O O . ALA A 1 447 ? 13.099 -3.440 -49.241 1.00 32.84 447 ALA A O 1
ATOM 3531 N N . GLN A 1 448 ? 14.692 -1.933 -48.809 1.00 35.44 448 GLN A N 1
ATOM 3532 C CA . GLN A 1 448 ? 13.758 -0.825 -48.555 1.00 35.44 448 GLN A CA 1
ATOM 3533 C C . GLN A 1 448 ? 13.369 -0.026 -49.811 1.00 35.44 448 GLN A C 1
ATOM 3535 O O . GLN A 1 448 ? 12.439 0.768 -49.753 1.00 35.44 448 GLN A O 1
ATOM 3540 N N . ASN A 1 449 ? 14.022 -0.274 -50.954 1.00 31.38 449 ASN A N 1
ATOM 3541 C CA . ASN A 1 449 ? 13.815 0.484 -52.196 1.00 31.38 449 ASN A CA 1
ATOM 3542 C C . ASN A 1 449 ? 13.098 -0.295 -53.319 1.00 31.38 449 ASN A C 1
ATOM 3544 O O . ASN A 1 449 ? 13.027 0.182 -54.447 1.00 31.38 449 ASN A O 1
ATOM 3548 N N . ARG A 1 450 ? 12.552 -1.491 -53.040 1.00 29.52 450 ARG A N 1
ATOM 3549 C CA . ARG A 1 450 ? 11.775 -2.277 -54.027 1.00 29.52 450 ARG A CA 1
ATOM 3550 C C . ARG A 1 450 ? 10.256 -2.091 -53.959 1.00 29.52 450 ARG A C 1
ATOM 3552 O O . ARG A 1 450 ? 9.564 -2.657 -54.795 1.00 29.52 450 ARG A O 1
ATOM 3559 N N . GLN A 1 451 ? 9.734 -1.297 -53.021 1.00 32.97 451 GLN A N 1
ATOM 3560 C CA . GLN A 1 451 ? 8.287 -1.039 -52.909 1.00 32.97 451 GLN A CA 1
ATOM 3561 C C . GLN A 1 451 ? 7.823 0.323 -53.448 1.00 32.97 451 GLN A C 1
ATOM 3563 O O . GLN A 1 451 ? 6.623 0.560 -53.507 1.00 32.97 451 GLN A O 1
ATOM 3568 N N . LEU A 1 452 ? 8.727 1.195 -53.905 1.00 30.20 452 LEU A N 1
ATOM 3569 C CA . LEU A 1 452 ? 8.387 2.519 -54.442 1.00 30.20 452 LEU A CA 1
ATOM 3570 C C . LEU A 1 452 ? 9.272 2.848 -55.652 1.00 30.20 452 LEU A C 1
ATOM 3572 O O . LEU A 1 452 ? 10.176 3.668 -55.570 1.00 30.20 452 LEU A O 1
ATOM 3576 N N . CYS A 1 453 ? 9.046 2.180 -56.782 1.00 26.39 453 CYS A N 1
ATOM 3577 C CA . CYS A 1 453 ? 9.509 2.700 -58.072 1.00 26.39 453 CYS A CA 1
ATOM 3578 C C . CYS A 1 453 ? 8.594 2.220 -59.206 1.00 26.39 453 CYS A C 1
ATOM 3580 O O . CYS A 1 453 ? 9.007 1.553 -60.149 1.00 26.39 453 CYS A O 1
ATOM 3582 N N . GLY A 1 454 ? 7.309 2.550 -59.076 1.00 28.66 454 GLY A N 1
ATOM 3583 C CA . GLY A 1 454 ? 6.470 2.868 -60.222 1.00 28.66 454 GLY A CA 1
ATOM 3584 C C . GLY A 1 454 ? 6.441 4.390 -60.361 1.00 28.66 454 GLY A C 1
ATOM 3585 O O . GLY A 1 454 ? 6.236 5.087 -59.371 1.00 28.66 454 GLY A O 1
ATOM 3586 N N . SER A 1 455 ? 6.623 4.880 -61.589 1.00 26.91 455 SER A N 1
ATOM 3587 C CA . SER A 1 455 ? 6.409 6.265 -62.058 1.00 26.91 455 SER A CA 1
ATOM 3588 C C . SER A 1 455 ? 7.369 7.388 -61.601 1.00 26.91 455 SER A C 1
ATOM 3590 O O . SER A 1 455 ? 7.221 7.955 -60.532 1.00 26.91 455 SER A O 1
ATOM 3592 N N . ARG A 1 456 ? 8.268 7.734 -62.545 1.00 26.56 456 ARG A N 1
ATOM 3593 C CA . ARG A 1 456 ? 8.831 9.042 -62.986 1.00 26.56 456 ARG A CA 1
ATOM 3594 C C . ARG A 1 456 ? 9.328 10.110 -61.974 1.00 26.56 456 ARG A C 1
ATOM 3596 O O . ARG A 1 456 ? 8.734 10.312 -60.927 1.00 26.56 456 ARG A O 1
ATOM 3603 N N . PRO A 1 457 ? 10.397 10.864 -62.329 1.00 29.69 457 PRO A N 1
ATOM 3604 C CA . PRO A 1 457 ? 11.103 11.749 -61.410 1.00 29.69 457 PRO A CA 1
ATOM 3605 C C . PRO A 1 457 ? 10.627 13.205 -61.511 1.00 29.69 457 PRO A C 1
ATOM 3607 O O . PRO A 1 457 ? 10.532 13.765 -62.601 1.00 29.69 457 PRO A O 1
ATOM 3610 N N . SER A 1 458 ? 10.447 13.857 -60.367 1.00 24.70 458 SER A N 1
ATOM 3611 C CA . SER A 1 458 ? 10.415 15.317 -60.275 1.00 24.70 458 SER A CA 1
ATOM 3612 C C . SER A 1 458 ? 11.087 15.750 -58.975 1.00 24.70 458 SER A C 1
ATOM 3614 O O . SER A 1 458 ? 10.571 15.535 -57.884 1.00 24.70 458 SER A O 1
ATOM 3616 N N . SER A 1 459 ? 12.304 16.272 -59.151 1.00 33.12 459 SER A N 1
ATOM 3617 C CA . SER A 1 459 ? 12.999 17.286 -58.349 1.00 33.12 459 SER A CA 1
ATOM 3618 C C . SER A 1 459 ? 12.439 17.576 -56.953 1.00 33.12 459 SER A C 1
ATOM 3620 O O . SER A 1 459 ? 11.474 18.315 -56.847 1.00 33.12 459 SER A O 1
ATOM 3622 N N . PHE A 1 460 ? 13.099 17.073 -55.908 1.00 29.42 460 PHE A N 1
ATOM 3623 C CA . PHE A 1 460 ? 13.381 17.774 -54.642 1.00 29.42 460 PHE A CA 1
ATOM 3624 C C . PHE A 1 460 ? 14.160 16.807 -53.738 1.00 29.42 460 PHE A C 1
ATOM 3626 O O . PHE A 1 460 ? 13.589 16.057 -52.954 1.00 29.42 460 PHE A O 1
ATOM 3633 N N . LEU A 1 461 ? 15.488 16.796 -53.859 1.00 29.59 461 LEU A N 1
ATOM 3634 C CA . LEU A 1 461 ? 16.366 16.207 -52.847 1.00 29.59 461 LEU A CA 1
ATOM 3635 C C . LEU A 1 461 ? 17.445 17.233 -52.519 1.00 29.59 461 LEU A C 1
ATOM 3637 O O . LEU A 1 461 ? 18.278 17.578 -53.357 1.00 29.59 461 LEU A O 1
ATOM 3641 N N . SER A 1 462 ? 17.351 17.760 -51.299 1.00 29.31 462 SER A N 1
ATOM 3642 C CA . SER A 1 462 ? 18.293 18.710 -50.721 1.00 29.31 462 SER A CA 1
ATOM 3643 C C . SER A 1 462 ? 19.716 18.142 -50.735 1.00 29.31 462 SER A C 1
ATOM 3645 O O . SER A 1 462 ? 19.940 16.940 -50.566 1.00 29.31 462 SER A O 1
ATOM 3647 N N . ARG A 1 463 ? 20.677 19.041 -50.952 1.00 29.44 463 ARG A N 1
ATOM 3648 C CA . ARG A 1 463 ? 22.085 18.811 -51.316 1.00 29.44 463 ARG A CA 1
ATOM 3649 C C . ARG A 1 463 ? 22.937 18.055 -50.281 1.00 29.44 463 ARG A C 1
ATOM 3651 O O . ARG A 1 463 ? 24.108 17.821 -50.547 1.00 29.44 463 ARG A O 1
ATOM 3658 N N . GLU A 1 464 ? 22.374 17.622 -49.157 1.00 34.81 464 GLU A N 1
ATOM 3659 C CA . GLU A 1 464 ? 23.094 16.900 -48.094 1.00 34.81 464 GLU A CA 1
ATOM 3660 C C . GLU A 1 464 ? 22.941 15.369 -48.177 1.00 34.81 464 GLU A C 1
ATOM 3662 O O . GLU A 1 464 ? 23.765 14.629 -47.648 1.00 34.81 464 GLU A O 1
ATOM 3667 N N . GLY A 1 465 ? 21.951 14.862 -48.923 1.00 31.86 465 GLY A N 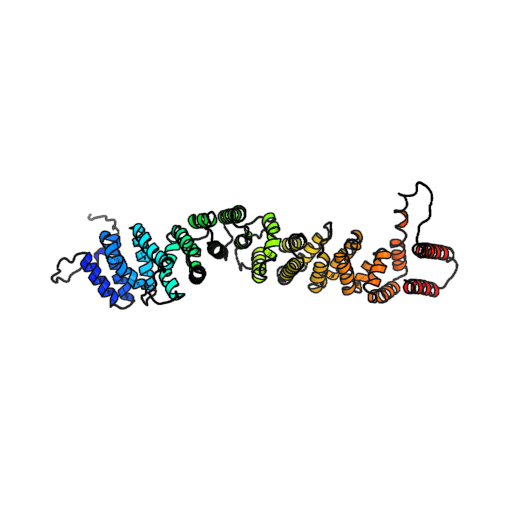1
ATOM 3668 C CA . GLY A 1 465 ? 21.753 13.416 -49.119 1.00 31.86 465 GLY A CA 1
ATOM 3669 C C . GLY A 1 465 ? 22.639 12.783 -50.202 1.00 31.86 465 GLY A C 1
ATOM 3670 O O . GLY A 1 465 ? 22.775 11.560 -50.258 1.00 31.86 465 GLY A O 1
ATOM 3671 N N . LEU A 1 466 ? 23.259 13.593 -51.069 1.00 31.16 466 LEU A N 1
ATOM 3672 C CA . LEU A 1 466 ? 24.035 13.102 -52.216 1.00 31.16 466 LEU A CA 1
ATOM 3673 C C . LEU A 1 466 ? 25.478 12.718 -51.848 1.00 31.16 466 LEU A C 1
ATOM 3675 O O . LEU A 1 466 ? 26.072 11.850 -52.489 1.00 31.16 466 LEU A O 1
ATOM 3679 N N . THR A 1 467 ? 26.031 13.311 -50.790 1.00 34.84 467 THR A N 1
ATOM 3680 C CA . THR A 1 467 ? 27.434 13.121 -50.402 1.00 34.84 467 THR A CA 1
ATOM 3681 C C . THR A 1 467 ? 27.693 11.699 -49.895 1.00 34.84 467 THR A C 1
ATOM 3683 O O . THR A 1 467 ? 28.716 11.106 -50.216 1.00 34.84 467 THR A O 1
ATOM 3686 N N . ILE A 1 468 ? 26.732 11.072 -49.210 1.00 38.72 468 ILE A N 1
ATOM 3687 C CA . ILE A 1 468 ? 26.904 9.721 -48.642 1.00 38.72 468 ILE A CA 1
ATOM 3688 C C . ILE A 1 468 ? 26.737 8.620 -49.703 1.00 38.72 468 ILE A C 1
ATOM 3690 O O . ILE A 1 468 ? 27.458 7.621 -49.681 1.00 38.72 468 ILE A O 1
ATOM 3694 N N . VAL A 1 469 ? 25.847 8.812 -50.683 1.00 35.78 469 VAL A N 1
ATOM 3695 C CA . VAL A 1 469 ? 25.663 7.859 -51.794 1.00 35.78 469 VAL A CA 1
ATOM 3696 C C . VAL A 1 469 ? 26.874 7.879 -52.732 1.00 35.78 469 VAL A C 1
ATOM 3698 O O . VAL A 1 469 ? 27.320 6.824 -53.186 1.00 35.78 469 VAL A O 1
ATOM 3701 N N . ILE A 1 470 ? 27.469 9.055 -52.964 1.00 38.25 470 ILE A N 1
ATOM 3702 C CA . ILE A 1 470 ? 28.698 9.180 -53.757 1.00 38.25 470 ILE A CA 1
ATOM 3703 C C . ILE A 1 470 ? 29.885 8.564 -53.013 1.00 38.25 470 ILE A C 1
ATOM 3705 O O . ILE A 1 470 ? 30.636 7.818 -53.636 1.00 38.25 470 ILE A O 1
ATOM 3709 N N . VAL A 1 471 ? 30.010 8.771 -51.698 1.00 38.44 471 VAL A N 1
ATOM 3710 C CA . VAL A 1 471 ? 31.098 8.204 -50.883 1.00 38.44 471 VAL A CA 1
ATOM 3711 C C . VAL A 1 471 ? 31.020 6.674 -50.811 1.00 38.44 471 VAL A C 1
ATOM 3713 O O . VAL A 1 471 ? 32.035 6.007 -50.995 1.00 38.44 471 VAL A O 1
ATOM 3716 N N . LEU A 1 472 ? 29.828 6.084 -50.680 1.00 37.53 472 LEU A N 1
ATOM 3717 C CA . LEU A 1 472 ? 29.661 4.625 -50.736 1.00 37.53 472 LEU A CA 1
ATOM 3718 C C . LEU A 1 472 ? 29.868 4.057 -52.153 1.00 37.53 472 LEU A C 1
ATOM 3720 O O . LEU A 1 472 ? 30.422 2.966 -52.295 1.00 37.53 472 LEU A O 1
ATOM 3724 N N . SER A 1 473 ? 29.507 4.796 -53.212 1.00 37.62 473 SER A N 1
ATOM 3725 C CA . SER A 1 473 ? 29.803 4.381 -54.596 1.00 37.62 473 SER A CA 1
ATOM 3726 C C . SER A 1 473 ? 31.288 4.533 -54.961 1.00 37.62 473 SER A C 1
ATOM 3728 O O . SER A 1 473 ? 31.808 3.738 -55.742 1.00 37.62 473 SER A O 1
ATOM 3730 N N . ALA A 1 474 ? 31.988 5.510 -54.372 1.00 37.12 474 ALA A N 1
ATOM 3731 C CA . ALA A 1 474 ? 33.418 5.737 -54.553 1.00 37.12 474 ALA A CA 1
ATOM 3732 C C . ALA A 1 474 ? 34.241 4.671 -53.819 1.00 37.12 474 ALA A C 1
ATOM 3734 O O . ALA A 1 474 ? 35.175 4.128 -54.402 1.00 37.12 474 ALA A O 1
ATOM 3735 N N . VAL A 1 475 ? 33.828 4.278 -52.607 1.00 40.06 475 VAL A N 1
ATOM 3736 C CA . VAL A 1 475 ? 34.388 3.118 -51.891 1.00 40.06 475 VAL A CA 1
ATOM 3737 C C . VAL A 1 475 ? 34.198 1.831 -52.704 1.00 40.06 475 VAL A C 1
ATOM 3739 O O . VAL A 1 475 ? 35.114 1.014 -52.766 1.00 40.06 475 VAL A O 1
ATOM 3742 N N . ASN A 1 476 ? 33.064 1.674 -53.398 1.00 37.16 476 ASN A N 1
ATOM 3743 C CA . ASN A 1 476 ? 32.811 0.515 -54.256 1.00 37.16 476 ASN A CA 1
ATOM 3744 C C . ASN A 1 476 ? 33.660 0.525 -55.546 1.00 37.16 476 ASN A C 1
ATOM 3746 O O . ASN A 1 476 ? 34.203 -0.512 -55.913 1.00 37.16 476 ASN A O 1
ATOM 3750 N N . ARG A 1 477 ? 33.857 1.686 -56.199 1.00 36.09 477 ARG A N 1
ATOM 3751 C CA . ARG A 1 477 ? 34.739 1.809 -57.384 1.00 36.09 477 ARG A CA 1
ATOM 3752 C C . ARG A 1 477 ? 36.216 1.617 -57.044 1.00 36.09 477 ARG A C 1
ATOM 3754 O O . ARG A 1 477 ? 36.925 0.964 -57.808 1.00 36.09 477 ARG A O 1
ATOM 3761 N N . LEU A 1 478 ? 36.661 2.127 -55.894 1.00 36.41 478 LEU A N 1
ATOM 3762 C CA . LEU A 1 478 ? 38.024 1.938 -55.391 1.00 36.41 478 LEU A CA 1
ATOM 3763 C C . LEU A 1 478 ? 38.292 0.476 -55.016 1.00 36.41 478 LEU A C 1
ATOM 3765 O O . LEU A 1 478 ? 39.392 -0.005 -55.255 1.00 36.41 478 LEU A O 1
ATOM 3769 N N . TYR A 1 479 ? 37.297 -0.265 -54.517 1.00 37.78 479 TYR A N 1
ATOM 3770 C CA . TYR A 1 479 ? 37.450 -1.693 -54.215 1.00 37.78 479 TYR A CA 1
ATOM 3771 C C . TYR A 1 479 ? 37.622 -2.551 -55.480 1.00 37.78 479 TYR A C 1
ATOM 3773 O O . TYR A 1 479 ? 38.472 -3.437 -55.505 1.00 37.78 479 TYR A O 1
ATOM 3781 N N . THR A 1 480 ? 36.891 -2.253 -56.562 1.00 40.16 480 THR A N 1
ATOM 3782 C CA . THR A 1 480 ? 37.043 -2.951 -57.858 1.00 40.16 480 THR A CA 1
ATOM 3783 C C . THR A 1 480 ? 38.363 -2.663 -58.578 1.00 40.16 480 THR A C 1
ATOM 3785 O O . THR A 1 480 ? 38.819 -3.510 -59.335 1.00 40.16 480 THR A O 1
ATOM 3788 N N . HIS A 1 481 ? 39.004 -1.515 -58.335 1.00 35.38 481 HIS A N 1
ATOM 3789 C CA . HIS A 1 481 ? 40.309 -1.179 -58.928 1.00 35.38 481 HIS A CA 1
ATOM 3790 C C . HIS A 1 481 ? 41.519 -1.612 -58.072 1.00 35.38 481 HIS A C 1
ATOM 3792 O O . HIS A 1 481 ? 42.661 -1.470 -58.501 1.00 35.38 481 HIS A O 1
ATOM 3798 N N . MET A 1 482 ? 41.290 -2.161 -56.875 1.00 33.78 482 MET A N 1
ATOM 3799 C CA . MET A 1 482 ? 42.323 -2.473 -55.874 1.00 33.78 482 MET A CA 1
ATOM 3800 C C . MET A 1 482 ? 42.711 -3.957 -55.802 1.00 33.78 482 MET A C 1
ATOM 3802 O O . MET A 1 482 ? 43.381 -4.368 -54.859 1.00 33.78 482 MET A O 1
ATOM 3806 N N . SER A 1 483 ? 42.386 -4.771 -56.809 1.00 39.75 483 SER A N 1
ATOM 3807 C CA . SER A 1 483 ? 43.042 -6.079 -56.970 1.00 39.75 483 SER A CA 1
ATOM 3808 C C . SER A 1 483 ? 44.492 -5.963 -57.473 1.00 39.75 483 SER A C 1
ATOM 3810 O O . SER A 1 483 ? 45.114 -6.986 -57.739 1.00 39.75 483 SER A O 1
ATOM 3812 N N . GLN A 1 484 ? 45.032 -4.744 -57.634 1.00 40.81 484 GLN A N 1
ATOM 3813 C CA . GLN A 1 484 ? 46.329 -4.498 -58.280 1.00 40.81 484 GLN A CA 1
ATOM 3814 C C . GLN A 1 484 ? 47.354 -3.668 -57.481 1.00 40.81 484 GLN A C 1
ATOM 3816 O O . GLN A 1 484 ? 48.464 -3.510 -57.974 1.00 40.81 484 GLN A O 1
ATOM 3821 N N . PHE A 1 485 ? 47.077 -3.184 -56.261 1.00 35.62 485 PHE A N 1
ATOM 3822 C CA . PHE A 1 485 ? 48.079 -2.412 -55.499 1.00 35.62 485 PHE A CA 1
ATOM 3823 C C . PHE A 1 485 ? 48.266 -2.875 -54.047 1.00 35.62 485 PHE A C 1
ATOM 3825 O O . PHE A 1 485 ? 47.333 -2.970 -53.251 1.00 35.62 485 PHE A O 1
ATOM 3832 N N . THR A 1 486 ? 49.528 -3.133 -53.710 1.00 37.53 486 THR A N 1
ATOM 3833 C CA . THR A 1 486 ? 50.060 -3.589 -52.423 1.00 37.53 486 THR A CA 1
ATOM 3834 C C . THR A 1 486 ? 50.477 -2.404 -51.543 1.00 37.53 486 THR A C 1
ATOM 3836 O O . THR A 1 486 ? 51.627 -1.982 -51.605 1.00 37.53 486 THR A O 1
ATOM 3839 N N . ALA A 1 487 ? 49.581 -1.853 -50.715 1.00 37.62 487 ALA A N 1
ATOM 3840 C CA . ALA A 1 487 ? 49.972 -0.998 -49.579 1.00 37.62 487 ALA A CA 1
ATOM 3841 C C . ALA 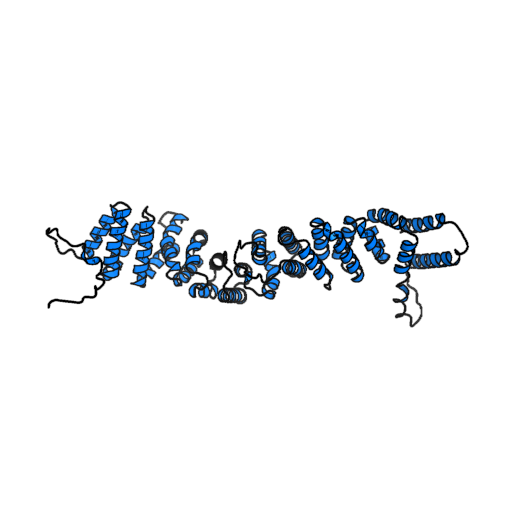A 1 487 ? 48.819 -0.805 -48.558 1.00 37.62 487 ALA A C 1
ATOM 3843 O O . ALA A 1 487 ? 47.864 -0.079 -48.839 1.00 37.62 487 ALA A O 1
ATOM 3844 N N . PRO A 1 488 ? 48.896 -1.391 -47.346 1.00 38.19 488 PRO A N 1
ATOM 3845 C CA . PRO A 1 488 ? 47.876 -1.248 -46.293 1.00 38.19 488 PRO A CA 1
ATOM 3846 C C . PRO A 1 488 ? 47.780 0.152 -45.651 1.00 38.19 488 PRO A C 1
ATOM 3848 O O . PRO A 1 488 ? 46.782 0.466 -45.005 1.00 38.19 488 PRO A O 1
ATOM 3851 N N . SER A 1 489 ? 48.794 1.003 -45.815 1.00 35.47 489 SER A N 1
ATOM 3852 C CA . SER A 1 489 ? 48.927 2.300 -45.130 1.00 35.47 489 SER A CA 1
ATOM 3853 C C . SER A 1 489 ? 48.007 3.403 -45.673 1.00 35.47 489 SER A C 1
ATOM 3855 O O . SER A 1 489 ? 47.594 4.282 -44.922 1.00 35.47 489 SER A O 1
ATOM 3857 N N . VAL A 1 490 ? 47.613 3.337 -46.948 1.00 38.28 490 VAL A N 1
ATOM 3858 C CA . VAL A 1 490 ? 46.762 4.358 -47.598 1.00 38.28 490 VAL A CA 1
ATOM 3859 C C . VAL A 1 490 ? 45.272 4.158 -47.271 1.00 38.28 490 VAL A C 1
ATOM 3861 O O . VAL A 1 490 ? 44.505 5.115 -47.180 1.00 38.28 490 VAL A O 1
ATOM 3864 N N . PHE A 1 491 ? 44.862 2.915 -46.999 1.00 40.56 491 PHE A N 1
ATOM 3865 C CA . PHE A 1 491 ? 43.482 2.565 -46.643 1.00 40.56 491 PHE A CA 1
ATOM 3866 C C . PHE A 1 491 ? 43.090 3.066 -45.240 1.00 40.56 491 PHE A C 1
ATOM 3868 O O . PHE A 1 491 ? 41.945 3.457 -45.009 1.00 40.56 491 PHE A O 1
ATOM 3875 N N . LEU A 1 492 ? 44.053 3.100 -44.313 1.00 39.06 492 LEU A N 1
ATOM 3876 C CA . LEU A 1 492 ? 43.868 3.618 -42.957 1.00 39.06 492 LEU A CA 1
ATOM 3877 C C . LEU A 1 492 ? 43.652 5.143 -42.965 1.00 39.06 492 LEU A C 1
ATOM 3879 O O . LEU A 1 492 ? 42.787 5.638 -42.249 1.00 39.06 492 LEU A O 1
ATOM 3883 N N . GLY A 1 493 ? 44.354 5.870 -43.843 1.00 35.44 493 GLY A N 1
ATOM 3884 C CA . GLY A 1 493 ? 44.217 7.324 -43.996 1.00 35.44 493 GLY A CA 1
ATOM 3885 C C . GLY A 1 493 ? 42.842 7.775 -44.503 1.00 35.44 493 GLY A C 1
ATOM 3886 O O . GLY A 1 493 ? 42.309 8.776 -44.030 1.00 35.44 493 GLY A O 1
ATOM 3887 N N . LEU A 1 494 ? 42.218 7.004 -45.399 1.00 38.62 494 LEU A N 1
ATOM 3888 C CA . LEU A 1 494 ? 40.894 7.313 -45.959 1.00 38.62 494 LEU A CA 1
ATOM 3889 C C . LEU A 1 494 ? 39.742 7.053 -44.976 1.00 38.62 494 LEU A C 1
ATOM 3891 O O . LEU A 1 494 ? 38.768 7.801 -44.967 1.00 38.62 494 LEU A O 1
ATOM 3895 N N . VAL A 1 495 ? 39.858 6.036 -44.114 1.00 39.62 495 VAL A N 1
ATOM 3896 C CA . VAL A 1 495 ? 38.892 5.793 -43.024 1.00 39.62 495 VAL A CA 1
ATOM 3897 C C . VAL A 1 495 ? 39.036 6.853 -41.928 1.00 39.62 495 VAL A C 1
ATOM 3899 O O . VAL A 1 495 ? 38.027 7.332 -41.416 1.00 39.62 495 VAL A O 1
ATOM 3902 N N . ILE A 1 496 ? 40.268 7.277 -41.624 1.00 39.62 496 ILE A N 1
ATOM 3903 C CA . ILE A 1 496 ? 40.544 8.363 -40.676 1.00 39.62 496 ILE A CA 1
ATOM 3904 C C . ILE A 1 496 ? 39.960 9.689 -41.192 1.00 39.62 496 ILE A C 1
ATOM 3906 O O . ILE A 1 496 ? 39.222 10.332 -40.451 1.00 39.62 496 ILE A O 1
ATOM 3910 N N . GLN A 1 497 ? 40.151 10.046 -42.470 1.00 35.78 497 GLN A N 1
ATOM 3911 C CA . GLN A 1 497 ? 39.536 11.246 -43.066 1.00 35.78 497 GLN A CA 1
ATOM 3912 C C . GLN A 1 497 ? 37.999 11.204 -43.082 1.00 35.78 497 GLN A C 1
ATOM 3914 O O . GLN A 1 497 ? 37.359 12.222 -42.829 1.00 35.78 497 GLN A O 1
ATOM 3919 N N . LEU A 1 498 ? 37.384 10.038 -43.305 1.00 38.94 498 LEU A N 1
ATOM 3920 C CA . LEU A 1 498 ? 35.924 9.874 -43.243 1.00 38.94 498 LEU A CA 1
ATOM 3921 C C . LEU A 1 498 ? 35.361 10.089 -41.828 1.00 38.94 498 LEU A C 1
ATOM 3923 O O . LEU A 1 498 ? 34.249 10.586 -41.672 1.00 38.94 498 LEU A O 1
ATOM 3927 N N . VAL A 1 499 ? 36.143 9.744 -40.801 1.00 38.00 499 VAL A N 1
ATOM 3928 C CA . VAL A 1 499 ? 35.823 9.999 -39.391 1.00 38.00 499 VAL A CA 1
ATOM 3929 C C . VAL A 1 499 ? 36.228 11.417 -38.966 1.00 38.00 499 VAL A C 1
ATOM 3931 O O . VAL A 1 499 ? 35.824 11.839 -37.896 1.00 38.00 499 VAL A O 1
ATOM 3934 N N . THR A 1 500 ? 36.961 12.193 -39.765 1.00 34.12 500 THR A N 1
ATOM 3935 C CA . THR A 1 500 ? 37.253 13.610 -39.452 1.00 34.12 500 THR A CA 1
ATOM 3936 C C . THR A 1 500 ? 36.256 14.591 -40.093 1.00 34.12 500 THR A C 1
ATOM 3938 O O . THR A 1 500 ? 36.161 15.726 -39.643 1.00 34.12 500 THR A O 1
ATOM 3941 N N . VAL A 1 501 ? 35.523 14.183 -41.140 1.00 36.84 501 VAL A N 1
ATOM 3942 C CA . VAL A 1 501 ? 34.637 15.074 -41.930 1.00 36.84 501 VAL A CA 1
ATOM 3943 C C . VAL A 1 501 ? 33.147 14.991 -41.542 1.00 36.84 501 VAL A C 1
ATOM 3945 O O . VAL A 1 501 ? 32.391 15.913 -41.838 1.00 36.84 501 VAL A O 1
ATOM 3948 N N . VAL A 1 502 ? 32.717 13.930 -40.853 1.00 34.47 502 VAL A N 1
ATOM 3949 C CA . VAL A 1 502 ? 31.454 13.898 -40.068 1.00 34.47 502 VAL A CA 1
ATOM 3950 C C . VAL A 1 502 ? 31.748 14.407 -38.667 1.00 34.47 502 VAL A C 1
ATOM 3952 O O . VAL A 1 502 ? 30.846 14.870 -37.950 1.00 34.47 502 VAL A O 1
#

pLDDT: mean 75.35, std 22.65, range [24.7, 97.94]